Protein AF-A0A947BZ86-F1 (afdb_monomer_lite)

Sequence (762 aa):
VEDVGNDPTVPFGAEMYVRGTITVGEEFLPLAGVNNLVATSATTLEARFEIPAGDYEYKVADAGWGNERAFIDGDTTLDVPVTMTDPGPGGPNGTITIPADGCYSWVIDATDTDAPVLTVTAFDDSGGGGDGGGDGGGTPGVCGVEDVGNDPTVPFGAEMYVRGTITVGEEFLPLAGVNNLVNVGGSTLEAQLEIPAGDYEYKVADAGWGNERAFIDGDTTLDVPVTMTDPGPGGPNGTITLAEDGCYSWVIDATDTDAPVLTVSEVDLSGGGNGGNGEPPAPAGSTVRILDSDGAELLASEDTGEIGVSRRGAESRITRVEVANLGGVGDVAIENLEWTTNSDFAPDPVTVTLAYTRPGGDYSDTVITVNGESQTCAPGTSDEFGCTVQVEVAPFSQLDFTASNGGVPDDDGGGSFAAGDGTDTFYLFEGSSQVAMNLPAVPGADEVVLYYNRPDGNYAGFGLHLFPIDPAGPSWTNFDTPGEYLPEGIDDTYGAYFRIGLPQNVSPPYSANPGPVDAFPTVLGFIIHSGATKDPGPDQFIRIAEDGNVLFVQSGINDVGTAPPIEGLVSIVGAAAHHVLADTLIWDHDGEVASVEVLVSPDATVTVGTEGFEGNFVTVELTPATNPNLPNFLHLATYPAYSLPQLAIEDVREALRGRLIAVGRDADGLIVEATSVQTSGALDDVYAAAATQASLGVNYEGGVPVLRVWAPTAQLMTGVSVNLYDAAGTLTDTVPMTLDEASGVWSATGDGSWDRMYYRYA

Radius of gyration: 32.77 Å; chains: 1; bounding box: 92×70×75 Å

Secondary structure (DSSP, 8-state):
----S--TTTTTSS--EEEETTSSSS-----TTTTB-EEEETTEEEEEEEE-SEEEEEEEE-TTSSSEEEESSSB--TT--EEEE---TTPPPEEEEE-SSEEEEEEEE-SSTTS-EEEEEEE--SSS--------SPPTT-SS----SB-TTTTTSS-EEEEETTSSSS-----TTTTB-EEEETTEEEEEEEE-SEEEEEEEEETTSSSEEB-SSS-B-TT--EE-B---TTPPPEEEEESSSEEEEEEEE-SSTTS-EEEEEEE--S-------PPPPPPTTEEEEEEETTS-EEEEE--SS-------SSSPPEEEEEEEE-SSSS----S-------GGGPPPPEEEEEEEE-TT---TTEEEEETTEEEE-EEPSSSSSSEEEEEEE-TT-EEEEEEEETTEEEEEEEEEEE-TTS--EEEEETT---EEES-S----TTEEEEEEE-TT---TTEEEEEEEEES--SSS---SSTT-B--SEEETTTEEEEEEEPPSSSSSPP-SS---TTT---EEEEEEEETTEEEEEEEEEEEHHHH-SEEEEETT----BSSPPPTT---B-S--EEEEETTEEEE---S---EEEEEEETTS--EEETTEEESS-EEEEEEEE-----TT-GGGTTS-EEEPP---TTHHHHHTTSEEEEEEE-TTS-EEEEEEEE-HHHHIIIIIHHHTTS--EEEEETTEEEEEEE-TTS-TTT--EEEEE-TT--EEEEEEPEEETTTTEEEEE--GGGTT-EEEE-

pLDDT: mean 80.56, std 15.93, range [26.75, 98.5]

Structure (mmCIF, N/CA/C/O backbone):
data_AF-A0A947BZ86-F1
#
_entry.id   AF-A0A947BZ86-F1
#
loop_
_atom_site.group_PDB
_atom_site.id
_atom_site.type_symbol
_atom_site.label_atom_id
_atom_site.label_alt_id
_atom_site.label_comp_id
_atom_site.label_asym_id
_atom_site.label_entity_id
_atom_site.label_seq_id
_atom_site.pdbx_PDB_ins_code
_atom_site.Cartn_x
_atom_site.Cartn_y
_atom_site.Cartn_z
_atom_site.occupancy
_atom_site.B_iso_or_equiv
_atom_site.auth_seq_id
_atom_site.auth_comp_id
_atom_site.auth_asym_id
_atom_site.auth_atom_id
_atom_site.pdbx_PDB_model_num
ATOM 1 N N . VAL A 1 1 ? 17.612 7.135 16.285 1.00 56.69 1 VAL A N 1
ATOM 2 C CA . VAL A 1 1 ? 18.503 7.627 17.372 1.00 56.69 1 VAL A CA 1
ATOM 3 C C . VAL A 1 1 ? 19.041 6.398 18.089 1.00 56.69 1 VAL A C 1
ATOM 5 O O . VAL A 1 1 ? 18.222 5.561 18.436 1.00 56.69 1 VAL A O 1
ATOM 8 N N . GLU A 1 2 ? 20.359 6.235 18.250 1.00 47.88 2 GLU A N 1
ATOM 9 C CA . GLU A 1 2 ? 20.918 5.074 18.972 1.00 47.88 2 GLU A CA 1
ATOM 10 C C . GLU A 1 2 ? 20.497 5.094 20.451 1.00 47.88 2 GLU A C 1
ATOM 12 O O . GLU A 1 2 ? 20.643 6.112 21.133 1.00 47.88 2 GLU A O 1
ATOM 17 N N . ASP A 1 3 ? 19.970 3.972 20.947 1.00 51.75 3 ASP A N 1
ATOM 18 C CA . ASP A 1 3 ? 19.645 3.796 22.362 1.00 51.75 3 ASP A CA 1
ATOM 19 C C . ASP A 1 3 ? 20.938 3.589 23.164 1.00 51.75 3 ASP A C 1
ATOM 21 O O . ASP A 1 3 ? 21.569 2.534 23.127 1.00 51.75 3 ASP A O 1
ATOM 25 N N . VAL A 1 4 ? 21.340 4.617 23.911 1.00 57.97 4 VAL A N 1
ATOM 26 C CA . VAL A 1 4 ? 22.530 4.590 24.776 1.00 57.97 4 VAL A CA 1
ATOM 27 C C . VAL A 1 4 ? 22.266 3.924 26.140 1.00 57.97 4 VAL A C 1
ATOM 29 O O . VAL A 1 4 ? 23.051 4.092 27.076 1.00 57.97 4 VAL A O 1
ATOM 32 N N . GLY A 1 5 ? 21.153 3.194 26.288 1.00 54.34 5 GLY A N 1
ATOM 33 C CA . GLY A 1 5 ? 20.794 2.424 27.481 1.00 54.34 5 GLY A CA 1
ATOM 34 C C . GLY A 1 5 ? 20.268 3.267 28.647 1.00 54.34 5 GLY A C 1
ATOM 35 O O . GLY A 1 5 ? 20.255 2.804 29.792 1.00 54.34 5 GLY A O 1
ATOM 36 N N . ASN A 1 6 ? 19.858 4.512 28.386 1.00 70.25 6 ASN A N 1
ATOM 37 C CA . ASN A 1 6 ? 19.219 5.374 29.379 1.00 70.25 6 ASN A CA 1
ATOM 38 C C . ASN A 1 6 ? 17.698 5.187 29.329 1.00 70.25 6 ASN A C 1
ATOM 40 O O . ASN A 1 6 ? 17.106 5.185 28.259 1.00 70.25 6 ASN A O 1
ATOM 44 N N . ASP A 1 7 ? 17.051 5.085 30.491 1.00 75.94 7 ASP A N 1
ATOM 45 C CA . ASP A 1 7 ? 15.592 4.951 30.573 1.00 75.94 7 ASP A CA 1
ATOM 46 C C . ASP A 1 7 ? 14.901 6.280 30.173 1.00 75.94 7 ASP A C 1
ATOM 48 O O . ASP A 1 7 ? 15.022 7.274 30.906 1.00 75.94 7 ASP A O 1
ATOM 52 N N . PRO A 1 8 ? 14.162 6.325 29.042 1.00 79.50 8 PRO A N 1
ATOM 53 C CA . PRO A 1 8 ? 13.537 7.544 28.525 1.00 79.50 8 PRO A CA 1
ATOM 54 C C . PRO A 1 8 ? 12.389 8.054 29.397 1.00 79.50 8 PRO A C 1
ATOM 56 O O . PRO A 1 8 ? 11.970 9.204 29.261 1.00 79.50 8 PRO A O 1
ATOM 59 N N . THR A 1 9 ? 11.911 7.247 30.347 1.00 82.94 9 THR A N 1
ATOM 60 C CA . THR A 1 9 ? 10.865 7.655 31.285 1.00 82.94 9 THR A CA 1
ATOM 61 C C . THR A 1 9 ? 11.405 8.491 32.445 1.00 82.94 9 THR A C 1
ATOM 63 O O . THR A 1 9 ? 10.632 9.174 33.115 1.00 82.94 9 THR A O 1
ATOM 66 N N . VAL A 1 10 ? 12.721 8.494 32.691 1.00 83.62 10 VAL A N 1
ATOM 67 C CA . VAL A 1 10 ? 13.335 9.140 33.865 1.00 83.62 10 VAL A CA 1
ATOM 68 C C . VAL A 1 10 ? 13.004 10.634 33.989 1.00 83.62 10 VAL A C 1
ATOM 70 O O . VAL A 1 10 ? 12.659 11.051 35.100 1.00 83.62 10 VAL A O 1
ATOM 73 N N . PRO A 1 11 ? 13.058 11.459 32.923 1.00 84.81 11 PRO A N 1
ATOM 74 C CA . PRO A 1 11 ? 12.819 12.892 33.071 1.00 84.81 11 PRO A CA 1
ATOM 75 C C . PRO A 1 11 ? 11.361 13.249 33.383 1.00 84.81 11 PRO A C 1
ATOM 77 O O . PRO A 1 11 ? 11.101 14.226 34.080 1.00 84.81 11 PRO A O 1
ATOM 80 N N . PHE A 1 12 ? 10.395 12.474 32.885 1.00 84.19 12 PHE A N 1
ATOM 81 C CA . PHE A 1 12 ? 8.982 12.871 32.909 1.00 84.19 12 PHE A CA 1
ATOM 82 C C . PHE A 1 12 ? 8.039 11.846 33.546 1.00 84.19 12 PHE A C 1
ATOM 84 O O . PHE A 1 12 ? 6.843 12.111 33.658 1.00 84.19 12 PHE A O 1
ATOM 91 N N . GLY A 1 13 ? 8.556 10.706 34.002 1.00 82.69 13 GLY A N 1
ATOM 92 C CA . GLY A 1 13 ? 7.789 9.602 34.583 1.00 82.69 13 GLY A CA 1
ATOM 93 C C . GLY A 1 13 ? 6.970 8.794 33.572 1.00 82.69 13 GLY A C 1
ATOM 94 O O . GLY A 1 13 ? 6.175 7.953 33.988 1.00 82.69 13 GLY A O 1
ATOM 95 N N . ALA A 1 14 ? 7.136 9.065 32.278 1.00 83.69 14 ALA A N 1
ATOM 96 C CA . ALA A 1 14 ? 6.494 8.391 31.158 1.00 83.69 14 ALA A CA 1
ATOM 97 C C . ALA A 1 14 ? 7.369 8.554 29.911 1.00 83.69 14 ALA A C 1
ATOM 99 O O . ALA A 1 14 ? 8.161 9.497 29.832 1.00 83.69 14 ALA A O 1
ATOM 100 N N . GLU A 1 15 ? 7.214 7.649 28.952 1.00 85.56 15 GLU A N 1
ATOM 101 C CA . GLU A 1 15 ? 7.779 7.832 27.620 1.00 85.56 15 GLU A CA 1
ATOM 102 C C . GLU A 1 15 ? 7.051 8.981 26.916 1.00 85.56 15 GLU A C 1
ATOM 104 O O . GLU A 1 15 ? 5.836 9.136 27.054 1.00 85.56 15 GLU A O 1
ATOM 109 N N . MET A 1 16 ? 7.805 9.806 26.197 1.00 87.62 16 MET A N 1
ATOM 110 C CA . MET A 1 16 ? 7.299 11.006 25.539 1.00 87.62 16 MET A CA 1
ATOM 111 C C . MET A 1 16 ? 7.462 10.881 24.029 1.00 87.62 16 MET A C 1
ATOM 113 O O . MET A 1 16 ? 8.383 10.226 23.554 1.00 87.62 16 MET A O 1
ATOM 117 N N . TYR A 1 17 ? 6.601 11.559 23.282 1.00 87.50 17 TYR A N 1
ATOM 118 C CA . TYR A 1 17 ? 6.518 11.457 21.830 1.00 87.50 17 TYR A CA 1
ATOM 119 C C . TYR A 1 17 ? 6.362 12.844 21.210 1.00 87.50 17 TYR A C 1
ATOM 121 O O . TYR A 1 17 ? 5.659 13.683 21.778 1.00 87.50 17 TYR A O 1
ATOM 129 N N . VAL A 1 18 ? 6.969 13.083 20.045 1.00 87.00 18 VAL A N 1
ATOM 130 C CA . VAL A 1 18 ? 6.708 14.268 19.208 1.00 87.00 18 VAL A CA 1
ATOM 131 C C . VAL A 1 18 ? 5.597 13.909 18.218 1.00 87.00 18 VAL A C 1
ATOM 133 O O . VAL A 1 18 ? 5.793 13.102 17.323 1.00 87.00 18 VAL A O 1
ATOM 136 N N . ARG A 1 19 ? 4.400 14.469 18.393 1.00 79.94 19 ARG A N 1
ATOM 137 C CA . ARG A 1 19 ? 3.168 14.029 17.713 1.00 79.94 19 ARG A CA 1
ATOM 138 C C . ARG A 1 19 ? 2.528 15.179 16.949 1.00 79.94 19 ARG A C 1
ATOM 140 O O . ARG A 1 19 ? 2.437 16.271 17.501 1.00 79.94 19 ARG A O 1
ATOM 147 N N . GLY A 1 20 ? 2.010 14.946 15.749 1.00 74.88 20 GLY A N 1
ATOM 148 C CA . GLY A 1 20 ? 1.257 15.935 14.970 1.00 74.88 20 GLY A CA 1
ATOM 149 C C . GLY A 1 20 ? 1.517 15.786 13.479 1.00 74.88 20 GLY A C 1
ATOM 150 O O . GLY A 1 20 ? 2.002 14.755 13.045 1.00 74.88 20 GLY A O 1
ATOM 151 N N . THR A 1 21 ? 1.269 16.839 12.706 1.00 74.38 21 THR A N 1
ATOM 152 C CA . THR A 1 21 ? 1.426 16.832 11.234 1.00 74.38 21 THR A CA 1
ATOM 153 C C . THR A 1 21 ? 2.867 16.612 10.740 1.00 74.38 21 THR A C 1
ATOM 155 O O . THR A 1 21 ? 3.086 16.508 9.542 1.00 74.38 21 THR A O 1
ATOM 158 N N . ILE A 1 22 ? 3.844 16.577 11.656 1.00 67.81 22 ILE A N 1
ATOM 159 C CA . ILE A 1 22 ? 5.274 16.349 11.387 1.00 67.81 22 ILE A CA 1
ATOM 160 C C . ILE A 1 22 ? 5.575 14.881 11.060 1.00 67.81 22 ILE A C 1
ATOM 162 O O . ILE A 1 22 ? 6.523 14.592 10.338 1.00 67.81 22 ILE A O 1
ATOM 166 N N . THR A 1 23 ? 4.782 13.953 11.591 1.00 58.91 23 THR A N 1
ATOM 167 C CA . THR A 1 23 ? 4.828 12.541 11.202 1.00 58.91 23 THR A CA 1
ATOM 168 C C . THR A 1 23 ? 3.944 12.350 9.978 1.00 58.91 23 THR A C 1
ATOM 170 O O . THR A 1 23 ? 2.889 12.971 9.916 1.00 58.91 23 THR A O 1
ATOM 173 N N . VAL A 1 24 ? 4.355 11.531 9.009 1.00 48.03 24 VAL A N 1
ATOM 174 C CA . VAL A 1 24 ? 3.617 11.282 7.756 1.00 48.03 24 VAL A CA 1
ATOM 175 C C . VAL A 1 24 ? 2.145 10.923 8.065 1.00 48.03 24 VAL A C 1
ATOM 177 O O . VAL A 1 24 ? 1.858 9.818 8.512 1.00 48.03 24 VAL A O 1
ATOM 180 N N . GLY A 1 25 ? 1.218 11.879 7.903 1.00 49.41 25 GLY A N 1
ATOM 181 C CA . GLY A 1 25 ? -0.220 11.723 8.197 1.00 49.41 25 GLY A CA 1
ATOM 182 C C . GLY A 1 25 ? -0.798 12.722 9.220 1.00 49.41 25 GLY A C 1
ATOM 183 O O . GLY A 1 25 ? -0.112 13.229 10.101 1.00 49.41 25 GLY A O 1
ATOM 184 N N . GLU A 1 26 ? -2.101 13.023 9.122 1.00 41.50 26 GLU A N 1
ATOM 185 C CA . GLU A 1 26 ? -2.802 14.014 9.971 1.00 41.50 26 GLU A CA 1
ATOM 186 C C . GLU A 1 26 ? -3.021 13.573 11.440 1.00 41.50 26 GLU A C 1
ATOM 188 O O . GLU A 1 26 ? -3.717 14.262 12.192 1.00 41.50 26 GLU A O 1
ATOM 193 N N . GLU A 1 27 ? -2.441 12.457 11.896 1.00 51.38 27 GLU A N 1
ATOM 194 C CA . GLU A 1 27 ? -2.800 11.851 13.180 1.00 51.38 27 GLU A CA 1
ATOM 195 C C . GLU A 1 27 ? -1.700 11.959 14.244 1.00 51.38 27 GLU A C 1
ATOM 197 O O . GLU A 1 27 ? -0.565 11.514 14.094 1.00 51.38 27 GLU A O 1
ATOM 202 N N . PHE A 1 28 ? -2.067 12.532 15.391 1.00 59.53 28 PHE A N 1
ATOM 203 C CA . PHE A 1 28 ? -1.209 12.663 16.564 1.00 59.53 28 PHE A CA 1
ATOM 204 C C . PHE A 1 28 ? -1.054 11.309 17.290 1.00 59.53 28 PHE A C 1
ATOM 206 O O . PHE A 1 28 ? -1.474 11.199 18.439 1.00 59.53 28 PHE A O 1
ATOM 213 N N . LEU A 1 29 ? -0.488 10.265 16.684 1.00 56.72 29 LEU A N 1
ATOM 214 C CA . LEU A 1 29 ? -0.319 8.946 17.326 1.00 56.72 29 LEU A CA 1
ATOM 215 C C . LEU A 1 29 ? 1.037 8.804 18.041 1.00 56.72 29 LEU A C 1
ATOM 217 O O . LEU A 1 29 ? 2.007 9.409 17.596 1.00 56.72 29 LEU A O 1
ATOM 221 N N . PRO A 1 30 ? 1.135 8.058 19.157 1.00 57.94 30 PRO A N 1
ATOM 222 C CA . PRO A 1 30 ? 2.411 7.669 19.751 1.00 57.94 30 PRO A CA 1
ATOM 223 C C . PRO A 1 30 ? 2.901 6.361 19.107 1.00 57.94 30 PRO A C 1
ATOM 225 O O . PRO A 1 30 ? 2.250 5.331 19.233 1.00 57.94 30 PRO A O 1
ATOM 228 N N . LEU A 1 31 ? 4.029 6.401 18.404 1.00 57.69 31 LEU A N 1
ATOM 229 C CA . LEU A 1 31 ? 4.607 5.277 17.669 1.00 57.69 31 LEU A CA 1
ATOM 230 C C . LEU A 1 31 ? 6.045 5.040 18.147 1.00 57.69 31 LEU A C 1
ATOM 232 O O . LEU A 1 31 ? 6.948 5.848 17.900 1.00 57.69 31 LEU A O 1
ATOM 236 N N . ALA A 1 32 ? 6.261 3.932 18.855 1.00 61.28 32 ALA A N 1
ATOM 237 C CA . ALA A 1 32 ? 7.590 3.535 19.309 1.00 61.28 32 ALA A CA 1
ATOM 238 C C . ALA A 1 32 ? 8.513 3.257 18.109 1.00 61.28 32 ALA A C 1
ATOM 240 O O . ALA A 1 32 ? 8.115 2.602 17.150 1.00 61.28 32 ALA A O 1
ATOM 241 N N . GLY A 1 33 ? 9.737 3.782 18.149 1.00 57.72 33 GLY A N 1
ATOM 242 C CA . GLY A 1 33 ? 10.708 3.704 17.054 1.00 57.72 33 GLY A CA 1
ATOM 243 C C . GLY A 1 33 ? 10.500 4.730 15.937 1.00 57.72 33 GLY A C 1
ATOM 244 O O . GLY A 1 33 ? 11.407 4.919 15.134 1.00 57.72 33 GLY A O 1
ATOM 245 N N . VAL A 1 34 ? 9.355 5.421 15.903 1.00 65.62 34 VAL A N 1
ATOM 246 C CA . VAL A 1 34 ? 9.020 6.393 14.848 1.00 65.62 34 VAL A CA 1
ATOM 247 C C . VAL A 1 34 ? 9.036 7.817 15.391 1.00 65.62 34 VAL A C 1
ATOM 249 O O . VAL A 1 34 ? 9.723 8.679 14.857 1.00 65.62 34 VAL A O 1
ATOM 252 N N . ASN A 1 35 ? 8.287 8.089 16.463 1.00 72.50 35 ASN A N 1
ATOM 253 C CA . ASN A 1 35 ? 8.169 9.441 17.011 1.00 72.50 35 ASN A CA 1
ATOM 254 C C . ASN A 1 35 ? 8.314 9.515 18.535 1.00 72.50 35 ASN A C 1
ATOM 256 O O . ASN A 1 35 ? 8.040 10.561 19.136 1.00 72.50 35 ASN A O 1
ATOM 260 N N . ASN A 1 36 ? 8.770 8.427 19.161 1.00 82.75 36 ASN A N 1
ATOM 261 C CA . ASN A 1 36 ? 9.168 8.425 20.560 1.00 82.75 36 ASN A CA 1
ATOM 262 C C . ASN A 1 36 ? 10.507 9.149 20.764 1.00 82.75 36 ASN A C 1
ATOM 264 O O . ASN A 1 36 ? 11.404 9.148 19.924 1.00 82.75 36 ASN A O 1
ATOM 268 N N . LEU A 1 37 ? 10.629 9.795 21.917 1.00 86.19 37 LEU A N 1
ATOM 269 C CA . LEU A 1 37 ? 11.820 10.513 22.339 1.00 86.19 37 LEU A CA 1
ATOM 270 C C . LEU A 1 37 ? 12.773 9.551 23.058 1.00 86.19 37 LEU A C 1
ATOM 272 O O . LEU A 1 37 ? 12.487 9.086 24.162 1.00 86.19 37 LEU A O 1
ATOM 276 N N . VAL A 1 38 ? 13.929 9.293 22.450 1.00 86.25 38 VAL A N 1
ATOM 277 C CA . VAL A 1 38 ? 14.971 8.397 22.973 1.00 86.25 38 VAL A CA 1
ATOM 278 C C . VAL A 1 38 ? 15.899 9.166 23.910 1.00 86.25 38 VAL A C 1
ATOM 280 O O . VAL A 1 38 ? 16.291 10.294 23.615 1.00 86.25 38 VAL A O 1
ATOM 283 N N . ALA A 1 39 ? 16.283 8.579 25.045 1.00 82.44 39 ALA A N 1
ATOM 284 C CA . ALA A 1 39 ? 17.201 9.231 25.976 1.00 82.44 39 ALA A CA 1
ATOM 285 C C . ALA A 1 39 ? 18.657 9.141 25.510 1.00 82.44 39 ALA A C 1
ATOM 287 O O . ALA A 1 39 ? 19.285 8.092 25.605 1.00 82.44 39 ALA A O 1
ATOM 288 N N . THR A 1 40 ? 19.234 10.271 25.105 1.00 80.81 40 THR A N 1
ATOM 289 C CA . THR A 1 40 ? 20.663 10.391 24.759 1.00 80.81 40 THR A CA 1
ATOM 290 C C . THR A 1 40 ? 21.540 10.692 25.976 1.00 80.81 40 THR A C 1
ATOM 292 O O . THR A 1 40 ? 22.759 10.526 25.951 1.00 80.81 40 THR A O 1
ATOM 295 N N . SER A 1 41 ? 20.926 11.110 27.084 1.00 83.00 41 SER A N 1
ATOM 296 C CA . SER A 1 41 ? 21.544 11.200 28.406 1.00 83.00 41 SER A CA 1
ATOM 297 C C . SER A 1 41 ? 20.477 11.032 29.494 1.00 83.00 41 SER A C 1
ATOM 299 O O . SER A 1 41 ? 19.285 10.993 29.200 1.00 83.00 41 SER A O 1
ATOM 301 N N . ALA A 1 42 ? 20.872 11.013 30.770 1.00 80.19 42 ALA A N 1
ATOM 302 C CA . ALA A 1 42 ? 19.923 10.960 31.889 1.00 80.19 42 ALA A CA 1
ATOM 303 C C . ALA A 1 42 ? 18.910 12.128 31.925 1.00 80.19 42 ALA A C 1
ATOM 305 O O . ALA A 1 42 ? 17.901 12.039 32.622 1.00 80.19 42 ALA A O 1
ATOM 306 N N . THR A 1 43 ? 19.188 13.236 31.230 1.00 85.56 43 THR A N 1
ATOM 307 C CA . THR A 1 43 ? 18.339 14.438 31.210 1.00 85.56 43 THR A CA 1
ATOM 308 C C . THR A 1 43 ? 18.084 14.968 29.803 1.00 85.56 43 THR A C 1
ATOM 310 O O . THR A 1 43 ? 17.542 16.060 29.670 1.00 85.56 43 THR A O 1
ATOM 313 N N . THR A 1 44 ? 18.473 14.247 28.751 1.00 89.00 44 THR A N 1
ATOM 314 C CA . THR A 1 44 ? 18.308 14.699 27.362 1.00 89.00 44 THR A CA 1
ATOM 315 C C . THR A 1 44 ? 17.576 13.644 26.563 1.00 89.00 44 THR A C 1
ATOM 317 O O . THR A 1 44 ? 17.978 12.482 26.585 1.00 89.00 44 THR A O 1
ATOM 320 N N . LEU A 1 45 ? 16.527 14.063 25.860 1.00 91.38 45 LEU A N 1
ATOM 321 C CA . LEU A 1 45 ? 15.771 13.212 24.953 1.00 91.38 45 LEU A CA 1
ATOM 322 C C . LEU A 1 45 ? 15.874 13.726 23.514 1.00 91.38 45 LEU A C 1
ATOM 324 O O . LEU A 1 45 ? 15.978 14.934 23.306 1.00 91.38 45 LEU A O 1
ATOM 328 N N . GLU A 1 46 ? 15.819 12.830 22.534 1.00 92.31 46 GLU A N 1
ATOM 329 C CA . GLU A 1 46 ? 15.927 13.162 21.115 1.00 92.31 46 GLU A CA 1
ATOM 330 C C . GLU A 1 46 ? 14.968 12.329 20.252 1.00 92.31 46 GLU A C 1
ATOM 332 O O . GLU A 1 46 ? 14.825 11.126 20.459 1.00 92.31 46 GLU A O 1
ATOM 337 N N . ALA A 1 47 ? 14.341 12.971 19.266 1.00 87.19 47 ALA A N 1
ATOM 338 C CA . ALA A 1 47 ? 13.610 12.326 18.174 1.00 87.19 47 ALA A CA 1
ATOM 339 C C . ALA A 1 47 ? 14.055 12.943 16.840 1.00 87.19 47 ALA A C 1
ATOM 341 O O . ALA A 1 47 ? 14.329 14.143 16.784 1.00 87.19 47 ALA A O 1
ATOM 342 N N . ARG A 1 48 ? 14.148 12.141 15.777 1.00 85.94 48 ARG A N 1
ATOM 343 C CA . ARG A 1 48 ? 14.609 12.576 14.448 1.00 85.94 48 ARG A CA 1
ATOM 344 C C . ARG A 1 48 ? 13.574 12.219 13.396 1.00 85.94 48 ARG A C 1
ATOM 346 O O . ARG A 1 48 ? 12.980 11.153 13.487 1.00 85.94 48 ARG A O 1
ATOM 353 N N . PHE A 1 49 ? 13.401 13.099 12.419 1.00 80.19 49 PHE A N 1
ATOM 354 C CA . PHE A 1 49 ? 12.421 12.950 11.350 1.00 80.19 49 PHE A CA 1
ATOM 355 C C . PHE A 1 49 ? 13.012 13.424 10.027 1.00 80.19 49 PHE A C 1
ATOM 357 O O . PHE A 1 49 ? 13.693 14.453 9.995 1.00 80.19 49 PHE A O 1
ATOM 364 N N . GLU A 1 50 ? 12.693 12.719 8.951 1.00 80.62 50 GLU A N 1
ATOM 365 C CA . GLU A 1 50 ? 12.791 13.237 7.590 1.00 80.62 50 GLU A CA 1
ATOM 366 C C . GLU A 1 50 ? 11.461 13.911 7.237 1.00 80.62 50 GLU A C 1
ATOM 368 O O . GLU A 1 50 ? 10.395 13.317 7.401 1.00 80.62 50 GLU A O 1
ATOM 373 N N . ILE A 1 51 ? 11.505 15.194 6.867 1.00 79.19 51 ILE A N 1
ATOM 374 C CA . ILE A 1 51 ? 10.303 16.025 6.739 1.00 79.19 51 ILE A CA 1
ATOM 375 C C . ILE A 1 51 ? 10.394 16.894 5.476 1.00 79.19 51 ILE A C 1
ATOM 377 O O . ILE A 1 51 ? 11.394 17.600 5.309 1.00 79.19 51 ILE A O 1
ATOM 381 N N . PRO A 1 52 ? 9.344 16.931 4.630 1.00 78.62 52 PRO A N 1
ATOM 382 C CA . PRO A 1 52 ? 9.247 17.878 3.522 1.00 78.62 52 PRO A CA 1
ATOM 383 C C . PRO A 1 52 ? 9.170 19.348 3.971 1.00 78.62 52 PRO A C 1
ATOM 385 O O . PRO A 1 52 ? 8.738 19.674 5.079 1.00 78.62 52 PRO A O 1
ATOM 388 N N . ALA A 1 53 ? 9.497 20.279 3.083 1.00 84.62 53 ALA A N 1
ATOM 389 C CA . ALA A 1 53 ? 9.325 21.707 3.290 1.00 84.62 53 ALA A CA 1
ATOM 390 C C . ALA A 1 53 ? 7.843 22.046 3.505 1.00 84.62 53 ALA A C 1
ATOM 392 O O . ALA A 1 53 ? 6.985 21.739 2.677 1.00 84.62 53 ALA A O 1
ATOM 393 N N . GLY A 1 54 ? 7.526 22.727 4.603 1.00 83.69 54 GLY A N 1
ATOM 394 C CA . GLY A 1 54 ? 6.136 22.983 4.967 1.00 83.69 54 GLY A CA 1
ATOM 395 C C . GLY A 1 54 ? 5.960 23.652 6.322 1.00 83.69 54 GLY A C 1
ATOM 396 O O . GLY A 1 54 ? 6.920 23.866 7.064 1.00 83.69 54 GLY A O 1
ATOM 397 N N . ASP A 1 55 ? 4.710 23.989 6.628 1.00 86.94 55 ASP A N 1
ATOM 398 C CA . ASP A 1 55 ? 4.288 24.473 7.940 1.00 86.94 55 ASP A CA 1
ATOM 399 C C . ASP A 1 55 ? 3.596 23.334 8.686 1.00 86.94 55 ASP A C 1
ATOM 401 O O . ASP A 1 55 ? 2.654 22.732 8.170 1.00 86.94 55 ASP A O 1
ATOM 405 N N . TYR A 1 56 ? 4.041 23.074 9.910 1.00 84.38 56 TYR A N 1
ATOM 406 C CA . TYR A 1 56 ? 3.595 21.934 10.694 1.00 84.38 56 TYR A CA 1
ATOM 407 C C . TYR A 1 56 ? 3.121 22.342 12.084 1.00 84.38 56 TYR A C 1
ATOM 409 O O . TYR A 1 56 ? 3.713 23.205 12.735 1.00 84.38 56 TYR A O 1
ATOM 417 N N . GLU A 1 57 ? 2.089 21.658 12.568 1.00 85.31 57 GLU A N 1
ATOM 418 C CA . GLU A 1 57 ? 1.678 21.639 13.969 1.00 85.31 57 GLU A CA 1
ATOM 419 C C . GLU A 1 57 ? 2.111 20.343 14.661 1.00 85.31 57 GLU A C 1
ATOM 421 O O . GLU A 1 57 ? 2.000 19.252 14.092 1.00 85.31 57 GLU A O 1
ATOM 426 N N . TYR A 1 58 ? 2.553 20.453 15.914 1.00 85.44 58 TYR A N 1
ATOM 427 C CA . TYR A 1 58 ? 2.958 19.311 16.729 1.00 85.44 58 TYR A CA 1
ATOM 428 C C . TYR A 1 58 ? 2.780 19.539 18.234 1.00 85.44 58 TYR A C 1
ATOM 430 O O . TYR A 1 58 ? 2.534 20.644 18.715 1.00 85.44 58 TYR A O 1
ATOM 438 N N . LYS A 1 59 ? 2.924 18.467 19.005 1.00 83.94 59 LYS A N 1
ATOM 439 C CA . LYS A 1 59 ? 2.931 18.427 20.465 1.00 83.94 59 LYS A CA 1
ATOM 440 C C . LYS A 1 59 ? 4.021 17.488 20.952 1.00 83.94 59 LYS A C 1
ATOM 442 O O . LYS A 1 59 ? 4.416 16.572 20.241 1.00 83.94 59 LYS A O 1
ATOM 447 N N . VAL A 1 60 ? 4.453 17.682 22.195 1.00 88.44 60 VAL A N 1
ATOM 448 C CA . VAL A 1 60 ? 5.232 16.674 22.918 1.00 88.44 60 VAL A CA 1
ATOM 449 C C . VAL A 1 60 ? 4.387 16.154 24.068 1.00 88.44 60 VAL A C 1
ATOM 451 O O . VAL A 1 60 ? 4.011 16.929 24.948 1.00 88.44 60 VAL A O 1
ATOM 454 N N . ALA A 1 61 ? 4.051 14.870 24.058 1.00 84.00 61 ALA A N 1
ATOM 455 C CA . ALA A 1 61 ? 3.186 14.275 25.073 1.00 84.00 61 ALA A CA 1
ATOM 456 C C . ALA A 1 61 ? 3.502 12.795 25.294 1.00 84.00 61 ALA A C 1
ATOM 458 O O . ALA A 1 61 ? 4.080 12.153 24.419 1.00 84.00 61 ALA A O 1
ATOM 459 N N . ASP A 1 62 ? 3.097 12.250 26.438 1.00 83.50 62 ASP A N 1
ATOM 460 C CA . ASP A 1 62 ? 2.993 10.800 26.607 1.00 83.50 62 ASP A CA 1
ATOM 461 C C . ASP A 1 62 ? 1.883 10.214 25.723 1.00 83.50 62 ASP A C 1
ATOM 463 O O . ASP A 1 62 ? 1.037 10.936 25.183 1.00 83.50 62 ASP A O 1
ATOM 467 N N . ALA A 1 63 ? 1.869 8.888 25.578 1.00 74.62 63 ALA A N 1
ATOM 468 C CA . ALA A 1 63 ? 0.910 8.192 24.722 1.00 74.62 63 ALA A CA 1
ATOM 469 C C . ALA A 1 63 ? -0.554 8.527 25.075 1.00 74.62 63 ALA A C 1
ATOM 471 O O . ALA A 1 63 ? -1.356 8.860 24.195 1.00 74.62 63 ALA A O 1
ATOM 472 N N . GLY A 1 64 ? -0.870 8.561 26.374 1.00 70.44 64 GLY A N 1
ATOM 473 C CA . GLY A 1 64 ? -2.213 8.807 26.903 1.00 70.44 64 GLY A CA 1
ATOM 474 C C . GLY A 1 64 ? -2.642 10.274 27.027 1.00 70.44 64 GLY A C 1
ATOM 475 O O . GLY A 1 64 ? -3.714 10.518 27.584 1.00 70.44 64 GLY A O 1
ATOM 476 N N . TRP A 1 65 ? -1.840 11.244 26.567 1.00 74.50 65 TRP A N 1
ATOM 477 C CA . TRP A 1 65 ? -2.085 12.691 26.742 1.00 74.50 65 TRP A CA 1
ATOM 478 C C . TRP A 1 65 ? -2.208 13.152 28.207 1.00 74.50 65 TRP A C 1
ATOM 480 O O . TRP A 1 65 ? -2.693 14.249 28.495 1.00 74.50 65 TRP A O 1
ATOM 490 N N . GLY A 1 66 ? -1.805 12.314 29.163 1.00 70.56 66 GLY A N 1
ATOM 491 C CA . GLY A 1 66 ? -1.836 12.634 30.587 1.00 70.56 66 GLY A CA 1
ATOM 492 C C . GLY A 1 66 ? -0.692 13.558 31.005 1.00 70.56 66 GLY A C 1
ATOM 493 O O . GLY A 1 66 ? -0.787 14.220 32.039 1.00 70.56 66 GLY A O 1
ATOM 494 N N . ASN A 1 67 ? 0.366 13.604 30.198 1.00 75.88 67 ASN A N 1
ATOM 495 C CA . ASN A 1 67 ? 1.621 14.293 30.427 1.00 75.88 67 ASN A CA 1
ATOM 496 C C . ASN A 1 67 ? 1.983 15.094 29.165 1.00 75.88 67 ASN A C 1
ATOM 498 O O . ASN A 1 67 ? 2.669 14.599 28.277 1.00 75.88 67 ASN A O 1
ATOM 502 N N . GLU A 1 68 ? 1.500 16.333 29.064 1.00 82.56 68 GLU A N 1
ATOM 503 C CA . GLU A 1 68 ? 1.734 17.201 27.901 1.00 82.56 68 GLU A CA 1
ATOM 504 C C . GLU A 1 68 ? 2.852 18.216 28.176 1.00 82.56 68 GLU A C 1
ATOM 506 O O . GLU A 1 68 ? 3.038 18.695 29.296 1.00 82.56 68 GLU A O 1
ATOM 511 N N . ARG A 1 69 ? 3.601 18.596 27.141 1.00 83.88 69 ARG A N 1
ATOM 512 C CA . ARG A 1 69 ? 4.506 19.748 27.162 1.00 83.88 69 ARG A CA 1
ATOM 513 C C . ARG A 1 69 ? 4.053 20.727 26.089 1.00 83.88 69 ARG A C 1
ATOM 515 O O . ARG A 1 69 ? 4.030 20.393 24.907 1.00 83.88 69 ARG A O 1
ATOM 522 N N . ALA A 1 70 ? 3.702 21.939 26.504 1.00 69.19 70 ALA A N 1
ATOM 523 C CA . ALA A 1 70 ? 3.260 23.001 25.610 1.00 69.19 70 ALA A CA 1
ATOM 524 C C . ALA A 1 70 ? 4.140 24.244 25.687 1.00 69.19 70 ALA A C 1
ATOM 526 O O . ALA A 1 70 ? 4.859 24.495 26.660 1.00 69.19 70 ALA A O 1
ATOM 527 N N . PHE A 1 71 ? 4.037 25.038 24.631 1.00 70.94 71 PHE A N 1
ATOM 528 C CA . PHE A 1 71 ? 4.822 26.237 24.395 1.00 70.94 71 PHE A CA 1
ATOM 529 C C . PHE A 1 71 ? 4.128 27.461 24.991 1.00 70.94 71 PHE A C 1
ATOM 531 O O . PHE A 1 71 ? 2.906 27.590 24.928 1.00 70.94 71 PHE A O 1
ATOM 538 N N . ILE A 1 72 ? 4.908 28.391 25.546 1.00 60.78 72 ILE A N 1
ATOM 539 C CA . ILE A 1 72 ? 4.365 29.642 26.098 1.00 60.78 72 ILE A CA 1
ATOM 540 C C . ILE A 1 72 ? 3.863 30.576 24.976 1.00 60.78 72 ILE A C 1
ATOM 542 O O . ILE A 1 72 ? 2.866 31.264 25.183 1.00 60.78 72 ILE A O 1
ATOM 546 N N . ASP A 1 73 ? 4.507 30.555 23.800 1.00 60.84 73 ASP A N 1
ATOM 547 C CA . ASP A 1 73 ? 4.213 31.443 22.656 1.00 60.84 73 ASP A CA 1
ATOM 548 C C . ASP A 1 73 ? 3.821 30.701 21.354 1.00 60.84 73 ASP A C 1
ATOM 550 O O . ASP A 1 73 ? 3.644 31.343 20.324 1.00 60.84 73 ASP A O 1
ATOM 554 N N . GLY A 1 74 ? 3.628 29.375 21.388 1.00 62.31 74 GLY A N 1
ATOM 555 C CA . GLY A 1 74 ? 3.079 28.579 20.271 1.00 62.31 74 GLY A CA 1
ATOM 556 C C . GLY A 1 74 ? 3.999 28.353 19.062 1.00 62.31 74 GLY A C 1
ATOM 557 O O . GLY A 1 74 ? 3.878 27.314 18.430 1.00 62.31 74 GLY A O 1
ATOM 558 N N . ASP A 1 75 ? 4.950 29.243 18.780 1.00 71.88 75 ASP A N 1
ATOM 559 C CA . ASP A 1 75 ? 5.839 29.122 17.616 1.00 71.88 75 ASP A CA 1
ATOM 560 C C . ASP A 1 75 ? 7.243 28.637 18.012 1.00 71.88 75 ASP A C 1
ATOM 562 O O . ASP A 1 75 ? 7.856 29.147 18.957 1.00 71.88 75 ASP A O 1
ATOM 566 N N . THR A 1 76 ? 7.786 27.684 17.253 1.00 81.31 76 THR A N 1
ATOM 567 C CA . THR A 1 76 ? 9.194 27.271 17.330 1.00 81.31 76 THR A CA 1
ATOM 568 C C . THR A 1 76 ? 9.959 27.688 16.080 1.00 81.31 76 THR A C 1
ATOM 570 O O . THR A 1 76 ? 9.404 27.865 14.999 1.00 81.31 76 THR A O 1
ATOM 573 N N . THR A 1 77 ? 11.258 27.935 16.233 1.00 86.56 77 THR A N 1
ATOM 574 C CA . THR A 1 77 ? 12.142 28.341 15.136 1.00 86.56 77 THR A CA 1
ATOM 575 C C . THR A 1 77 ? 13.372 27.453 15.164 1.00 86.56 77 THR A C 1
ATOM 577 O O . THR A 1 77 ? 13.914 27.203 16.242 1.00 86.56 77 THR A O 1
ATOM 580 N N . LEU A 1 78 ? 13.815 27.001 13.989 1.00 89.00 78 LEU A N 1
ATOM 581 C CA . LEU A 1 78 ? 15.032 26.202 13.858 1.00 89.00 78 LEU A CA 1
ATOM 582 C C . LEU A 1 78 ? 16.217 26.879 14.558 1.00 89.00 78 LEU A C 1
ATOM 584 O O . LEU A 1 78 ? 16.384 28.099 14.486 1.00 89.00 78 LEU A O 1
ATOM 588 N N . ASP A 1 79 ? 17.010 26.069 15.253 1.00 86.44 79 ASP A N 1
ATOM 589 C CA . ASP A 1 79 ? 18.202 26.444 16.018 1.00 86.44 79 ASP A CA 1
ATOM 590 C C . ASP A 1 79 ? 17.957 27.435 17.175 1.00 86.44 79 ASP A C 1
ATOM 592 O O . ASP A 1 79 ? 18.906 27.959 17.770 1.00 86.44 79 ASP A O 1
ATOM 596 N N . VAL A 1 80 ? 16.694 27.709 17.526 1.00 89.00 80 VAL A N 1
ATOM 597 C CA . VAL A 1 80 ? 16.321 28.591 18.638 1.00 89.00 80 VAL A CA 1
ATOM 598 C C . VAL A 1 80 ? 15.743 27.754 19.783 1.00 89.00 80 VAL A C 1
ATOM 600 O O . VAL A 1 80 ? 14.654 27.203 19.642 1.00 89.00 80 VAL A O 1
ATOM 603 N N . PRO A 1 81 ? 16.417 27.689 20.947 1.00 89.62 81 PRO A N 1
ATOM 604 C CA . PRO A 1 81 ? 15.889 26.981 22.106 1.00 89.62 81 PRO A CA 1
ATOM 605 C C . PRO A 1 81 ? 14.610 27.635 22.646 1.00 89.62 81 PRO A C 1
ATOM 607 O O . PRO A 1 81 ? 14.571 28.851 22.866 1.00 89.62 81 PRO A O 1
ATOM 610 N N . VAL A 1 82 ? 13.589 26.825 22.928 1.00 88.62 82 VAL A N 1
ATOM 611 C CA . VAL A 1 82 ? 12.295 27.254 23.474 1.00 88.62 82 VAL A CA 1
ATOM 612 C C . VAL A 1 82 ? 12.007 26.517 24.778 1.00 88.62 82 VAL A C 1
ATOM 614 O O . VAL A 1 82 ? 12.056 25.293 24.843 1.00 88.62 82 VAL A O 1
ATOM 617 N N . THR A 1 83 ? 11.674 27.264 25.831 1.00 88.88 83 THR A N 1
ATOM 618 C CA . THR A 1 83 ? 11.231 26.684 27.105 1.00 88.88 83 THR A CA 1
ATOM 619 C C . THR A 1 83 ? 9.773 26.244 27.013 1.00 88.88 83 THR A C 1
ATOM 621 O O . THR A 1 83 ? 8.892 27.037 26.669 1.00 88.88 83 THR A O 1
ATOM 624 N N . MET A 1 84 ? 9.522 24.989 27.363 1.00 88.25 84 MET A N 1
ATOM 625 C CA . MET A 1 84 ? 8.201 24.380 27.435 1.00 88.25 84 MET A CA 1
ATOM 626 C C . MET A 1 84 ? 7.685 24.384 28.878 1.00 88.25 84 MET A C 1
ATOM 628 O O . MET A 1 84 ? 8.436 24.570 29.832 1.00 88.25 84 MET A O 1
ATOM 632 N N . THR A 1 85 ? 6.385 24.166 29.039 1.00 83.62 85 THR A N 1
ATOM 633 C CA . THR A 1 85 ? 5.708 24.036 30.338 1.00 83.62 85 THR A CA 1
ATOM 634 C C . THR A 1 85 ? 4.745 22.856 30.302 1.00 83.62 85 THR A C 1
ATOM 636 O O . THR A 1 85 ? 4.360 22.433 29.216 1.00 83.62 85 THR A O 1
ATOM 639 N N . ASP A 1 86 ? 4.338 22.333 31.459 1.00 80.44 86 ASP A N 1
ATOM 640 C CA . ASP A 1 86 ? 3.228 21.375 31.565 1.00 80.44 86 ASP A CA 1
ATOM 641 C C . ASP A 1 86 ? 1.895 22.134 31.759 1.00 80.44 86 ASP A C 1
ATOM 643 O O . ASP A 1 86 ? 1.649 22.684 32.840 1.00 80.44 86 ASP A O 1
ATOM 647 N N . PRO A 1 87 ? 1.034 22.233 30.727 1.00 72.19 87 PRO A N 1
ATOM 648 C CA . PRO A 1 87 ? -0.265 22.896 30.835 1.00 72.19 87 PRO A CA 1
ATOM 649 C C . PRO A 1 87 ? -1.362 22.000 31.440 1.00 72.19 87 PRO A C 1
ATOM 651 O O . PRO A 1 87 ? -2.459 22.500 31.711 1.00 72.19 87 PRO A O 1
ATOM 654 N N . GLY A 1 88 ? -1.104 20.702 31.637 1.00 65.44 88 GLY A N 1
ATOM 655 C CA . GLY A 1 88 ? -2.131 19.669 31.777 1.00 65.44 88 GLY A CA 1
ATOM 656 C C . GLY A 1 88 ? -2.814 19.303 30.444 1.00 65.44 88 GLY A C 1
ATOM 657 O O . GLY A 1 88 ? -2.454 19.833 29.395 1.00 65.44 88 GLY A O 1
ATOM 658 N N . PRO A 1 89 ? -3.823 18.412 30.458 1.00 62.53 89 PRO A N 1
ATOM 659 C CA . PRO A 1 89 ? -4.473 17.935 29.236 1.00 62.53 89 PRO A CA 1
ATOM 660 C C . PRO A 1 89 ? -5.103 19.068 28.413 1.00 62.53 89 PRO A C 1
ATOM 662 O O . PRO A 1 89 ? -5.867 19.879 28.949 1.00 62.53 89 PRO A O 1
ATOM 665 N N . GLY A 1 90 ? -4.835 19.096 27.106 1.00 64.50 90 GLY A N 1
ATOM 666 C CA . GLY A 1 90 ? -5.392 20.077 26.170 1.00 64.50 90 GLY A CA 1
ATOM 667 C C . GLY A 1 90 ? -4.591 21.378 26.033 1.00 64.50 90 GLY A C 1
ATOM 668 O O . GLY A 1 90 ? -5.181 22.426 25.757 1.00 64.50 90 GLY A O 1
ATOM 669 N N . GLY A 1 91 ? -3.268 21.338 26.212 1.00 70.56 91 GLY A N 1
ATOM 670 C CA . GLY A 1 91 ? -2.380 22.473 25.936 1.00 70.56 91 GLY A CA 1
ATOM 671 C C . GLY A 1 91 ? -2.370 22.906 24.459 1.00 70.56 91 GLY A C 1
ATOM 672 O O . GLY A 1 91 ? -2.795 22.129 23.600 1.00 70.56 91 GLY A O 1
ATOM 673 N N . PRO A 1 92 ? -1.896 24.127 24.132 1.00 74.56 92 PRO A N 1
ATOM 674 C CA . PRO A 1 92 ? -1.748 24.567 22.743 1.00 74.56 92 PRO A CA 1
ATOM 675 C C . PRO A 1 92 ? -0.677 23.756 21.994 1.00 74.56 92 PRO A C 1
ATOM 677 O O . PRO A 1 92 ? 0.328 23.359 22.589 1.00 74.56 92 PRO A O 1
ATOM 680 N N . ASN A 1 93 ? -0.889 23.550 20.691 1.00 79.75 93 ASN A N 1
ATOM 681 C CA . ASN A 1 93 ? 0.101 22.960 19.784 1.00 79.75 93 ASN A CA 1
ATOM 682 C C . ASN A 1 93 ? 1.293 23.913 19.598 1.00 79.75 93 ASN A C 1
ATOM 684 O O . ASN A 1 93 ? 1.145 25.134 19.693 1.00 79.75 93 ASN A O 1
ATOM 688 N N . GLY A 1 94 ? 2.462 23.344 19.328 1.00 81.94 94 GLY A N 1
ATOM 689 C CA . GLY A 1 94 ? 3.584 24.055 18.730 1.00 81.94 94 GLY A CA 1
ATOM 690 C C . GLY A 1 94 ? 3.432 24.124 17.220 1.00 81.94 94 GLY A C 1
ATOM 691 O O . GLY A 1 94 ? 2.875 23.208 16.619 1.00 81.94 94 GLY A O 1
ATOM 692 N N . THR A 1 95 ? 3.953 25.181 16.614 1.00 86.88 95 THR A N 1
ATOM 693 C CA . THR A 1 95 ? 4.091 25.321 15.164 1.00 86.88 95 THR A CA 1
ATOM 694 C C . THR A 1 95 ? 5.571 25.375 14.785 1.00 86.88 95 THR A C 1
ATOM 696 O O . THR A 1 95 ? 6.411 25.835 15.571 1.00 86.88 95 THR A O 1
ATOM 699 N N . ILE A 1 96 ? 5.915 24.895 13.592 1.00 88.94 96 ILE A N 1
ATOM 700 C CA . ILE A 1 96 ? 7.252 25.042 13.008 1.00 88.94 96 ILE A CA 1
ATOM 701 C C . ILE A 1 96 ? 7.164 25.144 11.485 1.00 88.94 96 ILE A C 1
ATOM 703 O O . ILE A 1 96 ? 6.351 24.467 10.863 1.00 88.94 96 ILE A O 1
ATOM 707 N N . THR A 1 97 ? 8.025 25.967 10.886 1.00 90.62 97 THR A N 1
ATOM 708 C CA . THR A 1 97 ? 8.220 26.017 9.431 1.00 90.62 97 THR A CA 1
ATOM 709 C C . THR A 1 97 ? 9.524 25.315 9.069 1.00 90.62 97 THR A C 1
ATOM 711 O O . THR A 1 97 ? 10.601 25.726 9.515 1.00 90.62 97 THR A O 1
ATOM 714 N N . ILE A 1 98 ? 9.429 24.292 8.227 1.00 91.56 98 ILE A N 1
ATOM 715 C CA . ILE A 1 98 ? 10.550 23.553 7.652 1.00 91.56 98 ILE A CA 1
ATOM 716 C C . ILE A 1 98 ? 10.892 24.165 6.281 1.00 91.56 98 ILE A C 1
ATOM 718 O O . ILE A 1 98 ? 10.031 24.221 5.403 1.00 91.56 98 ILE A O 1
ATOM 722 N N . PRO A 1 99 ? 12.113 24.700 6.085 1.00 83.56 99 PRO A N 1
ATOM 723 C CA . PRO A 1 99 ? 12.445 25.509 4.910 1.00 83.56 99 PRO A CA 1
ATOM 724 C C . PRO A 1 99 ? 12.807 24.706 3.651 1.00 83.56 99 PRO A C 1
ATOM 726 O O . PRO A 1 99 ? 12.827 25.292 2.568 1.00 83.56 99 PRO A O 1
ATOM 729 N N . ALA A 1 100 ? 13.158 23.430 3.793 1.00 82.25 100 ALA A N 1
ATOM 730 C CA . ALA A 1 100 ? 13.550 22.525 2.717 1.00 82.25 100 ALA A CA 1
ATOM 731 C C . ALA A 1 100 ? 13.294 21.082 3.165 1.00 82.25 100 ALA A C 1
ATOM 733 O O . ALA A 1 100 ? 13.298 20.823 4.365 1.00 82.25 100 ALA A O 1
ATOM 734 N N . ASP A 1 101 ? 13.108 20.171 2.218 1.00 81.06 101 ASP A N 1
ATOM 735 C CA . ASP A 1 101 ? 13.039 18.740 2.511 1.00 81.06 101 ASP A CA 1
ATOM 736 C C . ASP A 1 101 ? 14.366 18.290 3.150 1.00 81.06 101 ASP A C 1
ATOM 738 O O . ASP A 1 101 ? 15.444 18.726 2.722 1.00 81.06 101 ASP A O 1
ATOM 742 N N . GLY A 1 102 ? 14.307 17.463 4.195 1.00 81.19 102 GLY A N 1
ATOM 743 C CA . GLY A 1 102 ? 15.502 16.887 4.813 1.00 81.19 102 GLY A CA 1
ATOM 744 C C . GLY A 1 102 ? 15.307 16.416 6.252 1.00 81.19 102 GLY A C 1
ATOM 745 O O . GLY A 1 102 ? 14.185 16.330 6.752 1.00 81.19 102 GLY A O 1
ATOM 746 N N . CYS A 1 103 ? 16.421 16.126 6.931 1.00 83.12 103 CYS A N 1
ATOM 747 C CA . CYS A 1 103 ? 16.421 15.541 8.269 1.00 83.12 103 CYS A CA 1
ATOM 748 C C . CYS A 1 103 ? 16.517 16.594 9.386 1.00 83.12 103 CYS A C 1
ATOM 750 O O . CYS A 1 103 ? 17.369 17.493 9.382 1.00 83.12 103 CYS A O 1
ATOM 752 N N . TYR A 1 104 ? 15.658 16.454 10.395 1.00 88.69 104 TYR A N 1
ATOM 753 C CA . TYR A 1 104 ? 15.527 17.380 11.518 1.00 88.69 104 TYR A CA 1
ATOM 754 C C . TYR A 1 104 ? 15.454 16.635 12.856 1.00 88.69 104 TYR A C 1
ATOM 756 O O . TYR A 1 104 ? 14.834 15.580 12.969 1.00 88.69 104 TYR A O 1
ATOM 764 N N . SER A 1 105 ? 16.087 17.190 13.891 1.00 91.06 105 SER A N 1
ATOM 765 C CA . SER A 1 105 ? 16.175 16.604 15.234 1.00 91.06 105 SER A CA 1
ATOM 766 C C . SER A 1 105 ? 15.505 17.491 16.284 1.00 91.06 105 SER A C 1
ATOM 768 O O . SER A 1 105 ? 15.832 18.674 16.394 1.00 91.06 105 SER A O 1
ATOM 770 N N . TRP A 1 106 ? 14.601 16.904 17.073 1.00 92.06 106 TRP A N 1
ATOM 771 C CA . TRP A 1 106 ? 13.963 17.475 18.259 1.00 92.06 106 TRP A CA 1
ATOM 772 C C . TRP A 1 106 ? 14.736 17.045 19.497 1.00 92.06 106 TRP A C 1
ATOM 774 O O . TRP A 1 106 ? 14.571 15.924 19.971 1.00 92.06 106 TRP A O 1
ATOM 784 N N . VAL A 1 107 ? 15.533 17.952 20.059 1.00 93.88 107 VAL A N 1
ATOM 785 C CA . VAL A 1 107 ? 16.319 17.701 21.272 1.00 93.88 107 VAL A CA 1
ATOM 786 C C . VAL A 1 107 ? 15.680 18.408 22.460 1.00 93.88 107 VAL A C 1
ATOM 788 O O . VAL A 1 107 ? 15.540 19.632 22.463 1.00 93.88 107 VAL A O 1
ATOM 791 N N . ILE A 1 108 ? 15.328 17.646 23.493 1.00 93.75 108 ILE A N 1
ATOM 792 C CA . ILE A 1 108 ? 14.764 18.152 24.744 1.00 93.75 108 ILE A CA 1
ATOM 793 C C . ILE A 1 108 ? 15.798 18.029 25.858 1.00 93.75 108 ILE A C 1
ATOM 795 O O . ILE A 1 108 ? 16.143 16.927 26.277 1.00 93.75 108 ILE A O 1
ATOM 799 N N . ASP A 1 109 ? 16.239 19.166 26.392 1.00 93.88 109 ASP A N 1
ATOM 800 C CA . ASP A 1 109 ? 16.963 19.242 27.659 1.00 93.88 109 ASP A CA 1
ATOM 801 C C . ASP A 1 109 ? 15.956 19.331 28.814 1.00 93.88 109 ASP A C 1
ATOM 803 O O . ASP A 1 109 ? 15.312 20.358 29.045 1.00 93.88 109 ASP A O 1
ATOM 807 N N . ALA A 1 110 ? 15.821 18.226 29.538 1.00 92.88 110 ALA A N 1
ATOM 808 C CA . ALA A 1 110 ? 14.950 18.054 30.689 1.00 92.88 110 ALA A CA 1
ATOM 809 C C . ALA A 1 110 ? 15.714 18.134 32.025 1.00 92.88 110 ALA A C 1
ATOM 811 O O . ALA A 1 110 ? 15.283 17.561 33.025 1.00 92.88 110 ALA A O 1
ATOM 812 N N . THR A 1 111 ? 16.842 18.858 32.075 1.00 91.75 111 THR A N 1
ATOM 813 C CA . THR A 1 111 ? 17.555 19.143 33.337 1.00 91.75 111 THR A CA 1
ATOM 814 C C . THR A 1 111 ? 16.649 19.845 34.361 1.00 91.75 111 THR A C 1
ATOM 816 O O . THR A 1 111 ? 16.788 19.625 35.567 1.00 91.75 111 THR A O 1
ATOM 819 N N . ASP A 1 112 ? 15.710 20.671 33.886 1.00 90.44 112 ASP A N 1
ATOM 820 C CA . ASP A 1 112 ? 14.583 21.204 34.656 1.00 90.44 112 ASP A CA 1
ATOM 821 C C . ASP A 1 112 ? 13.278 20.638 34.080 1.00 90.44 112 ASP A C 1
ATOM 823 O O . ASP A 1 112 ? 12.824 21.043 33.013 1.00 90.44 112 ASP A O 1
ATOM 827 N N . THR A 1 113 ? 12.681 19.671 34.771 1.00 87.12 113 THR A N 1
ATOM 828 C CA . THR A 1 113 ? 11.498 18.940 34.296 1.00 87.12 113 THR A CA 1
ATOM 829 C C . THR A 1 113 ? 10.222 19.782 34.314 1.00 87.12 113 THR A C 1
ATOM 831 O O . THR A 1 113 ? 9.279 19.461 33.594 1.00 87.12 113 THR A O 1
ATOM 834 N N . ASP A 1 114 ? 10.193 20.855 35.113 1.00 84.88 114 ASP A N 1
ATOM 835 C CA . ASP A 1 114 ? 9.071 21.801 35.172 1.00 84.88 114 ASP A CA 1
ATOM 836 C C . ASP A 1 114 ? 9.168 22.860 34.052 1.00 84.88 114 ASP A C 1
ATOM 838 O O . ASP A 1 114 ? 8.179 23.528 33.733 1.00 84.88 114 ASP A O 1
ATOM 842 N N . ALA A 1 115 ? 10.358 23.020 33.461 1.00 87.88 115 ALA A N 1
ATOM 843 C CA . ALA A 1 115 ? 10.651 23.975 32.396 1.00 87.88 115 ALA A CA 1
ATOM 844 C C . ALA A 1 115 ? 11.655 23.415 31.360 1.00 87.88 115 ALA A C 1
ATOM 846 O O . ALA A 1 115 ? 12.720 24.015 31.159 1.00 87.88 115 ALA A O 1
ATOM 847 N N . PRO A 1 116 ? 11.354 22.278 30.698 1.00 92.50 116 PRO A N 1
ATOM 848 C CA . PRO A 1 116 ? 12.289 21.656 29.770 1.00 92.50 116 PRO A CA 1
ATOM 849 C C . PRO A 1 116 ? 12.489 22.530 28.530 1.00 92.50 116 PRO A C 1
ATOM 851 O O . PRO A 1 116 ? 11.609 23.303 28.142 1.00 92.50 116 PRO A O 1
ATOM 854 N N . VAL A 1 117 ? 13.655 22.423 27.900 1.00 92.19 117 VAL A N 1
ATOM 855 C CA . VAL A 1 117 ? 14.035 23.254 26.752 1.00 92.19 117 VAL A CA 1
ATOM 856 C C . VAL A 1 117 ? 14.096 22.400 25.493 1.00 92.19 117 VAL A C 1
ATOM 858 O O . VAL A 1 117 ? 14.909 21.485 25.416 1.00 92.19 117 VAL A O 1
ATOM 861 N N . LEU A 1 118 ? 13.270 22.724 24.499 1.00 93.12 118 LEU A N 1
ATOM 862 C CA . LEU A 1 118 ? 13.301 22.111 23.172 1.00 93.12 118 LEU A CA 1
ATOM 863 C C . LEU A 1 118 ? 14.195 22.922 22.229 1.00 93.12 118 LEU A C 1
ATOM 865 O O . LEU A 1 118 ? 14.075 24.144 22.165 1.00 93.12 118 LEU A O 1
ATOM 869 N N . THR A 1 119 ? 15.035 22.243 21.452 1.00 92.94 119 THR A N 1
ATOM 870 C CA . THR A 1 119 ? 15.727 22.802 20.281 1.00 92.94 119 THR A CA 1
ATOM 871 C C . THR A 1 119 ? 15.465 21.907 19.075 1.00 92.94 119 THR A C 1
ATOM 873 O O . THR A 1 119 ? 15.606 20.691 19.187 1.00 92.94 119 THR A O 1
ATOM 876 N N . VAL A 1 120 ? 15.089 22.503 17.940 1.00 93.25 120 VAL A N 1
ATOM 877 C CA . VAL A 1 120 ? 14.922 21.784 16.668 1.00 93.25 120 VAL A CA 1
ATOM 878 C C . VAL A 1 120 ? 16.050 22.172 15.721 1.00 93.25 120 VAL A C 1
ATOM 880 O O . VAL A 1 120 ? 16.255 23.362 15.486 1.00 93.25 120 VAL A O 1
ATOM 883 N N . THR A 1 121 ? 16.780 21.190 15.198 1.00 91.12 121 THR A N 1
ATOM 884 C CA . THR A 1 121 ? 18.029 21.405 14.443 1.00 91.12 121 THR A CA 1
ATOM 885 C C . THR A 1 121 ? 17.996 20.607 13.145 1.00 91.12 121 THR A C 1
ATOM 887 O O . THR A 1 121 ? 17.657 19.427 13.178 1.00 91.12 121 THR A O 1
ATOM 890 N N . ALA A 1 122 ? 18.367 21.216 12.019 1.00 86.44 122 ALA A N 1
ATOM 891 C CA . ALA A 1 122 ? 18.622 20.467 10.786 1.00 86.44 122 ALA A CA 1
ATOM 892 C C . ALA A 1 122 ? 19.931 19.674 10.922 1.00 86.44 122 ALA A C 1
ATOM 894 O O . ALA A 1 122 ? 20.902 20.188 11.488 1.00 86.44 122 ALA A O 1
ATOM 895 N N . PHE A 1 123 ? 19.980 18.456 10.388 1.00 77.06 123 PHE A N 1
ATOM 896 C CA . PHE A 1 123 ? 21.205 17.661 10.327 1.00 77.06 123 PHE A CA 1
ATOM 897 C C . PHE A 1 123 ? 21.348 16.969 8.969 1.00 77.06 123 PHE A C 1
ATOM 899 O O . PHE A 1 123 ? 20.380 16.797 8.238 1.00 77.06 123 PHE A O 1
ATOM 906 N N . ASP A 1 124 ? 22.587 16.642 8.614 1.00 63.34 124 ASP A N 1
ATOM 907 C CA . ASP A 1 124 ? 22.930 15.928 7.385 1.00 63.34 124 ASP A CA 1
ATOM 908 C C . ASP A 1 124 ? 23.056 14.443 7.740 1.00 63.34 124 ASP A C 1
ATOM 910 O O . ASP A 1 124 ? 23.904 14.092 8.565 1.00 63.34 124 ASP A O 1
ATOM 914 N N . ASP A 1 125 ? 22.178 13.606 7.182 1.00 50.94 125 ASP A N 1
ATOM 915 C CA . ASP A 1 125 ? 22.133 12.162 7.444 1.00 50.94 125 ASP A CA 1
ATOM 916 C C . ASP A 1 125 ? 22.924 11.342 6.416 1.00 50.94 125 ASP A C 1
ATOM 918 O O . ASP A 1 125 ? 22.730 10.143 6.254 1.00 50.94 125 ASP A O 1
ATOM 922 N N . SER A 1 126 ? 23.888 11.960 5.726 1.00 37.59 126 SER A N 1
ATOM 923 C CA . SER A 1 126 ? 24.812 11.259 4.817 1.00 37.59 126 SER A CA 1
ATOM 924 C C . SER A 1 126 ? 25.747 10.240 5.507 1.00 37.59 126 SER A C 1
ATOM 926 O O . SER A 1 126 ? 26.753 9.816 4.934 1.00 37.59 126 SER A O 1
ATOM 928 N N . GLY A 1 127 ? 25.415 9.805 6.725 1.00 39.16 127 GLY A N 1
ATOM 929 C CA . GLY A 1 127 ? 26.067 8.727 7.448 1.00 39.16 127 GLY A CA 1
ATOM 930 C C . GLY A 1 127 ? 25.167 8.130 8.529 1.00 39.16 127 GLY A C 1
ATOM 931 O O . GLY A 1 127 ? 25.415 8.370 9.709 1.00 39.16 127 GLY A O 1
ATOM 932 N N . GLY A 1 128 ? 24.180 7.317 8.142 1.00 31.66 128 GLY A N 1
ATOM 933 C CA . GLY A 1 128 ? 23.494 6.424 9.078 1.00 31.66 128 GLY A CA 1
ATOM 934 C C . GLY A 1 128 ? 22.127 5.921 8.622 1.00 31.66 128 GLY A C 1
ATOM 935 O O . GLY A 1 128 ? 21.139 6.609 8.804 1.00 31.66 128 GLY A O 1
ATOM 936 N N . GLY A 1 129 ? 22.067 4.666 8.163 1.00 31.55 129 GLY A N 1
ATOM 937 C CA . GLY A 1 129 ? 20.821 3.889 8.107 1.00 31.55 129 GLY A CA 1
ATOM 938 C C . GLY A 1 129 ? 20.086 3.940 6.772 1.00 31.55 129 GLY A C 1
ATOM 939 O O . GLY A 1 129 ? 19.022 4.533 6.680 1.00 31.55 129 GLY A O 1
ATOM 940 N N . GLY A 1 130 ? 20.649 3.278 5.759 1.00 27.91 130 GLY A N 1
ATOM 941 C CA . GLY A 1 130 ? 19.867 2.811 4.618 1.00 27.91 130 GLY A CA 1
ATOM 942 C C . GLY A 1 130 ? 19.097 1.550 5.006 1.00 27.91 130 GLY A C 1
ATOM 943 O O . GLY A 1 130 ? 19.633 0.680 5.697 1.00 27.91 130 GLY A O 1
ATOM 944 N N . ASP A 1 131 ? 17.844 1.515 4.580 1.00 30.69 131 ASP A N 1
ATOM 945 C CA . ASP A 1 131 ? 16.852 0.484 4.833 1.00 30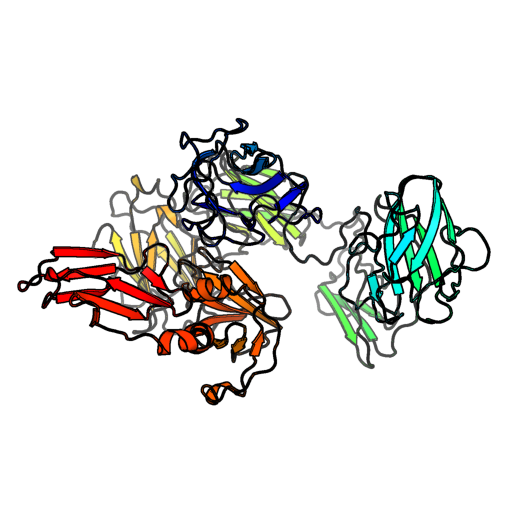.69 131 ASP A CA 1
ATOM 946 C C . ASP A 1 131 ? 17.300 -0.933 4.459 1.00 30.69 131 ASP A C 1
ATOM 948 O O . ASP A 1 131 ? 18.121 -1.159 3.567 1.00 30.69 131 ASP A O 1
ATOM 952 N N . GLY A 1 132 ? 16.709 -1.904 5.158 1.00 33.25 132 GLY A N 1
ATOM 953 C CA . GLY A 1 132 ? 16.836 -3.325 4.872 1.00 33.25 132 GLY A CA 1
ATOM 954 C C . GLY A 1 132 ? 16.279 -3.670 3.494 1.00 33.25 132 GLY A C 1
ATOM 955 O O . GLY A 1 132 ? 15.090 -3.929 3.341 1.00 33.25 132 GLY A O 1
ATOM 956 N N . GLY A 1 133 ? 17.168 -3.718 2.509 1.00 26.88 133 GLY A N 1
ATOM 957 C CA . GLY A 1 133 ? 17.001 -4.449 1.261 1.00 26.88 133 GLY A CA 1
ATOM 958 C C . GLY A 1 133 ? 17.977 -5.617 1.270 1.00 26.88 133 GLY A C 1
ATOM 959 O O . GLY A 1 133 ? 19.184 -5.419 1.392 1.00 26.88 133 GLY A O 1
ATOM 960 N N . GLY A 1 134 ? 17.454 -6.839 1.206 1.00 32.03 134 GLY A N 1
ATOM 961 C CA . GLY A 1 134 ? 18.269 -8.038 1.099 1.00 32.03 134 GLY A CA 1
ATOM 962 C C . GLY A 1 134 ? 18.982 -8.083 -0.245 1.00 32.03 134 GLY A C 1
ATOM 963 O O . GLY A 1 134 ? 18.395 -8.513 -1.229 1.00 32.03 134 GLY A O 1
ATOM 964 N N . ASP A 1 135 ? 20.256 -7.709 -0.250 1.00 26.75 135 ASP A N 1
ATOM 965 C CA . ASP A 1 135 ? 21.209 -8.118 -1.272 1.00 26.75 135 ASP A CA 1
ATOM 966 C C . ASP A 1 135 ? 22.202 -9.086 -0.630 1.00 26.75 135 ASP A C 1
ATOM 968 O O . ASP A 1 135 ? 22.969 -8.735 0.266 1.00 26.75 135 ASP A O 1
ATOM 972 N N . GLY A 1 136 ? 22.191 -10.334 -1.102 1.00 30.47 136 GLY A N 1
ATOM 973 C CA . GLY A 1 136 ? 23.199 -11.344 -0.790 1.00 30.47 136 GLY A CA 1
ATOM 974 C C . GLY A 1 136 ? 24.548 -10.994 -1.418 1.00 30.47 136 GLY A C 1
ATOM 975 O O . GLY A 1 136 ? 24.991 -11.642 -2.365 1.00 30.47 136 GLY A O 1
ATOM 976 N N . GLY A 1 137 ? 25.203 -9.968 -0.885 1.00 28.05 137 GLY A N 1
ATOM 977 C CA . GLY A 1 137 ? 26.542 -9.542 -1.252 1.00 28.05 137 GLY A CA 1
ATOM 978 C C . GLY A 1 137 ? 27.197 -8.871 -0.056 1.00 28.05 137 GLY A C 1
ATOM 979 O O . GLY A 1 137 ? 26.841 -7.749 0.285 1.00 28.05 137 GLY A O 1
ATOM 980 N N . GLY A 1 138 ? 28.154 -9.554 0.579 1.00 29.30 138 GLY A N 1
ATOM 981 C CA . GLY A 1 138 ? 28.881 -9.015 1.727 1.00 29.30 138 GLY A CA 1
ATOM 982 C C . GLY A 1 138 ? 29.388 -7.602 1.438 1.00 29.30 138 GLY A C 1
ATOM 983 O O . GLY A 1 138 ? 30.169 -7.394 0.507 1.00 29.30 138 GLY A O 1
ATOM 984 N N . THR A 1 139 ? 28.926 -6.626 2.220 1.00 28.94 139 THR A N 1
ATOM 985 C CA . THR A 1 139 ? 29.360 -5.232 2.116 1.00 28.94 139 THR A CA 1
ATOM 986 C C . THR A 1 139 ? 30.868 -5.150 2.364 1.00 28.94 139 THR A C 1
ATOM 988 O O . THR A 1 139 ? 31.322 -5.479 3.464 1.00 28.94 139 THR A O 1
ATOM 991 N N . PRO A 1 140 ? 31.685 -4.704 1.395 1.00 38.25 140 PRO A N 1
ATOM 992 C CA . PRO A 1 140 ? 33.111 -4.533 1.622 1.00 38.25 140 PRO A CA 1
ATOM 993 C C . PRO A 1 140 ? 33.360 -3.333 2.545 1.00 38.25 140 PRO A C 1
ATOM 995 O O . PRO A 1 140 ? 33.005 -2.206 2.203 1.00 38.25 140 PRO A O 1
ATOM 998 N N . GLY A 1 141 ? 34.048 -3.558 3.668 1.00 53.72 141 GLY A N 1
ATOM 999 C CA . GLY A 1 141 ? 34.824 -2.506 4.339 1.00 53.72 141 GLY A CA 1
ATOM 1000 C C . GLY A 1 141 ? 34.380 -2.052 5.732 1.00 53.72 141 GLY A C 1
ATOM 1001 O O . GLY A 1 141 ? 34.936 -1.068 6.216 1.00 53.72 141 GLY A O 1
ATOM 1002 N N . VAL A 1 142 ? 33.451 -2.739 6.405 1.00 55.25 142 VAL A N 1
ATOM 1003 C CA . VAL A 1 142 ? 33.119 -2.458 7.817 1.00 55.25 142 VAL A CA 1
ATOM 1004 C C . VAL A 1 142 ? 33.642 -3.591 8.700 1.00 55.25 142 VAL A C 1
ATOM 1006 O O . VAL A 1 142 ? 33.482 -4.758 8.361 1.00 55.25 142 VAL A O 1
ATOM 1009 N N . CYS A 1 143 ? 34.298 -3.253 9.815 1.00 66.88 143 CYS A N 1
ATOM 1010 C CA . CYS A 1 143 ? 34.744 -4.250 10.787 1.00 66.88 143 CYS A CA 1
ATOM 1011 C C . CYS A 1 143 ? 33.534 -4.828 11.527 1.00 66.88 143 CYS A C 1
ATOM 1013 O O . CYS A 1 143 ? 32.862 -4.102 12.257 1.00 66.88 143 CYS A O 1
ATOM 1015 N N . GLY A 1 144 ? 33.253 -6.113 11.335 1.00 74.38 144 GLY A N 1
ATOM 1016 C CA . GLY A 1 144 ? 32.092 -6.772 11.921 1.00 74.38 144 GLY A CA 1
ATOM 1017 C C . GLY A 1 144 ? 31.832 -8.121 11.261 1.00 74.38 144 GLY A C 1
ATOM 1018 O O . GLY A 1 144 ? 32.319 -8.393 10.168 1.00 74.38 144 GLY A O 1
ATOM 1019 N N . VAL A 1 145 ? 31.078 -8.981 11.942 1.00 72.50 145 VAL A N 1
ATOM 1020 C CA . VAL A 1 145 ? 30.628 -10.262 11.384 1.00 72.50 145 VAL A CA 1
ATOM 1021 C C . VAL A 1 145 ? 29.123 -10.177 11.199 1.00 72.50 145 VAL A C 1
ATOM 1023 O O . VAL A 1 145 ? 28.415 -9.789 12.127 1.00 72.50 145 VAL A O 1
ATOM 1026 N N . GLU A 1 146 ? 28.643 -10.530 10.012 1.00 73.19 146 GLU A N 1
ATOM 1027 C CA . GLU A 1 146 ? 27.213 -10.636 9.742 1.00 73.19 146 GLU A CA 1
ATOM 1028 C C . GLU A 1 146 ? 26.622 -11.822 10.515 1.00 73.19 146 GLU A C 1
ATOM 1030 O O . GLU A 1 146 ? 27.161 -12.934 10.493 1.00 73.19 146 GLU A O 1
ATOM 1035 N N . ASP A 1 147 ? 25.517 -11.589 11.224 1.00 69.00 147 ASP A N 1
ATOM 1036 C CA . ASP A 1 147 ? 24.782 -12.668 11.874 1.00 69.00 147 ASP A CA 1
ATOM 1037 C C . ASP A 1 147 ? 23.987 -13.442 10.819 1.00 69.00 147 ASP A C 1
ATOM 1039 O O . ASP A 1 147 ? 22.923 -13.025 10.370 1.00 69.00 147 ASP A O 1
ATOM 1043 N N . VAL A 1 148 ? 24.510 -14.604 10.437 1.00 70.00 148 VAL A N 1
ATOM 1044 C CA . VAL A 1 148 ? 23.887 -15.518 9.469 1.00 70.00 148 VAL A CA 1
ATOM 1045 C C . VAL A 1 148 ? 22.719 -16.330 10.064 1.00 70.00 148 VAL A C 1
ATOM 1047 O O . VAL A 1 148 ? 22.290 -17.328 9.483 1.00 70.00 148 VAL A O 1
ATOM 1050 N N . GLY A 1 149 ? 22.216 -15.952 11.245 1.00 69.00 149 GLY A N 1
ATOM 1051 C CA . GLY A 1 149 ? 21.000 -16.497 11.855 1.00 69.00 149 GLY A CA 1
ATOM 1052 C C . GLY A 1 149 ? 21.164 -17.862 12.533 1.00 69.00 149 GLY A C 1
ATOM 1053 O O . GLY A 1 149 ? 20.171 -18.479 12.932 1.00 69.00 149 GLY A O 1
ATOM 1054 N N . ASN A 1 150 ? 22.394 -18.364 12.686 1.00 72.69 150 ASN A N 1
ATOM 1055 C CA . ASN A 1 150 ? 22.643 -19.596 13.434 1.00 72.69 150 ASN A CA 1
ATOM 1056 C C . ASN A 1 150 ? 22.678 -19.319 14.941 1.00 72.69 150 ASN A C 1
ATOM 1058 O O . ASN A 1 150 ? 23.322 -18.382 15.398 1.00 72.69 150 ASN A O 1
ATOM 1062 N N . ASP A 1 151 ? 22.088 -20.214 15.737 1.00 81.38 151 ASP A N 1
ATOM 1063 C CA . ASP A 1 151 ? 22.088 -20.100 17.199 1.00 81.38 151 ASP A CA 1
ATOM 1064 C C . ASP A 1 151 ? 23.535 -20.130 17.766 1.00 81.38 151 ASP A C 1
ATOM 1066 O O . ASP A 1 151 ? 24.218 -21.165 17.669 1.00 81.38 151 ASP A O 1
ATOM 1070 N N . PRO A 1 152 ? 24.024 -19.028 18.380 1.00 83.56 152 PRO A N 1
ATOM 1071 C CA . PRO A 1 152 ? 25.386 -18.925 18.907 1.00 83.56 152 PRO A CA 1
ATOM 1072 C C . PRO A 1 152 ? 25.605 -19.747 20.179 1.00 83.56 152 PRO A C 1
ATOM 1074 O O . PRO A 1 152 ? 26.742 -19.981 20.592 1.00 83.56 152 PRO A O 1
ATOM 1077 N N . THR A 1 153 ? 24.533 -20.245 20.798 1.00 87.44 153 THR A N 1
ATOM 1078 C CA . THR A 1 153 ? 24.619 -21.068 22.005 1.00 87.44 153 THR A CA 1
ATOM 1079 C C . THR A 1 153 ? 24.940 -22.532 21.707 1.00 87.44 153 THR A C 1
ATOM 1081 O O . THR A 1 153 ? 25.329 -23.261 22.621 1.00 87.44 153 THR A O 1
ATOM 1084 N N . VAL A 1 154 ? 24.831 -22.979 20.450 1.00 86.31 154 VAL A N 1
ATOM 1085 C CA . VAL A 1 154 ? 24.959 -24.395 20.060 1.00 86.31 154 VAL A CA 1
ATOM 1086 C C . VAL A 1 154 ? 26.262 -25.052 20.541 1.00 86.31 154 VAL A C 1
ATOM 1088 O O . VAL A 1 154 ? 26.173 -26.148 21.106 1.00 86.31 154 VAL A O 1
ATOM 1091 N N . PRO A 1 155 ? 27.459 -24.445 20.395 1.00 86.50 155 PRO A N 1
ATOM 1092 C CA . PRO A 1 155 ? 28.692 -25.138 20.766 1.00 86.50 155 PRO A CA 1
ATOM 1093 C C . PRO A 1 155 ? 28.913 -25.243 22.280 1.00 86.50 155 PRO A C 1
ATOM 1095 O O . PRO A 1 155 ? 29.380 -26.266 22.773 1.00 86.50 155 PRO A O 1
ATOM 1098 N N . PHE A 1 156 ? 28.575 -24.206 23.048 1.00 86.62 156 PHE A N 1
ATOM 1099 C CA . PHE A 1 156 ? 28.937 -24.128 24.472 1.00 86.62 156 PHE A CA 1
ATOM 1100 C C . PHE A 1 156 ? 27.739 -24.124 25.432 1.00 86.62 156 PHE A C 1
ATOM 1102 O O . PHE A 1 156 ? 27.918 -24.070 26.650 1.00 86.62 156 PHE A O 1
ATOM 1109 N N . GLY A 1 157 ? 26.515 -24.208 24.906 1.00 87.00 157 GLY A N 1
ATOM 1110 C CA . GLY A 1 157 ? 25.268 -24.104 25.667 1.00 87.00 157 GLY A CA 1
ATOM 1111 C C . GLY A 1 157 ? 25.012 -22.711 26.250 1.00 87.00 157 GLY A C 1
ATOM 1112 O O . GLY A 1 157 ? 24.163 -22.565 27.129 1.00 87.00 157 GLY A O 1
ATOM 1113 N N . ALA A 1 158 ? 25.780 -21.715 25.813 1.00 88.44 158 ALA A N 1
ATOM 1114 C CA . ALA A 1 158 ? 25.693 -20.315 26.194 1.00 88.44 158 ALA A CA 1
ATOM 1115 C C . ALA A 1 158 ? 26.328 -19.471 25.087 1.00 88.44 158 ALA A C 1
ATOM 1117 O O . ALA A 1 158 ? 27.241 -19.937 24.404 1.00 88.44 158 ALA A O 1
ATOM 1118 N N . GLU A 1 159 ? 25.861 -18.238 24.942 1.00 90.81 159 GLU A N 1
ATOM 1119 C CA . GLU A 1 159 ? 26.515 -17.254 24.088 1.00 90.81 159 GLU A CA 1
ATOM 1120 C C . GLU A 1 159 ? 27.862 -16.858 24.702 1.00 90.81 159 GLU A C 1
ATOM 1122 O O . GLU A 1 159 ? 27.974 -16.678 25.919 1.00 90.81 159 GLU A O 1
ATOM 1127 N N . MET A 1 160 ? 28.883 -16.744 23.859 1.00 91.88 160 MET A N 1
ATOM 1128 C CA . MET A 1 160 ? 30.261 -16.485 24.262 1.00 91.88 160 MET A CA 1
ATOM 1129 C C . MET A 1 160 ? 30.716 -15.120 23.750 1.00 91.88 160 MET A C 1
ATOM 1131 O O . MET A 1 160 ? 30.234 -14.643 22.730 1.00 91.88 160 MET A O 1
ATOM 1135 N N . TYR A 1 161 ? 31.672 -14.505 24.442 1.00 91.62 161 TYR A N 1
ATOM 1136 C CA . TYR A 1 161 ? 32.142 -13.153 24.144 1.00 91.62 161 TYR A CA 1
ATOM 1137 C C . TYR A 1 161 ? 33.663 -13.063 24.260 1.00 91.62 161 TYR A C 1
ATOM 1139 O O . TYR A 1 161 ? 34.243 -13.673 25.164 1.00 91.62 161 TYR A O 1
ATOM 1147 N N . VAL A 1 162 ? 34.300 -12.244 23.417 1.00 90.19 162 VAL A N 1
ATOM 1148 C CA . VAL A 1 162 ? 35.713 -11.850 23.554 1.00 90.19 162 VAL A CA 1
ATOM 1149 C C . VAL A 1 162 ? 35.789 -10.586 24.414 1.00 90.19 162 VAL A C 1
ATOM 1151 O O . VAL A 1 162 ? 35.361 -9.507 24.023 1.00 90.19 162 VAL A O 1
ATOM 1154 N N . ARG A 1 163 ? 36.306 -10.699 25.636 1.00 82.75 163 ARG A N 1
ATOM 1155 C CA . ARG A 1 163 ? 36.241 -9.638 26.657 1.00 82.75 163 ARG A CA 1
ATOM 1156 C C . ARG A 1 163 ? 37.619 -9.343 27.218 1.00 82.75 163 ARG A C 1
ATOM 1158 O O . ARG A 1 163 ? 38.376 -10.268 27.481 1.00 82.75 163 ARG A O 1
ATOM 1165 N N . GLY A 1 164 ? 37.937 -8.085 27.496 1.00 76.75 164 GLY A N 1
ATOM 1166 C CA . GLY A 1 164 ? 39.211 -7.730 28.121 1.00 76.75 164 GLY A CA 1
ATOM 1167 C C . GLY A 1 164 ? 39.584 -6.277 27.905 1.00 76.75 164 GLY A C 1
ATOM 1168 O O . GLY A 1 164 ? 38.724 -5.454 27.626 1.00 76.75 164 GLY A O 1
ATOM 1169 N N . THR A 1 165 ? 40.874 -5.956 27.978 1.00 78.88 165 THR A N 1
ATOM 1170 C CA . THR A 1 165 ? 41.352 -4.602 27.644 1.00 78.88 165 THR A CA 1
ATOM 1171 C C . THR A 1 165 ? 41.261 -4.300 26.146 1.00 78.88 165 THR A C 1
ATOM 1173 O O . THR A 1 165 ? 41.578 -3.190 25.735 1.00 78.88 165 THR A O 1
ATOM 1176 N N . ILE A 1 166 ? 40.876 -5.299 25.343 1.00 74.31 166 ILE A N 1
ATOM 1177 C CA . ILE A 1 166 ? 40.717 -5.242 23.890 1.00 74.31 166 ILE A CA 1
ATOM 1178 C C . ILE A 1 166 ? 39.416 -4.557 23.444 1.00 74.31 166 ILE A C 1
ATOM 1180 O O . ILE A 1 166 ? 39.329 -4.078 22.322 1.00 74.31 166 ILE A O 1
ATOM 1184 N N . THR A 1 167 ? 38.419 -4.467 24.328 1.00 66.38 167 THR A N 1
ATOM 1185 C CA . THR A 1 167 ? 37.191 -3.695 24.105 1.00 66.38 167 THR A CA 1
ATOM 1186 C C . THR A 1 167 ? 37.387 -2.270 24.620 1.00 66.38 167 THR A C 1
ATOM 1188 O O . THR A 1 167 ? 37.938 -2.076 25.704 1.00 66.38 167 THR A O 1
ATOM 1191 N N . VAL A 1 168 ? 36.981 -1.260 23.850 1.00 51.88 168 VAL A N 1
ATOM 1192 C CA . VAL A 1 168 ? 37.250 0.155 24.158 1.00 51.88 168 VAL A CA 1
ATOM 1193 C C . VAL A 1 168 ? 36.544 0.570 25.463 1.00 51.88 168 VAL A C 1
ATOM 1195 O O . VAL A 1 168 ? 35.329 0.716 25.500 1.00 51.88 168 VAL A O 1
ATOM 1198 N N . GLY A 1 169 ? 37.309 0.769 26.545 1.00 50.59 169 GLY A N 1
ATOM 1199 C CA . GLY A 1 169 ? 36.803 1.151 27.876 1.00 50.59 169 GLY A CA 1
ATOM 1200 C C . GLY A 1 169 ? 37.050 0.078 28.947 1.00 50.59 169 GLY A C 1
ATOM 1201 O O . GLY A 1 169 ? 37.017 -1.113 28.669 1.00 50.59 169 GLY A O 1
ATOM 1202 N N . GLU A 1 170 ? 37.345 0.482 30.189 1.00 46.94 170 GLU A N 1
ATOM 1203 C CA . GLU A 1 170 ? 37.745 -0.419 31.293 1.00 46.94 170 GLU A CA 1
ATOM 1204 C C . GLU A 1 170 ? 36.606 -1.294 31.872 1.00 46.94 170 GLU A C 1
ATOM 1206 O O . GLU A 1 170 ? 36.543 -1.507 33.085 1.00 46.94 170 GLU A O 1
ATOM 1211 N N . GLU A 1 171 ? 35.706 -1.843 31.058 1.00 52.97 171 GLU A N 1
ATOM 1212 C CA . GLU A 1 171 ? 34.681 -2.758 31.559 1.00 52.97 171 GLU A CA 1
ATOM 1213 C C . GLU A 1 171 ? 34.617 -4.049 30.741 1.00 52.97 171 GLU A C 1
ATOM 1215 O O . GLU A 1 171 ? 34.374 -4.057 29.540 1.00 52.97 171 GLU A O 1
ATOM 1220 N N . PHE A 1 172 ? 34.804 -5.179 31.429 1.00 58.78 172 PHE A N 1
ATOM 1221 C CA . PHE A 1 172 ? 34.572 -6.518 30.897 1.00 58.78 172 PHE A CA 1
ATOM 1222 C C . PHE A 1 172 ? 33.061 -6.759 30.713 1.00 58.78 172 PHE A C 1
ATOM 1224 O O . PHE A 1 172 ? 32.502 -7.642 31.366 1.00 58.78 172 PHE A O 1
ATOM 1231 N N . LEU A 1 173 ? 32.359 -5.982 29.894 1.00 62.97 173 LEU A N 1
ATOM 1232 C CA . LEU A 1 173 ? 30.927 -6.174 29.649 1.00 62.97 173 LEU A CA 1
ATOM 1233 C C . LEU A 1 173 ? 30.687 -7.110 28.452 1.00 62.97 173 LEU A C 1
ATOM 1235 O O . LEU A 1 173 ? 31.458 -7.088 27.491 1.00 62.97 173 LEU A O 1
ATOM 1239 N N . PRO A 1 174 ? 29.663 -7.976 28.521 1.00 71.44 174 PRO A N 1
ATOM 1240 C CA . PRO A 1 174 ? 29.131 -8.658 27.348 1.00 71.44 174 PRO A CA 1
ATOM 1241 C C . PRO A 1 174 ? 28.231 -7.679 26.576 1.00 71.44 174 PRO A C 1
ATOM 1243 O O . PRO A 1 174 ? 27.226 -7.221 27.117 1.00 71.44 174 PRO A O 1
ATOM 1246 N N . LEU A 1 175 ? 28.612 -7.328 25.350 1.00 67.75 175 LEU A N 1
ATOM 1247 C CA . LEU A 1 175 ? 27.906 -6.382 24.487 1.00 67.75 175 LEU A CA 1
ATOM 1248 C C . LEU A 1 175 ? 27.505 -7.098 23.191 1.00 67.75 175 LEU A C 1
ATOM 1250 O O . LEU A 1 175 ? 28.358 -7.456 22.375 1.00 67.75 175 LEU A O 1
ATOM 1254 N N . ALA A 1 176 ? 26.203 -7.328 23.023 1.00 68.44 176 ALA A N 1
ATOM 1255 C CA . ALA A 1 176 ? 25.655 -7.892 21.793 1.00 68.44 176 ALA A CA 1
ATOM 1256 C C . ALA A 1 176 ? 25.904 -6.938 20.611 1.00 68.44 176 ALA A C 1
ATOM 1258 O O . ALA A 1 176 ? 25.764 -5.726 20.760 1.00 68.44 176 ALA A O 1
ATOM 1259 N N . GLY A 1 177 ? 26.313 -7.486 19.467 1.00 64.25 177 GLY A N 1
ATOM 1260 C CA . GLY A 1 177 ? 26.695 -6.740 18.266 1.00 64.25 177 GLY A CA 1
ATOM 1261 C C . GLY A 1 177 ? 28.090 -6.103 18.316 1.00 64.25 177 GLY A C 1
ATOM 1262 O O . GLY A 1 177 ? 28.478 -5.443 17.362 1.00 64.25 177 GLY A O 1
ATOM 1263 N N . VAL A 1 178 ? 28.846 -6.274 19.410 1.00 71.38 178 VAL A N 1
ATOM 1264 C CA . VAL A 1 178 ? 30.159 -5.622 19.593 1.00 71.38 178 VAL A CA 1
ATOM 1265 C C . VAL A 1 178 ? 31.263 -6.631 19.884 1.00 71.38 178 VAL A C 1
ATOM 1267 O O . VAL A 1 178 ? 32.321 -6.598 19.265 1.00 71.38 178 VAL A O 1
ATOM 1270 N N . ASN A 1 179 ? 31.059 -7.515 20.863 1.00 80.19 179 ASN A N 1
ATOM 1271 C CA . ASN A 1 179 ? 32.067 -8.500 21.255 1.00 80.19 179 ASN A CA 1
ATOM 1272 C C . ASN A 1 179 ? 31.493 -9.896 21.520 1.00 80.19 179 ASN A C 1
ATOM 1274 O O . ASN A 1 179 ? 32.193 -10.746 22.084 1.00 80.19 179 ASN A O 1
ATOM 1278 N N . ASN A 1 180 ? 30.233 -10.126 21.145 1.00 88.25 180 ASN A N 1
ATOM 1279 C CA . ASN A 1 180 ? 29.637 -11.452 21.119 1.00 88.25 180 ASN A CA 1
ATOM 1280 C C . ASN A 1 180 ? 30.156 -12.241 19.912 1.00 88.25 180 ASN A C 1
ATOM 1282 O O . ASN A 1 180 ? 30.426 -11.693 18.849 1.00 88.25 180 ASN A O 1
ATOM 1286 N N . LEU A 1 181 ? 30.327 -13.541 20.112 1.00 89.94 181 LEU A N 1
ATOM 1287 C CA . LEU A 1 181 ? 30.749 -14.476 19.084 1.00 89.94 181 LEU A CA 1
ATOM 1288 C C . LEU A 1 181 ? 29.506 -15.016 18.369 1.00 89.94 181 LEU A C 1
ATOM 1290 O O . LEU A 1 181 ? 28.725 -15.755 18.973 1.00 89.94 181 LEU A O 1
ATOM 1294 N N . VAL A 1 182 ? 29.335 -14.661 17.097 1.00 86.56 182 VAL A N 1
ATOM 1295 C CA . VAL A 1 182 ? 28.242 -15.163 16.251 1.00 86.56 182 VAL A CA 1
ATOM 1296 C C . VAL A 1 182 ? 28.596 -16.532 15.681 1.00 86.56 182 VAL A C 1
ATOM 1298 O O . VAL A 1 182 ? 29.770 -16.859 15.525 1.00 86.56 182 VAL A O 1
ATOM 1301 N N . ASN A 1 183 ? 27.599 -17.362 15.382 1.00 85.00 183 ASN A N 1
ATOM 1302 C CA . ASN A 1 183 ? 27.829 -18.682 14.797 1.00 85.00 183 ASN A CA 1
ATOM 1303 C C . ASN A 1 183 ? 27.786 -18.602 13.271 1.00 85.00 183 ASN A C 1
ATOM 1305 O O . ASN A 1 183 ? 26.726 -18.490 12.666 1.00 85.00 183 ASN A O 1
ATOM 1309 N N . VAL A 1 184 ? 28.949 -18.712 12.638 1.00 81.94 184 VAL A N 1
ATOM 1310 C CA . VAL A 1 184 ? 29.084 -18.629 11.174 1.00 81.94 184 VAL A CA 1
ATOM 1311 C C . VAL A 1 184 ? 28.856 -19.979 10.477 1.00 81.94 184 VAL A C 1
ATOM 1313 O O . VAL A 1 184 ? 28.962 -20.083 9.261 1.00 81.94 184 VAL A O 1
ATOM 1316 N N . GLY A 1 185 ? 28.504 -21.026 11.235 1.00 76.94 185 GLY A N 1
ATOM 1317 C CA . GLY A 1 185 ? 28.197 -22.366 10.731 1.00 76.94 185 GLY A CA 1
ATOM 1318 C C . GLY A 1 185 ? 29.218 -23.423 11.162 1.00 76.94 185 GLY A C 1
ATOM 1319 O O . GLY A 1 185 ? 30.319 -23.121 11.607 1.00 76.94 185 GLY A O 1
ATOM 1320 N N . GLY A 1 186 ? 28.847 -24.708 11.082 1.00 71.44 186 GLY A N 1
ATOM 1321 C CA . GLY A 1 186 ? 29.777 -25.825 11.334 1.00 71.44 186 GLY A CA 1
ATOM 1322 C C . GLY A 1 186 ? 30.335 -25.941 12.764 1.00 71.44 186 GLY A C 1
ATOM 1323 O O . GLY A 1 186 ? 31.336 -26.625 12.950 1.00 71.44 186 GLY A O 1
ATOM 1324 N N . SER A 1 187 ? 29.691 -25.317 13.762 1.00 79.81 187 SER A N 1
ATOM 1325 C CA . SER A 1 187 ? 30.218 -25.101 15.127 1.00 79.81 187 SER A CA 1
ATOM 1326 C C . SER A 1 187 ? 31.396 -24.120 15.201 1.00 79.81 187 SER A C 1
ATOM 1328 O O . SER A 1 187 ? 32.140 -24.133 16.183 1.00 79.81 187 SER A O 1
ATOM 1330 N N . THR A 1 188 ? 31.556 -23.258 14.200 1.00 87.38 188 THR A N 1
ATOM 1331 C CA . THR A 1 188 ? 32.530 -22.168 14.205 1.00 87.38 188 THR A CA 1
ATOM 1332 C C . THR A 1 188 ? 31.869 -20.884 14.685 1.00 87.38 188 THR A C 1
ATOM 1334 O O . THR A 1 188 ? 30.805 -20.498 14.203 1.00 87.38 188 THR A O 1
ATOM 1337 N N . LEU A 1 189 ? 32.508 -20.224 15.648 1.00 89.38 189 LEU A N 1
ATOM 1338 C CA . LEU A 1 189 ? 32.087 -18.922 16.144 1.00 89.38 189 LEU A CA 1
ATOM 1339 C C . LEU A 1 189 ? 33.073 -17.832 15.721 1.00 89.38 189 LEU A C 1
ATOM 1341 O O . LEU A 1 189 ? 34.276 -18.087 15.711 1.00 89.38 189 LEU A O 1
ATOM 1345 N N . GLU A 1 190 ? 32.594 -16.625 15.435 1.00 91.25 190 GLU A N 1
ATOM 1346 C CA . GLU A 1 190 ? 33.436 -15.506 15.008 1.00 91.25 190 GLU A CA 1
ATOM 1347 C C . GLU A 1 190 ? 33.024 -14.179 15.658 1.00 91.25 190 GLU A C 1
ATOM 1349 O O . GLU A 1 190 ? 31.848 -13.928 15.904 1.00 91.25 190 GLU A O 1
ATOM 1354 N N . ALA A 1 191 ? 34.006 -13.326 15.949 1.00 88.12 191 ALA A N 1
ATOM 1355 C CA . ALA A 1 191 ? 33.805 -11.916 16.269 1.00 88.12 191 ALA A CA 1
ATOM 1356 C C . ALA A 1 191 ? 34.899 -11.086 15.590 1.00 88.12 191 ALA A C 1
ATOM 1358 O O . ALA A 1 191 ? 36.069 -11.459 15.638 1.00 88.12 191 ALA A O 1
ATOM 1359 N N . GLN A 1 192 ? 34.544 -9.949 14.999 1.00 88.88 192 GLN A N 1
ATOM 1360 C CA . GLN A 1 192 ? 35.495 -9.006 14.413 1.00 88.88 192 GLN A CA 1
ATOM 1361 C C . GLN A 1 192 ? 35.462 -7.710 15.209 1.00 88.88 192 GLN A C 1
ATOM 1363 O O . GLN A 1 192 ? 34.396 -7.138 15.414 1.00 88.88 192 GLN A O 1
ATOM 1368 N N . LEU A 1 193 ? 36.626 -7.276 15.692 1.00 85.00 193 LEU A N 1
ATOM 1369 C CA . LEU A 1 193 ? 36.746 -6.100 16.547 1.00 85.00 193 LEU A CA 1
ATOM 1370 C C . LEU A 1 193 ? 37.752 -5.112 15.960 1.00 85.00 193 LEU A C 1
ATOM 1372 O O . LEU A 1 193 ? 38.867 -5.494 15.592 1.00 85.00 193 LEU A O 1
ATOM 1376 N N . GLU A 1 194 ? 37.374 -3.836 15.932 1.00 86.06 194 GLU A N 1
ATOM 1377 C CA . GLU A 1 194 ? 38.282 -2.738 15.609 1.00 86.06 194 GLU A CA 1
ATOM 1378 C C . GLU A 1 194 ? 39.110 -2.385 16.849 1.00 86.06 194 GLU A C 1
ATOM 1380 O O . GLU A 1 194 ? 38.576 -2.000 17.893 1.00 86.06 194 GLU A O 1
ATOM 1385 N N . ILE A 1 195 ? 40.427 -2.578 16.762 1.00 83.62 195 ILE A N 1
ATOM 1386 C CA . ILE A 1 195 ? 41.327 -2.520 17.913 1.00 83.62 195 ILE A CA 1
ATOM 1387 C C . ILE A 1 195 ? 42.566 -1.679 17.562 1.00 83.62 195 ILE A C 1
ATOM 1389 O O . ILE A 1 195 ? 43.241 -1.962 16.569 1.00 83.62 195 ILE A O 1
ATOM 1393 N N . PRO A 1 196 ? 42.926 -0.671 18.381 1.00 82.88 196 PRO A N 1
ATOM 1394 C CA . PRO A 1 196 ? 44.174 0.074 18.209 1.00 82.88 196 PRO A CA 1
ATOM 1395 C C . PRO A 1 196 ? 45.429 -0.797 18.398 1.00 82.88 196 PRO A C 1
ATOM 1397 O O . PRO A 1 196 ? 45.404 -1.811 19.093 1.00 82.88 196 PRO A O 1
ATOM 1400 N N . ALA A 1 197 ? 46.579 -0.364 17.895 1.00 86.19 197 ALA A N 1
ATOM 1401 C CA . ALA A 1 197 ? 47.872 -0.974 18.177 1.00 86.19 197 ALA A CA 1
ATOM 1402 C C . ALA A 1 197 ? 48.173 -0.938 19.685 1.00 86.19 197 ALA A C 1
ATOM 1404 O O . ALA A 1 197 ? 48.094 0.112 20.335 1.00 86.19 197 ALA A O 1
ATOM 1405 N N . GLY A 1 198 ? 48.572 -2.072 20.259 1.00 86.50 198 GLY A N 1
ATOM 1406 C CA . GLY A 1 198 ? 48.801 -2.169 21.697 1.00 86.50 198 GLY A CA 1
ATOM 1407 C C . GLY A 1 198 ? 49.006 -3.585 22.221 1.00 86.50 198 GLY A C 1
ATOM 1408 O O . GLY A 1 198 ? 48.951 -4.564 21.480 1.00 86.50 198 GLY A O 1
ATOM 1409 N N . ASP A 1 199 ? 49.248 -3.667 23.530 1.00 88.19 199 ASP A N 1
ATOM 1410 C CA . ASP A 1 199 ? 49.308 -4.918 24.285 1.00 88.19 199 ASP A CA 1
ATOM 1411 C C . ASP A 1 199 ? 47.986 -5.106 25.035 1.00 88.19 199 ASP A C 1
ATOM 1413 O O . ASP A 1 199 ? 47.584 -4.240 25.818 1.00 88.19 199 ASP A O 1
ATOM 1417 N N . TYR A 1 200 ? 47.329 -6.243 24.821 1.00 87.75 200 TYR A N 1
ATOM 1418 C CA . TYR A 1 200 ? 45.998 -6.523 25.348 1.00 87.75 200 TYR A CA 1
ATOM 1419 C C . TYR A 1 200 ? 45.957 -7.812 26.160 1.00 87.75 200 TYR A C 1
ATOM 1421 O O . TYR A 1 200 ? 46.622 -8.796 25.833 1.00 87.75 200 TYR A O 1
ATOM 1429 N N . GLU A 1 201 ? 45.118 -7.814 27.195 1.00 86.94 201 GLU A N 1
ATOM 1430 C CA . GLU A 1 201 ? 44.647 -9.023 27.863 1.00 86.94 201 GLU A CA 1
ATOM 1431 C C . GLU A 1 201 ? 43.195 -9.293 27.463 1.00 86.94 201 GLU A C 1
ATOM 1433 O O . GLU A 1 201 ? 42.376 -8.371 27.436 1.00 86.94 201 GLU A O 1
ATOM 1438 N N . TYR A 1 202 ? 42.857 -10.554 27.199 1.00 88.19 202 TYR A N 1
ATOM 1439 C CA . TYR A 1 202 ? 41.509 -10.969 26.823 1.00 88.19 202 TYR A CA 1
ATOM 1440 C C . TYR A 1 202 ? 41.101 -12.302 27.467 1.00 88.19 202 TYR A C 1
ATOM 1442 O O . TYR A 1 202 ? 41.921 -13.081 27.960 1.00 88.19 202 TYR A O 1
ATOM 1450 N N . LYS A 1 203 ? 39.799 -12.570 27.441 1.00 86.62 203 LYS A N 1
ATOM 1451 C CA . LYS A 1 203 ? 39.147 -13.825 27.798 1.00 86.62 203 LYS A CA 1
ATOM 1452 C C . LYS A 1 203 ? 38.034 -14.120 26.806 1.00 86.62 203 LYS A C 1
ATOM 1454 O O . LYS A 1 203 ? 37.362 -13.202 26.352 1.00 86.62 203 LYS A O 1
ATOM 1459 N N . VAL A 1 204 ? 37.797 -15.403 26.556 1.00 90.75 204 VAL A N 1
ATOM 1460 C CA . VAL A 1 204 ? 36.580 -15.866 25.889 1.00 90.75 204 VAL A CA 1
ATOM 1461 C C . VAL A 1 204 ? 35.681 -16.491 26.942 1.00 90.75 204 VAL A C 1
ATOM 1463 O O . VAL A 1 204 ? 36.069 -17.476 27.574 1.00 90.75 204 VAL A O 1
ATOM 1466 N N . ALA A 1 205 ? 34.513 -15.907 27.187 1.00 89.12 205 ALA A N 1
ATOM 1467 C CA . ALA A 1 205 ? 33.601 -16.403 28.213 1.00 89.12 205 ALA A CA 1
ATOM 1468 C C . ALA A 1 205 ? 32.147 -16.020 27.940 1.00 89.12 205 ALA A C 1
ATOM 1470 O O . ALA A 1 205 ? 31.888 -15.028 27.261 1.00 89.12 205 ALA A O 1
ATOM 1471 N N . ASP A 1 206 ? 31.208 -16.755 28.530 1.00 89.62 206 ASP A N 1
ATOM 1472 C CA . ASP A 1 206 ? 29.813 -16.320 28.590 1.00 89.62 206 ASP A CA 1
ATOM 1473 C C . ASP A 1 206 ? 29.650 -15.065 29.465 1.00 89.62 206 ASP A C 1
ATOM 1475 O O . ASP A 1 206 ? 30.514 -14.713 30.281 1.00 89.62 206 ASP A O 1
ATOM 1479 N N . ALA A 1 207 ? 28.499 -14.401 29.341 1.00 83.06 207 ALA A N 1
ATOM 1480 C CA . ALA A 1 207 ? 28.169 -13.198 30.104 1.00 83.06 207 ALA A CA 1
ATOM 1481 C C . ALA A 1 207 ? 28.369 -13.374 31.626 1.00 83.06 207 ALA A C 1
ATOM 1483 O O . ALA A 1 207 ? 28.856 -12.458 32.301 1.00 83.06 207 ALA A O 1
ATOM 1484 N N . GLY A 1 208 ? 28.049 -14.561 32.155 1.00 82.44 208 GLY A N 1
ATOM 1485 C CA . GLY A 1 208 ? 28.104 -14.898 33.575 1.00 82.44 208 GLY A CA 1
ATOM 1486 C C . GLY A 1 208 ? 29.443 -15.435 34.087 1.00 82.44 208 GLY A C 1
ATOM 1487 O O . GLY A 1 208 ? 29.538 -15.690 35.290 1.00 82.44 208 GLY A O 1
ATOM 1488 N N . TRP A 1 209 ? 30.462 -15.596 33.230 1.00 82.94 209 TRP A N 1
ATOM 1489 C CA . TRP A 1 209 ? 31.741 -16.255 33.557 1.00 82.94 209 TRP A CA 1
ATOM 1490 C C . TRP A 1 209 ? 31.599 -17.717 34.028 1.00 82.94 209 TRP A C 1
ATOM 1492 O O . TRP A 1 209 ? 32.467 -18.245 34.726 1.00 82.94 209 TRP A O 1
ATOM 1502 N N . GLY A 1 210 ? 30.479 -18.368 33.710 1.00 81.00 210 GLY A N 1
ATOM 1503 C CA . GLY A 1 210 ? 30.223 -19.771 34.030 1.00 81.00 210 GLY A CA 1
ATOM 1504 C C . GLY A 1 210 ? 30.920 -20.750 33.081 1.00 81.00 210 GLY A C 1
ATOM 1505 O O . GLY A 1 210 ? 31.276 -21.846 33.506 1.00 81.00 210 GLY A O 1
ATOM 1506 N N . ASN A 1 211 ? 31.140 -20.331 31.837 1.00 84.56 211 ASN A N 1
ATOM 1507 C CA . ASN A 1 211 ? 31.813 -21.027 30.752 1.00 84.56 211 ASN A CA 1
ATOM 1508 C C . ASN A 1 211 ? 32.985 -20.158 30.282 1.00 84.56 211 ASN A C 1
ATOM 1510 O O . ASN A 1 211 ? 32.787 -19.168 29.583 1.00 84.56 211 ASN A O 1
ATOM 1514 N N . GLU A 1 212 ? 34.212 -20.526 30.648 1.00 88.25 212 GLU A N 1
ATOM 1515 C CA . GLU A 1 212 ? 35.431 -19.838 30.204 1.00 88.25 212 GLU A CA 1
ATOM 1516 C C . GLU A 1 212 ? 36.189 -20.708 29.188 1.00 88.25 212 GLU A C 1
ATOM 1518 O O . GLU A 1 212 ? 36.185 -21.939 29.270 1.00 88.25 212 GLU A O 1
ATOM 1523 N N . ARG A 1 213 ? 36.860 -20.082 28.220 1.00 88.38 213 ARG A N 1
ATOM 1524 C CA . ARG A 1 213 ? 37.845 -20.720 27.341 1.00 88.38 213 ARG A CA 1
ATOM 1525 C C . ARG A 1 213 ? 39.138 -19.924 27.410 1.00 88.38 213 ARG A C 1
ATOM 1527 O O . ARG A 1 213 ? 39.153 -18.716 27.181 1.00 88.38 213 ARG A O 1
ATOM 1534 N N . ALA A 1 214 ? 40.228 -20.608 27.746 1.00 80.00 214 ALA A N 1
ATOM 1535 C CA . ALA A 1 214 ? 41.545 -19.998 27.857 1.00 80.00 214 ALA A CA 1
ATOM 1536 C C . ALA A 1 214 ? 42.624 -20.872 27.221 1.00 80.00 214 ALA A C 1
ATOM 1538 O O . ALA A 1 214 ? 42.596 -22.105 27.296 1.00 80.00 214 ALA A O 1
ATOM 1539 N N . PHE A 1 215 ? 43.612 -20.205 26.640 1.00 74.94 215 PHE A N 1
ATOM 1540 C CA . PHE A 1 215 ? 44.872 -20.808 26.242 1.00 74.94 215 PHE A CA 1
ATOM 1541 C C . PHE A 1 215 ? 45.840 -20.801 27.441 1.00 74.94 215 PHE A C 1
ATOM 1543 O O . PHE A 1 215 ? 45.994 -19.785 28.115 1.00 74.94 215 PHE A O 1
ATOM 1550 N N . ILE A 1 216 ? 46.443 -21.953 27.765 1.00 64.12 216 ILE A N 1
ATOM 1551 C CA . ILE A 1 216 ? 47.157 -22.168 29.044 1.00 64.12 216 ILE A CA 1
ATOM 1552 C C . ILE A 1 216 ? 48.620 -21.665 29.032 1.00 64.12 216 ILE A C 1
ATOM 1554 O O . ILE A 1 216 ? 49.166 -21.438 30.111 1.00 64.12 216 ILE A O 1
ATOM 1558 N N . ASP A 1 217 ? 49.256 -21.453 27.870 1.00 61.84 217 ASP A N 1
ATOM 1559 C CA . ASP A 1 217 ? 50.693 -21.118 27.784 1.00 61.84 217 ASP A CA 1
ATOM 1560 C C . ASP A 1 217 ? 51.039 -20.100 26.670 1.00 61.84 217 ASP A C 1
ATOM 1562 O O . ASP A 1 217 ? 51.323 -20.483 25.539 1.00 61.84 217 ASP A O 1
ATOM 1566 N N . GLY A 1 218 ? 51.175 -18.817 27.025 1.00 64.19 218 GLY A N 1
ATOM 1567 C CA . GLY A 1 218 ? 51.875 -17.804 26.215 1.00 64.19 218 GLY A CA 1
ATOM 1568 C C . GLY A 1 218 ? 50.998 -16.899 25.343 1.00 64.19 218 GLY A C 1
ATOM 1569 O O . GLY A 1 218 ? 49.791 -17.093 25.231 1.00 64.19 218 GLY A O 1
ATOM 1570 N N . ASP A 1 219 ? 51.641 -15.881 24.764 1.00 73.69 219 ASP A N 1
ATOM 1571 C CA . ASP A 1 219 ? 51.008 -14.851 23.937 1.00 73.69 219 ASP A CA 1
ATOM 1572 C C . ASP A 1 219 ? 50.339 -15.452 22.689 1.00 73.69 219 ASP A C 1
ATOM 1574 O O . ASP A 1 219 ? 50.899 -16.318 22.009 1.00 73.69 219 ASP A O 1
ATOM 1578 N N . THR A 1 220 ? 49.153 -14.950 22.360 1.00 84.06 220 THR A N 1
ATOM 1579 C CA . THR A 1 220 ? 48.450 -15.252 21.109 1.00 84.06 220 THR A CA 1
ATOM 1580 C C . THR A 1 220 ? 49.212 -14.589 19.973 1.00 84.06 220 THR A C 1
ATOM 1582 O O . THR A 1 220 ? 49.497 -13.394 20.021 1.00 84.06 220 THR A O 1
ATOM 1585 N N . THR A 1 221 ? 49.581 -15.372 18.964 1.00 84.62 221 THR A N 1
ATOM 1586 C CA . THR A 1 221 ? 50.248 -14.869 17.760 1.00 84.62 221 THR A CA 1
ATOM 1587 C C . THR A 1 221 ? 49.237 -14.863 16.622 1.00 84.62 221 THR A C 1
ATOM 1589 O O . THR A 1 221 ? 48.534 -15.859 16.453 1.00 84.62 221 THR A O 1
ATOM 1592 N N . LEU A 1 222 ? 49.178 -13.771 15.855 1.00 84.88 222 LEU A N 1
ATOM 1593 C CA . LEU A 1 222 ? 48.300 -13.678 14.685 1.00 84.88 222 LEU A CA 1
ATOM 1594 C C . LEU A 1 222 ? 48.544 -14.845 13.715 1.00 84.88 222 LEU A C 1
ATOM 1596 O O . LEU A 1 222 ? 49.681 -15.294 13.547 1.00 84.88 222 LEU A O 1
ATOM 1600 N N . ASP A 1 223 ? 47.459 -15.344 13.127 1.00 79.75 223 ASP A N 1
ATOM 1601 C CA . ASP A 1 223 ? 47.388 -16.453 12.166 1.00 79.75 223 ASP A CA 1
ATOM 1602 C C . ASP A 1 223 ? 47.916 -17.806 12.678 1.00 79.75 223 ASP A C 1
ATOM 1604 O O . ASP A 1 223 ? 48.092 -18.757 11.909 1.00 79.75 223 ASP A O 1
ATOM 1608 N N . VAL A 1 224 ? 48.178 -17.927 13.983 1.00 83.44 224 VAL A N 1
ATOM 1609 C CA . VAL A 1 224 ? 48.613 -19.179 14.609 1.00 83.44 224 VAL A CA 1
ATOM 1610 C C . VAL A 1 224 ? 47.457 -19.763 15.422 1.00 83.44 224 VAL A C 1
ATOM 1612 O O . VAL A 1 224 ? 47.123 -19.211 16.470 1.00 83.44 224 VAL A O 1
ATOM 1615 N N . PRO A 1 225 ? 46.868 -20.900 15.002 1.00 85.31 225 PRO A N 1
ATOM 1616 C CA . PRO A 1 225 ? 45.791 -21.528 15.754 1.00 85.31 225 PRO A CA 1
ATOM 1617 C C . PRO A 1 225 ? 46.292 -22.039 17.109 1.00 85.31 225 PRO A C 1
ATOM 1619 O O . PRO A 1 225 ? 47.324 -22.716 17.197 1.00 85.31 225 PRO A O 1
ATOM 1622 N N . VAL A 1 226 ? 45.530 -21.762 18.165 1.00 85.00 226 VAL A N 1
ATOM 1623 C CA . VAL A 1 226 ? 45.810 -22.194 19.537 1.00 85.00 226 VAL A CA 1
ATOM 1624 C C . VAL A 1 226 ? 44.638 -22.986 20.107 1.00 85.00 226 VAL A C 1
ATOM 1626 O O . VAL A 1 226 ? 43.489 -22.558 20.076 1.00 85.00 226 VAL A O 1
ATOM 1629 N N . THR A 1 227 ? 44.924 -24.164 20.659 1.00 89.00 227 THR A N 1
ATOM 1630 C CA . THR A 1 227 ? 43.907 -24.974 21.340 1.00 89.00 227 THR A CA 1
ATOM 1631 C C . THR A 1 227 ? 43.635 -24.405 22.726 1.00 89.00 227 THR A C 1
ATOM 1633 O O . THR A 1 227 ? 44.529 -24.345 23.575 1.00 89.00 227 THR A O 1
ATOM 1636 N N . MET A 1 228 ? 42.392 -24.015 22.964 1.00 89.44 228 MET A N 1
ATOM 1637 C CA . MET A 1 228 ? 41.899 -23.551 24.248 1.00 89.44 228 MET A CA 1
ATOM 1638 C C . MET A 1 228 ? 41.400 -24.728 25.086 1.00 89.44 228 MET A C 1
ATOM 1640 O O . MET A 1 228 ? 41.144 -25.826 24.599 1.00 89.44 228 MET A O 1
ATOM 1644 N N . THR A 1 229 ? 41.239 -24.485 26.376 1.00 87.50 229 THR A N 1
ATOM 1645 C CA . THR A 1 229 ? 40.632 -25.426 27.322 1.00 87.50 229 THR A CA 1
ATOM 1646 C C . THR A 1 229 ? 39.686 -24.663 28.236 1.00 87.50 229 THR A C 1
ATOM 1648 O O . THR A 1 229 ? 39.781 -23.439 28.319 1.00 87.50 229 THR A O 1
ATOM 1651 N N . ASP A 1 230 ? 38.791 -25.362 28.929 1.00 86.56 230 ASP A N 1
ATOM 1652 C CA . ASP A 1 230 ? 38.035 -24.783 30.041 1.00 86.56 230 ASP A CA 1
ATOM 1653 C C . ASP A 1 230 ? 38.912 -24.766 31.312 1.00 86.56 230 ASP A C 1
ATOM 1655 O O . ASP A 1 230 ? 39.195 -25.829 31.881 1.00 86.56 230 ASP A O 1
ATOM 1659 N N . PRO A 1 231 ? 39.389 -23.592 31.770 1.00 79.25 231 PRO A N 1
ATOM 1660 C CA . PRO A 1 231 ? 40.216 -23.500 32.969 1.00 79.25 231 PRO A CA 1
ATOM 1661 C C . PRO A 1 231 ? 39.395 -23.565 34.272 1.00 79.25 231 PRO A C 1
ATOM 1663 O O . PRO A 1 231 ? 39.981 -23.626 35.358 1.00 79.25 231 PRO A O 1
ATOM 1666 N N . GLY A 1 232 ? 38.060 -23.542 34.188 1.00 76.12 232 GLY A N 1
ATOM 1667 C CA . GLY A 1 232 ? 37.155 -23.244 35.293 1.00 76.12 232 GLY A CA 1
ATOM 1668 C C . GLY A 1 232 ? 37.154 -21.756 35.691 1.00 76.12 232 GLY A C 1
ATOM 1669 O O . GLY A 1 232 ? 37.948 -20.968 35.172 1.00 76.12 232 GLY A O 1
ATOM 1670 N N . PRO A 1 233 ? 36.292 -21.356 36.650 1.00 75.12 233 PRO A N 1
ATOM 1671 C CA . PRO A 1 233 ? 36.144 -19.958 37.044 1.00 75.12 233 PRO A CA 1
ATOM 1672 C C . PRO A 1 233 ? 37.460 -19.328 37.511 1.00 75.12 233 PRO A C 1
ATOM 1674 O O . PRO A 1 233 ? 38.090 -19.809 38.460 1.00 75.12 233 PRO A O 1
ATOM 1677 N N . GLY A 1 234 ? 37.844 -18.215 36.887 1.00 72.00 234 GLY A N 1
ATOM 1678 C CA . GLY A 1 234 ? 39.068 -17.487 37.224 1.00 72.00 234 GLY A CA 1
ATOM 1679 C C . GLY A 1 234 ? 40.335 -18.042 36.569 1.00 72.00 234 GLY A C 1
ATOM 1680 O O . GLY A 1 234 ? 41.418 -17.919 37.147 1.00 72.00 234 GLY A O 1
ATOM 1681 N N . GLY A 1 235 ? 40.215 -18.635 35.377 1.00 76.94 235 GLY A N 1
ATOM 1682 C CA . GLY A 1 235 ? 41.358 -19.027 34.551 1.00 76.94 235 GLY A CA 1
ATOM 1683 C C . GLY A 1 235 ? 42.272 -17.854 34.160 1.00 76.94 235 GLY A C 1
ATOM 1684 O O . GLY A 1 235 ? 41.887 -16.693 34.342 1.00 76.94 235 GLY A O 1
ATOM 1685 N N . PRO A 1 236 ? 43.485 -18.129 33.640 1.00 81.62 236 PRO A N 1
ATOM 1686 C CA . PRO A 1 236 ? 44.394 -17.081 33.171 1.00 81.62 236 PRO A CA 1
ATOM 1687 C C . PRO A 1 236 ? 43.791 -16.289 31.996 1.00 81.62 236 PRO A C 1
ATOM 1689 O O . PRO A 1 236 ? 42.998 -16.830 31.227 1.00 81.62 236 PRO A O 1
ATOM 1692 N N . ASN A 1 237 ? 44.179 -15.016 31.861 1.00 84.00 237 ASN A N 1
ATOM 1693 C CA . ASN A 1 237 ? 43.871 -14.202 30.681 1.00 84.00 237 ASN A CA 1
ATOM 1694 C C . ASN A 1 237 ? 44.808 -14.599 29.532 1.00 84.00 237 ASN A C 1
ATOM 1696 O O . ASN A 1 237 ? 45.986 -14.875 29.770 1.00 84.00 237 ASN A O 1
ATOM 1700 N N . GLY A 1 238 ? 44.299 -14.588 28.302 1.00 85.62 238 GLY A N 1
ATOM 1701 C CA . GLY A 1 238 ? 45.142 -14.579 27.113 1.00 85.62 238 GLY A CA 1
ATOM 1702 C C . GLY A 1 238 ? 45.777 -13.202 26.931 1.00 85.62 238 GLY A C 1
ATOM 1703 O O . GLY A 1 238 ? 45.191 -12.192 27.317 1.00 85.62 238 GLY A O 1
ATOM 1704 N N . THR A 1 239 ? 46.970 -13.158 26.350 1.00 87.31 239 THR A N 1
ATOM 1705 C CA . THR A 1 239 ? 47.665 -11.920 25.968 1.00 87.31 239 THR A CA 1
ATOM 1706 C C . THR A 1 239 ? 47.831 -11.869 24.455 1.00 87.31 239 THR A C 1
ATOM 1708 O O . THR A 1 239 ? 47.993 -12.912 23.820 1.00 87.31 239 THR A O 1
ATOM 1711 N N . ILE A 1 240 ? 47.776 -10.680 23.859 1.00 89.00 240 ILE A N 1
ATOM 1712 C CA . ILE A 1 240 ? 48.059 -10.456 22.435 1.00 89.00 240 ILE A CA 1
ATOM 1713 C C . ILE A 1 240 ? 48.686 -9.073 22.238 1.00 89.00 240 ILE A C 1
ATOM 1715 O O . ILE A 1 240 ? 48.288 -8.112 22.894 1.00 89.00 240 ILE A O 1
ATOM 1719 N N . THR A 1 241 ? 49.663 -8.974 21.338 1.00 89.31 241 THR A N 1
ATOM 1720 C CA . THR A 1 241 ? 50.267 -7.701 20.921 1.00 89.31 241 THR A CA 1
ATOM 1721 C C . THR A 1 241 ? 49.886 -7.431 19.472 1.00 89.31 241 THR A C 1
ATOM 1723 O O . THR A 1 241 ? 50.224 -8.224 18.592 1.00 89.31 241 THR A O 1
ATOM 1726 N N . LEU A 1 242 ? 49.221 -6.304 19.226 1.00 89.06 242 LEU A N 1
ATOM 1727 C CA . LEU A 1 242 ? 48.799 -5.848 17.903 1.00 89.06 242 LEU A CA 1
ATOM 1728 C C . LEU A 1 242 ? 49.694 -4.689 17.462 1.00 89.06 242 LEU A C 1
ATOM 1730 O O . LEU A 1 242 ? 49.902 -3.732 18.210 1.00 89.06 242 LEU A O 1
ATOM 1734 N N . ALA A 1 243 ? 50.284 -4.806 16.273 1.00 83.31 243 ALA A N 1
ATOM 1735 C CA . ALA A 1 243 ? 51.300 -3.866 15.799 1.00 83.31 243 ALA A CA 1
ATOM 1736 C C . ALA A 1 243 ? 50.708 -2.588 15.185 1.00 83.31 243 ALA A C 1
ATOM 1738 O O . ALA A 1 243 ? 51.380 -1.554 15.196 1.00 83.31 243 ALA A O 1
ATOM 1739 N N . GLU A 1 244 ? 49.486 -2.669 14.661 1.00 81.25 244 GLU A N 1
ATOM 1740 C CA . GLU A 1 244 ? 48.811 -1.610 13.909 1.00 81.25 244 GLU A CA 1
ATOM 1741 C C . GLU A 1 244 ? 47.350 -1.479 14.376 1.00 81.25 244 GLU A C 1
ATOM 1743 O O . GLU A 1 244 ? 46.775 -2.429 14.914 1.00 81.25 244 GLU A O 1
ATOM 1748 N N . ASP A 1 245 ? 46.773 -0.284 14.231 1.00 81.50 245 ASP A N 1
ATOM 1749 C CA . ASP A 1 245 ? 45.336 -0.072 14.430 1.00 81.50 245 ASP A CA 1
ATOM 1750 C C . ASP A 1 245 ? 44.607 -0.789 13.283 1.00 81.50 245 ASP A C 1
ATOM 1752 O O . ASP A 1 245 ? 44.966 -0.581 12.124 1.00 81.50 245 ASP A O 1
ATOM 1756 N N . GLY A 1 246 ? 43.607 -1.622 13.572 1.00 81.38 246 GLY A N 1
ATOM 1757 C CA . GLY A 1 246 ? 42.936 -2.380 12.516 1.00 81.38 246 GLY A CA 1
ATOM 1758 C C . GLY A 1 246 ? 41.765 -3.229 12.991 1.00 81.38 246 GLY A C 1
ATOM 1759 O O . GLY A 1 246 ? 41.438 -3.263 14.178 1.00 81.38 246 GLY A O 1
ATOM 1760 N N . CYS A 1 247 ? 41.133 -3.919 12.044 1.00 84.25 247 CYS A N 1
ATOM 1761 C CA . CYS A 1 247 ? 40.093 -4.900 12.319 1.00 84.25 247 CYS A CA 1
ATOM 1762 C C . CYS A 1 247 ? 40.718 -6.284 12.491 1.00 84.25 247 CYS A C 1
ATOM 1764 O O . CYS A 1 247 ? 41.532 -6.703 11.668 1.00 84.25 247 CYS A O 1
ATOM 1766 N N . TYR A 1 248 ? 40.339 -7.005 13.542 1.00 85.38 248 TYR A N 1
ATOM 1767 C CA . TYR A 1 248 ? 40.869 -8.338 13.818 1.00 85.38 248 TYR A CA 1
ATOM 1768 C C . TYR A 1 248 ? 39.736 -9.333 14.059 1.00 85.38 248 TYR A C 1
ATOM 1770 O O . TYR A 1 248 ? 38.859 -9.088 14.889 1.00 85.38 248 TYR A O 1
ATOM 1778 N N . SER A 1 249 ? 39.784 -10.466 13.356 1.00 89.56 249 SER A N 1
ATOM 1779 C CA . SER A 1 249 ? 38.823 -11.564 13.470 1.00 89.56 249 SER A CA 1
ATOM 1780 C C . SER A 1 249 ? 39.274 -12.583 14.511 1.00 89.56 249 SER A C 1
ATOM 1782 O O . SER A 1 249 ? 40.441 -12.974 14.551 1.00 89.56 249 SER A O 1
ATOM 1784 N N . TRP A 1 250 ? 38.334 -13.005 15.351 1.00 92.81 250 TRP A N 1
ATOM 1785 C CA . TRP A 1 250 ? 38.462 -13.996 16.410 1.00 92.81 250 TRP A CA 1
ATOM 1786 C C . TRP A 1 250 ? 37.632 -15.221 16.049 1.00 92.81 250 TRP A C 1
ATOM 1788 O O . TRP A 1 250 ? 36.454 -15.290 16.389 1.00 92.81 250 TRP A O 1
ATOM 1798 N N . VAL A 1 251 ? 38.248 -16.198 15.386 1.00 93.12 251 VAL A N 1
ATOM 1799 C CA . VAL A 1 251 ? 37.569 -17.415 14.925 1.00 93.12 251 VAL A CA 1
ATOM 1800 C C . VAL A 1 251 ? 37.806 -18.555 15.908 1.00 93.12 251 VAL A C 1
ATOM 1802 O O . VAL A 1 251 ? 38.951 -18.912 16.192 1.00 93.12 251 VAL A O 1
ATOM 1805 N N . ILE A 1 252 ? 36.730 -19.165 16.397 1.00 92.81 252 ILE A N 1
ATOM 1806 C CA . ILE A 1 252 ? 36.751 -20.322 17.292 1.00 92.81 252 ILE A CA 1
ATOM 1807 C C . ILE A 1 252 ? 36.098 -21.513 16.599 1.00 92.81 252 ILE A C 1
ATOM 1809 O O . ILE A 1 252 ? 34.878 -21.575 16.488 1.00 92.81 252 ILE A O 1
ATOM 1813 N N . ASP A 1 253 ? 36.899 -22.503 16.214 1.00 91.94 253 ASP A N 1
ATOM 1814 C CA . ASP A 1 253 ? 36.393 -23.824 15.835 1.00 91.94 253 ASP A CA 1
ATOM 1815 C C . ASP A 1 253 ? 36.053 -24.604 17.112 1.00 91.94 253 ASP A C 1
ATOM 1817 O O . ASP A 1 253 ? 36.938 -25.028 17.866 1.00 91.94 253 ASP A O 1
ATOM 1821 N N . ALA A 1 254 ? 34.755 -24.769 17.367 1.00 91.44 254 ALA A N 1
ATOM 1822 C CA . ALA A 1 254 ? 34.222 -25.488 18.514 1.00 91.44 254 ALA A CA 1
ATOM 1823 C C . ALA A 1 254 ? 33.661 -26.872 18.143 1.00 91.44 254 ALA A C 1
ATOM 1825 O O . ALA A 1 254 ? 32.826 -27.417 18.867 1.00 91.44 254 ALA A O 1
ATOM 1826 N N . THR A 1 255 ? 34.152 -27.486 17.057 1.00 89.12 255 THR A N 1
ATOM 1827 C CA . THR A 1 255 ? 33.833 -28.880 16.697 1.00 89.12 255 THR A CA 1
ATOM 1828 C C . THR A 1 255 ? 34.178 -29.858 17.832 1.00 89.12 255 THR A C 1
ATOM 1830 O O . THR A 1 255 ? 33.463 -30.838 18.052 1.00 89.12 255 THR A O 1
ATOM 1833 N N . ASP A 1 256 ? 35.253 -29.580 18.583 1.00 90.19 256 ASP A N 1
ATOM 1834 C CA . ASP A 1 256 ? 35.562 -30.208 19.873 1.00 90.19 256 ASP A CA 1
ATOM 1835 C C . ASP A 1 256 ? 35.398 -29.176 21.000 1.00 90.19 256 ASP A C 1
ATOM 1837 O O . ASP A 1 256 ? 36.268 -28.344 21.251 1.00 90.19 256 ASP A O 1
ATOM 1841 N N . THR A 1 257 ? 34.265 -29.224 21.699 1.00 88.44 257 THR A N 1
ATOM 1842 C CA . THR A 1 257 ? 33.881 -28.229 22.715 1.00 88.44 257 THR A CA 1
ATOM 1843 C C . THR A 1 257 ? 34.745 -28.269 23.981 1.00 88.44 257 THR A C 1
ATOM 1845 O O . THR A 1 257 ? 34.744 -27.299 24.751 1.00 88.44 257 THR A O 1
ATOM 1848 N N . ASP A 1 258 ? 35.464 -29.377 24.201 1.00 86.69 258 ASP A N 1
ATOM 1849 C CA . ASP A 1 258 ? 36.407 -29.567 25.311 1.00 86.69 258 ASP A CA 1
ATOM 1850 C C . ASP A 1 258 ? 37.817 -29.051 24.961 1.00 86.69 258 ASP A C 1
ATOM 1852 O O . ASP A 1 258 ? 38.617 -28.768 25.860 1.00 86.69 258 ASP A O 1
ATOM 1856 N N . ALA A 1 259 ? 38.120 -28.909 23.666 1.00 87.81 259 ALA A N 1
ATOM 1857 C CA . ALA A 1 259 ? 39.398 -28.433 23.143 1.00 87.81 259 ALA A CA 1
ATOM 1858 C C . ALA A 1 259 ? 39.227 -27.518 21.907 1.00 87.81 259 ALA A C 1
ATOM 1860 O O . ALA A 1 259 ? 39.790 -27.822 20.849 1.00 87.81 259 ALA A O 1
ATOM 1861 N N . PRO A 1 260 ? 38.470 -26.405 22.008 1.00 93.25 260 PRO A N 1
ATOM 1862 C CA . PRO A 1 260 ? 38.191 -25.559 20.854 1.00 93.25 260 PRO A CA 1
ATOM 1863 C C . PRO A 1 260 ? 39.455 -24.836 20.385 1.00 93.25 260 PRO A C 1
ATOM 1865 O O . PRO A 1 260 ? 40.362 -24.569 21.178 1.00 93.25 260 PRO A O 1
ATOM 1868 N N . VAL A 1 261 ? 39.534 -24.516 19.098 1.00 90.94 261 VAL A N 1
ATOM 1869 C CA . VAL A 1 261 ? 40.719 -23.897 18.490 1.00 90.94 261 VAL A CA 1
ATOM 1870 C C . VAL A 1 261 ? 40.424 -22.445 18.151 1.00 90.94 261 VAL A C 1
ATOM 1872 O O . VAL A 1 261 ? 39.553 -22.174 17.335 1.00 90.94 261 VAL A O 1
ATOM 1875 N N . LEU A 1 262 ? 41.172 -21.523 18.755 1.00 92.38 262 LEU A N 1
ATOM 1876 C CA . LEU A 1 262 ? 41.116 -20.094 18.458 1.00 92.38 262 LEU A CA 1
ATOM 1877 C C . LEU A 1 262 ? 42.174 -19.727 17.416 1.00 92.38 262 LEU A C 1
ATOM 1879 O O . LEU A 1 262 ? 43.344 -20.074 17.579 1.00 92.38 262 LEU A O 1
ATOM 1883 N N . THR A 1 263 ? 41.781 -18.965 16.402 1.00 90.06 263 THR A N 1
ATOM 1884 C CA . THR A 1 263 ? 42.682 -18.263 15.482 1.00 90.06 263 THR A CA 1
ATOM 1885 C C . THR A 1 263 ? 42.325 -16.783 15.491 1.00 90.06 263 THR A C 1
ATOM 1887 O O . THR A 1 263 ? 41.147 -16.441 15.424 1.00 90.06 263 THR A O 1
ATOM 1890 N N . VAL A 1 264 ? 43.335 -15.915 15.592 1.00 90.69 264 VAL A N 1
ATOM 1891 C CA . VAL A 1 264 ? 43.156 -14.462 15.480 1.00 90.69 264 VAL A CA 1
ATOM 1892 C C . VAL A 1 264 ? 43.898 -13.976 14.245 1.00 90.69 264 VAL A C 1
ATOM 1894 O O . VAL A 1 264 ? 45.094 -14.240 14.137 1.00 90.69 264 VAL A O 1
ATOM 1897 N N . SER A 1 265 ? 43.219 -13.287 13.335 1.00 87.88 265 SER A N 1
ATOM 1898 C CA . SER A 1 265 ? 43.794 -12.785 12.079 1.00 87.88 265 SER A CA 1
ATOM 1899 C C . SER A 1 265 ? 43.434 -11.319 11.858 1.00 87.88 265 SER A C 1
ATOM 1901 O O . SER A 1 265 ? 42.371 -10.866 12.279 1.00 87.88 265 SER A O 1
ATOM 1903 N N . GLU A 1 266 ? 44.314 -10.569 11.202 1.00 85.00 266 GLU A N 1
ATOM 1904 C CA . GLU A 1 266 ? 43.997 -9.219 10.726 1.00 85.00 266 GLU A CA 1
ATOM 1905 C C . GLU A 1 266 ? 43.033 -9.308 9.534 1.00 85.00 266 GLU A C 1
ATOM 1907 O O . GLU A 1 266 ? 43.213 -10.140 8.642 1.00 85.00 266 GLU A O 1
ATOM 1912 N N . VAL A 1 267 ? 41.994 -8.474 9.534 1.00 80.00 267 VAL A N 1
ATOM 1913 C CA . VAL A 1 267 ? 41.005 -8.392 8.458 1.00 80.00 267 VAL A CA 1
ATOM 1914 C C . VAL A 1 267 ? 41.396 -7.247 7.535 1.00 80.00 267 VAL A C 1
ATOM 1916 O O . VAL A 1 267 ? 41.386 -6.079 7.927 1.00 80.00 267 VAL A O 1
ATOM 1919 N N . ASP A 1 268 ? 41.719 -7.583 6.288 1.00 71.56 268 ASP A N 1
ATOM 1920 C CA . ASP A 1 268 ? 42.000 -6.585 5.261 1.00 71.56 268 ASP A CA 1
ATOM 1921 C C . ASP A 1 268 ? 40.690 -5.959 4.761 1.00 71.56 268 ASP A C 1
ATOM 1923 O O . ASP A 1 268 ? 40.021 -6.472 3.861 1.00 71.56 268 ASP A O 1
ATOM 1927 N N . LEU A 1 269 ? 40.323 -4.823 5.355 1.00 62.75 269 LEU A N 1
ATOM 1928 C CA . LEU A 1 269 ? 39.170 -4.023 4.935 1.00 62.75 269 LEU A CA 1
ATOM 1929 C C . LEU A 1 269 ? 39.432 -3.242 3.634 1.00 62.75 269 LEU A C 1
ATOM 1931 O O . LEU A 1 269 ? 38.530 -2.588 3.114 1.00 62.75 269 LEU A O 1
ATOM 1935 N N . SER A 1 270 ? 40.649 -3.309 3.079 1.00 45.66 270 SER A N 1
ATOM 1936 C CA . SER A 1 270 ? 41.049 -2.614 1.854 1.00 45.66 270 SER A CA 1
ATOM 1937 C C . SER A 1 270 ? 40.894 -3.459 0.582 1.00 45.66 270 SER A C 1
ATOM 1939 O O . SER A 1 270 ? 41.618 -3.269 -0.384 1.00 45.66 270 SER A O 1
ATOM 1941 N N . GLY A 1 271 ? 39.889 -4.337 0.534 1.00 37.03 271 GLY A N 1
ATOM 1942 C CA . GLY A 1 271 ? 39.396 -4.945 -0.703 1.00 37.03 271 GLY A CA 1
ATOM 1943 C C . GLY A 1 271 ? 40.265 -6.061 -1.302 1.00 37.03 271 GLY A C 1
ATOM 1944 O O . GLY A 1 271 ? 41.337 -5.831 -1.850 1.00 37.03 271 GLY A O 1
ATOM 1945 N N . GLY A 1 272 ? 39.689 -7.267 -1.326 1.00 34.53 272 GLY A N 1
ATOM 1946 C CA . GLY A 1 272 ? 39.882 -8.282 -2.365 1.00 34.53 272 GLY A CA 1
ATOM 1947 C C . GLY A 1 272 ? 41.284 -8.879 -2.537 1.00 34.53 272 GLY A C 1
ATOM 1948 O O . GLY A 1 272 ? 42.041 -8.457 -3.411 1.00 34.53 272 GLY A O 1
ATOM 1949 N N . GLY A 1 273 ? 41.556 -9.996 -1.848 1.00 30.03 273 GLY A N 1
ATOM 1950 C CA . GLY A 1 273 ? 42.471 -11.006 -2.388 1.00 30.03 273 GLY A CA 1
ATOM 1951 C C . GLY A 1 273 ? 43.248 -11.888 -1.406 1.00 30.03 273 GLY A C 1
ATOM 1952 O O . GLY A 1 273 ? 44.294 -11.494 -0.905 1.00 30.03 273 GLY A O 1
ATOM 1953 N N . ASN A 1 274 ? 42.855 -13.169 -1.405 1.00 36.78 274 ASN A N 1
ATOM 1954 C CA . ASN A 1 274 ? 43.692 -14.379 -1.335 1.00 36.78 274 ASN A CA 1
ATOM 1955 C C . ASN A 1 274 ? 44.197 -14.886 0.037 1.00 36.78 274 ASN A C 1
ATOM 1957 O O . ASN A 1 274 ? 45.217 -14.440 0.555 1.00 36.78 274 ASN A O 1
ATOM 1961 N N . GLY A 1 275 ? 43.600 -15.994 0.495 1.00 28.31 275 GLY A N 1
ATOM 1962 C CA . GLY A 1 275 ? 44.145 -16.869 1.537 1.00 28.31 275 GLY A CA 1
ATOM 1963 C C . GLY A 1 275 ? 43.635 -18.304 1.392 1.00 28.31 275 GLY A C 1
ATOM 1964 O O . GLY A 1 275 ? 42.598 -18.659 1.932 1.00 28.31 275 GLY A O 1
ATOM 1965 N N . GLY A 1 276 ? 44.346 -19.139 0.631 1.00 38.59 276 GLY A N 1
ATOM 1966 C CA . GLY A 1 276 ? 43.973 -20.539 0.428 1.00 38.59 276 GLY A CA 1
ATOM 1967 C C . GLY A 1 276 ? 44.230 -21.423 1.651 1.00 38.59 276 GLY A C 1
ATOM 1968 O O . GLY A 1 276 ? 45.340 -21.428 2.174 1.00 38.59 276 GLY A O 1
ATOM 1969 N N . ASN A 1 277 ? 43.244 -22.250 2.008 1.00 30.94 277 ASN A N 1
ATOM 1970 C CA . ASN A 1 277 ? 43.394 -23.487 2.777 1.00 30.94 277 ASN A CA 1
ATOM 1971 C C . ASN A 1 277 ? 42.395 -24.523 2.221 1.00 30.94 277 ASN A C 1
ATOM 1973 O O . ASN A 1 277 ? 41.263 -24.189 1.905 1.00 30.94 277 ASN A O 1
ATOM 1977 N N . GLY A 1 278 ? 42.854 -25.760 1.998 1.00 32.47 278 GLY A N 1
ATOM 1978 C CA . GLY A 1 278 ? 42.180 -26.750 1.145 1.00 32.47 278 GLY A CA 1
ATOM 1979 C C . GLY A 1 278 ? 40.822 -27.255 1.649 1.00 32.47 278 GLY A C 1
ATOM 1980 O O . GLY A 1 278 ? 40.699 -27.690 2.791 1.00 32.47 278 GLY A O 1
ATOM 1981 N N . GLU A 1 279 ? 39.852 -27.264 0.738 1.00 37.56 279 GLU A N 1
ATOM 1982 C CA . GLU A 1 279 ? 38.452 -27.645 0.945 1.00 37.56 279 GLU A CA 1
ATOM 1983 C C . GLU A 1 279 ? 38.226 -29.180 0.971 1.00 37.56 279 GLU A C 1
ATOM 1985 O O . GLU A 1 279 ? 38.974 -29.924 0.317 1.00 37.56 279 GLU A O 1
ATOM 1990 N N . PRO A 1 280 ? 37.231 -29.702 1.725 1.00 39.84 280 PRO A N 1
ATOM 1991 C CA . PRO A 1 280 ? 36.904 -31.129 1.753 1.00 39.84 280 PRO A CA 1
ATOM 1992 C C . PRO A 1 280 ? 36.273 -31.605 0.427 1.00 39.84 280 PRO A C 1
ATOM 1994 O O . PRO A 1 280 ? 35.664 -30.816 -0.286 1.00 39.84 280 PRO A O 1
ATOM 1997 N N . PRO A 1 281 ? 36.369 -32.903 0.078 1.00 42.75 281 PRO A N 1
ATOM 1998 C CA . PRO A 1 281 ? 35.815 -33.417 -1.174 1.00 42.75 281 PRO A CA 1
ATOM 1999 C C . PRO A 1 281 ? 34.273 -33.478 -1.205 1.00 42.75 281 PRO A C 1
ATOM 2001 O O . PRO A 1 281 ? 33.647 -33.790 -0.190 1.00 42.75 281 PRO A O 1
ATOM 2004 N N . ALA A 1 282 ? 33.694 -33.280 -2.397 1.00 45.91 282 ALA A N 1
ATOM 2005 C CA . ALA A 1 282 ? 32.251 -33.230 -2.672 1.00 45.91 282 ALA A CA 1
ATOM 2006 C C . ALA A 1 282 ? 31.471 -34.466 -2.175 1.00 45.91 282 ALA A C 1
ATOM 2008 O O . ALA A 1 282 ? 31.989 -35.590 -2.249 1.00 45.91 282 ALA A O 1
ATOM 2009 N N . PRO A 1 283 ? 30.191 -34.319 -1.770 1.00 47.59 283 PRO A N 1
ATOM 2010 C CA . PRO A 1 283 ? 29.286 -35.451 -1.597 1.00 47.59 283 PRO A CA 1
ATOM 2011 C C . PRO A 1 283 ? 29.160 -36.261 -2.899 1.00 47.59 283 PRO A C 1
ATOM 2013 O O . PRO A 1 283 ? 29.019 -35.713 -3.991 1.00 47.59 283 PRO A O 1
ATOM 2016 N N . ALA A 1 284 ? 29.205 -37.591 -2.798 1.00 47.84 284 ALA A N 1
ATOM 2017 C CA . ALA A 1 284 ? 29.158 -38.469 -3.966 1.00 47.84 284 ALA A CA 1
ATOM 2018 C C . ALA A 1 284 ? 27.789 -38.406 -4.676 1.00 47.84 284 ALA A C 1
ATOM 2020 O O . ALA A 1 284 ? 26.824 -38.989 -4.183 1.00 47.84 284 ALA A O 1
ATOM 2021 N N . GLY A 1 285 ? 27.735 -37.783 -5.860 1.00 55.84 285 GLY A N 1
ATOM 2022 C CA . GLY A 1 285 ? 26.537 -37.711 -6.710 1.00 55.84 285 GLY A CA 1
ATOM 2023 C C . GLY A 1 285 ? 26.108 -36.302 -7.137 1.00 55.84 285 GLY A C 1
ATOM 2024 O O . GLY A 1 285 ? 25.112 -36.180 -7.846 1.00 55.84 285 GLY A O 1
ATOM 2025 N N . SER A 1 286 ? 26.822 -35.251 -6.737 1.00 60.19 286 SER A N 1
ATOM 2026 C CA . SER A 1 286 ? 26.567 -33.879 -7.193 1.00 60.19 286 SER A CA 1
ATOM 2027 C C . SER A 1 286 ? 27.242 -33.613 -8.541 1.00 60.19 286 SER A C 1
ATOM 2029 O O . SER A 1 286 ? 28.387 -34.010 -8.740 1.00 60.19 286 SER A O 1
ATOM 2031 N N . THR A 1 287 ? 26.556 -32.952 -9.477 1.00 66.19 287 THR A N 1
ATOM 2032 C CA . THR A 1 287 ? 27.134 -32.547 -10.769 1.00 66.19 287 THR A CA 1
ATOM 2033 C C . THR A 1 287 ? 26.782 -31.098 -11.098 1.00 66.19 287 THR A C 1
ATOM 2035 O O . THR A 1 287 ? 25.606 -30.736 -11.108 1.00 66.19 287 THR A O 1
ATOM 2038 N N . VAL A 1 288 ? 27.782 -30.286 -11.443 1.00 68.12 288 VAL A N 1
ATOM 2039 C CA . VAL A 1 288 ? 27.603 -28.966 -12.072 1.00 68.12 288 VAL A CA 1
ATOM 2040 C C . VAL A 1 288 ? 27.723 -29.128 -13.581 1.00 68.12 288 VAL A C 1
ATOM 2042 O O . VAL A 1 288 ? 28.716 -29.673 -14.063 1.00 68.12 288 VAL A O 1
ATOM 2045 N N . ARG A 1 289 ? 26.728 -28.662 -14.339 1.00 73.00 289 ARG A N 1
ATOM 2046 C CA . ARG A 1 289 ? 26.708 -28.683 -15.806 1.00 73.00 289 ARG A CA 1
ATOM 2047 C C . ARG A 1 289 ? 26.647 -27.260 -16.337 1.00 73.00 289 ARG A C 1
ATOM 2049 O O . ARG A 1 289 ? 25.809 -26.475 -15.920 1.00 73.00 289 ARG A O 1
ATOM 2056 N N . ILE A 1 290 ? 27.492 -26.934 -17.300 1.00 73.31 290 ILE A N 1
ATOM 2057 C CA . ILE A 1 290 ? 27.485 -25.637 -17.980 1.00 73.31 290 ILE A CA 1
ATOM 2058 C C . ILE A 1 290 ? 27.002 -25.877 -19.400 1.00 73.31 290 ILE A C 1
ATOM 2060 O O . ILE A 1 290 ? 27.552 -26.734 -20.088 1.00 73.31 290 ILE A O 1
ATOM 2064 N N . LEU A 1 291 ? 25.974 -25.152 -19.835 1.00 71.75 291 LEU A N 1
ATOM 2065 C CA . LEU A 1 291 ? 25.355 -25.307 -21.147 1.00 71.75 291 LEU A CA 1
ATOM 2066 C C . LEU A 1 291 ? 25.462 -24.028 -21.973 1.00 71.75 291 LEU A C 1
ATOM 2068 O O . LEU A 1 291 ? 25.468 -22.910 -21.449 1.00 71.75 291 LEU A O 1
ATOM 2072 N N . ASP A 1 292 ? 25.527 -24.210 -23.285 1.00 75.94 292 ASP A N 1
ATOM 2073 C CA . ASP A 1 292 ? 25.496 -23.109 -24.233 1.00 75.94 292 ASP A CA 1
ATOM 2074 C C . ASP A 1 292 ? 24.088 -22.676 -24.645 1.00 75.94 292 ASP A C 1
ATOM 2076 O O . ASP A 1 292 ? 23.088 -23.292 -24.272 1.00 75.94 292 ASP A O 1
ATOM 2080 N N . SER A 1 293 ? 24.034 -21.623 -25.462 1.00 66.44 293 SER A N 1
ATOM 2081 C CA . SER A 1 293 ? 22.805 -21.057 -26.023 1.00 66.44 293 SER A CA 1
ATOM 2082 C C . SER A 1 293 ? 21.946 -22.026 -26.834 1.00 66.44 293 SER A C 1
ATOM 2084 O O . SER A 1 293 ? 20.763 -21.755 -27.014 1.00 66.44 293 SER A O 1
ATOM 2086 N N . ASP A 1 294 ? 22.505 -23.137 -27.317 1.00 75.81 294 ASP A N 1
ATOM 2087 C CA . ASP A 1 294 ? 21.771 -24.179 -28.041 1.00 75.81 294 ASP A CA 1
ATOM 2088 C C . ASP A 1 294 ? 21.343 -25.332 -27.107 1.00 75.81 294 ASP A C 1
ATOM 2090 O O . ASP A 1 294 ? 20.776 -26.337 -27.551 1.00 75.81 294 ASP A O 1
ATOM 2094 N N . GLY A 1 295 ? 21.609 -25.201 -25.803 1.00 69.94 295 GLY A N 1
ATOM 2095 C CA . GLY A 1 295 ? 21.374 -26.224 -24.790 1.00 69.94 295 GLY A CA 1
ATOM 2096 C C . GLY A 1 295 ? 22.383 -27.373 -24.840 1.00 69.94 295 GLY A C 1
ATOM 2097 O O . GLY A 1 295 ? 22.116 -28.438 -24.279 1.00 69.94 295 GLY A O 1
ATOM 2098 N N . ALA A 1 296 ? 23.520 -27.203 -25.522 1.00 76.75 296 ALA A N 1
ATOM 2099 C CA . ALA A 1 296 ? 24.579 -28.199 -25.547 1.00 76.75 296 ALA A CA 1
ATOM 2100 C C . ALA A 1 296 ? 25.443 -28.091 -24.287 1.00 76.75 296 ALA A C 1
ATOM 2102 O O . ALA A 1 296 ? 25.859 -27.008 -23.883 1.00 76.75 296 ALA A O 1
ATOM 2103 N N . GLU A 1 297 ? 25.731 -29.234 -23.670 1.00 79.25 297 GLU A N 1
ATOM 2104 C CA . GLU A 1 297 ? 26.596 -29.309 -22.496 1.00 79.25 297 GLU A CA 1
ATOM 2105 C C . GLU A 1 297 ? 28.052 -29.018 -22.884 1.00 79.25 297 GLU A C 1
ATOM 2107 O O . GLU A 1 297 ? 28.640 -29.685 -23.738 1.00 79.25 297 GLU A O 1
ATOM 2112 N N . LEU A 1 298 ? 28.619 -28.005 -22.244 1.00 70.44 298 LEU A N 1
ATOM 2113 C CA . LEU A 1 298 ? 29.985 -27.527 -22.420 1.00 70.44 298 LEU A CA 1
ATOM 2114 C C . LEU A 1 298 ? 30.938 -28.123 -21.402 1.00 70.44 298 LEU A C 1
ATOM 2116 O O . LEU A 1 298 ? 32.104 -28.363 -21.716 1.00 70.44 298 LEU A O 1
ATOM 2120 N N . LEU A 1 299 ? 30.436 -28.354 -20.194 1.00 74.19 299 LEU A N 1
ATOM 2121 C CA . LEU A 1 299 ? 31.169 -28.970 -19.106 1.00 74.19 299 LEU A CA 1
ATOM 2122 C C . LEU A 1 299 ? 30.182 -29.673 -18.173 1.00 74.19 299 LEU A C 1
ATOM 2124 O O . LEU A 1 299 ? 29.090 -29.163 -17.945 1.00 74.19 299 LEU A O 1
ATOM 2128 N N . ALA A 1 300 ? 30.588 -30.816 -17.626 1.00 73.00 300 ALA A N 1
ATOM 2129 C CA . ALA A 1 300 ? 29.954 -31.466 -16.487 1.00 73.00 300 ALA A CA 1
ATOM 2130 C C . ALA A 1 300 ? 31.053 -31.882 -15.501 1.00 73.00 300 ALA A C 1
ATOM 2132 O O . ALA A 1 300 ? 32.020 -32.528 -15.912 1.00 73.00 300 ALA A O 1
ATOM 2133 N N . SER A 1 301 ? 30.925 -31.495 -14.233 1.00 65.44 301 SER A N 1
ATOM 2134 C CA . SER A 1 301 ? 31.908 -31.775 -13.180 1.00 65.44 301 SER A CA 1
ATOM 2135 C C . SER A 1 301 ? 31.232 -32.324 -11.931 1.00 65.44 301 SER A C 1
ATOM 2137 O O . SER A 1 301 ? 30.209 -31.793 -11.509 1.00 65.44 301 SER A O 1
ATOM 2139 N N . GLU A 1 302 ? 31.822 -33.368 -11.347 1.00 63.78 302 GLU A N 1
ATOM 2140 C CA . GLU A 1 302 ? 31.463 -33.921 -10.030 1.00 63.78 302 GLU A CA 1
ATOM 2141 C C . GLU A 1 302 ? 32.477 -33.506 -8.935 1.00 63.78 302 GLU A C 1
ATOM 2143 O O . GLU A 1 302 ? 32.418 -34.005 -7.812 1.00 63.78 302 GLU A O 1
ATOM 2148 N N . ASP A 1 303 ? 33.440 -32.635 -9.266 1.00 56.38 303 ASP A N 1
ATOM 2149 C CA . ASP A 1 303 ? 34.525 -32.215 -8.372 1.00 56.38 303 ASP A CA 1
ATOM 2150 C C . ASP A 1 303 ? 34.094 -31.071 -7.428 1.00 56.38 303 ASP A C 1
ATOM 2152 O O . ASP A 1 303 ? 33.325 -30.193 -7.816 1.00 56.38 303 ASP A O 1
ATOM 2156 N N . THR A 1 304 ? 34.649 -31.041 -6.209 1.00 52.31 304 THR A N 1
ATOM 2157 C CA . THR A 1 304 ? 34.678 -29.860 -5.316 1.00 52.31 304 THR A CA 1
ATOM 2158 C C . THR A 1 304 ? 35.852 -28.957 -5.673 1.00 52.31 304 THR A C 1
ATOM 2160 O O . THR A 1 304 ? 36.994 -29.430 -5.705 1.00 52.31 304 THR A O 1
ATOM 2163 N N . GLY A 1 305 ? 35.580 -27.672 -5.897 1.00 55.38 305 GLY A N 1
ATOM 2164 C CA . GLY A 1 305 ? 36.572 -26.632 -6.172 1.00 55.38 305 GLY A CA 1
ATOM 2165 C C . GLY A 1 305 ? 36.205 -25.757 -7.375 1.00 55.38 305 GLY A C 1
ATOM 2166 O O . GLY A 1 305 ? 35.109 -25.850 -7.921 1.00 55.38 305 GLY A O 1
ATOM 2167 N N . GLU A 1 306 ? 37.142 -24.911 -7.806 1.00 54.00 306 GLU A N 1
ATOM 2168 C CA . GLU A 1 306 ? 36.945 -23.983 -8.926 1.00 54.00 306 GLU A CA 1
ATOM 2169 C C . GLU A 1 306 ? 36.756 -24.735 -10.259 1.00 54.00 306 GLU A C 1
ATOM 2171 O O . GLU A 1 306 ? 37.632 -25.479 -10.718 1.00 54.00 306 GLU A O 1
ATOM 2176 N N . ILE A 1 307 ? 35.607 -24.523 -10.906 1.00 57.19 307 ILE A N 1
ATOM 2177 C CA . ILE A 1 307 ? 35.277 -25.095 -12.214 1.00 57.19 307 ILE A CA 1
ATOM 2178 C C . ILE A 1 307 ? 35.309 -23.977 -13.260 1.00 57.19 307 ILE A C 1
ATOM 2180 O O . ILE A 1 307 ? 34.413 -23.142 -13.326 1.00 57.19 307 ILE A O 1
ATOM 2184 N N . GLY A 1 308 ? 36.328 -23.984 -14.120 1.00 59.72 308 GLY A N 1
ATOM 2185 C CA . GLY A 1 308 ? 36.493 -22.978 -15.171 1.00 59.72 308 GLY A CA 1
ATOM 2186 C C . GLY A 1 308 ? 36.053 -23.461 -16.555 1.00 59.72 308 GLY A C 1
ATOM 2187 O O . GLY A 1 308 ? 36.528 -24.488 -17.045 1.00 59.72 308 GLY A O 1
ATOM 2188 N N . VAL A 1 309 ? 35.225 -22.673 -17.247 1.00 64.06 309 VAL A N 1
ATOM 2189 C CA . VAL A 1 309 ? 34.990 -22.807 -18.695 1.00 64.06 309 VAL A CA 1
ATOM 2190 C C . VAL A 1 309 ? 35.473 -21.546 -19.396 1.00 64.06 309 VAL A C 1
ATOM 2192 O O . VAL A 1 309 ? 34.990 -20.451 -19.143 1.00 64.06 309 VAL A O 1
ATOM 2195 N N . SER A 1 310 ? 36.419 -21.697 -20.322 1.00 59.97 310 SER A N 1
ATOM 2196 C CA . SER A 1 310 ? 36.857 -20.604 -21.194 1.00 59.97 310 SER A CA 1
ATOM 2197 C C . SER A 1 310 ? 36.251 -20.759 -22.585 1.00 59.97 310 SER A C 1
ATOM 2199 O O . SER A 1 310 ? 36.445 -21.791 -23.229 1.00 59.97 310 SER A O 1
ATOM 2201 N N . ARG A 1 311 ? 35.583 -19.713 -23.075 1.00 60.44 311 ARG A N 1
ATOM 2202 C CA . ARG A 1 311 ? 35.086 -19.606 -24.456 1.00 60.44 311 ARG A CA 1
ATOM 2203 C C . ARG A 1 311 ? 35.848 -18.514 -25.208 1.00 60.44 311 ARG A C 1
ATOM 2205 O O . ARG A 1 311 ? 36.207 -17.498 -24.617 1.00 60.44 311 ARG A O 1
ATOM 2212 N N . ARG A 1 312 ? 36.126 -18.707 -26.502 1.00 52.78 312 ARG A N 1
ATOM 2213 C CA . ARG A 1 312 ? 36.806 -17.717 -27.364 1.00 52.78 312 ARG A CA 1
ATOM 2214 C C . ARG A 1 312 ? 36.058 -17.493 -28.680 1.00 52.78 312 ARG A C 1
ATOM 2216 O O . ARG A 1 312 ? 35.940 -18.408 -29.487 1.00 52.78 312 ARG A O 1
ATOM 2223 N N . GLY A 1 313 ? 35.723 -16.240 -28.993 1.00 58.53 313 GLY A N 1
ATOM 2224 C CA . GLY A 1 313 ? 35.212 -15.855 -30.317 1.00 58.53 313 GLY A CA 1
ATOM 2225 C C . GLY A 1 313 ? 33.814 -16.411 -30.622 1.00 58.53 313 GLY A C 1
ATOM 2226 O O . GLY A 1 313 ? 32.980 -16.459 -29.731 1.00 58.53 313 GLY A O 1
ATOM 2227 N N . ALA A 1 314 ? 33.559 -16.820 -31.876 1.00 49.66 314 ALA A N 1
ATOM 2228 C CA . ALA A 1 314 ? 32.262 -17.286 -32.411 1.00 49.66 314 ALA A CA 1
ATOM 2229 C C . ALA A 1 314 ? 31.729 -18.619 -31.821 1.00 49.66 314 ALA A C 1
ATOM 2231 O O . ALA A 1 314 ? 31.005 -19.357 -32.490 1.00 49.66 314 ALA A O 1
ATOM 2232 N N . GLU A 1 315 ? 32.138 -18.963 -30.604 1.00 57.88 315 GLU A N 1
ATOM 2233 C CA . GLU A 1 315 ? 31.614 -20.083 -29.832 1.00 57.88 315 GLU A CA 1
ATOM 2234 C C . GLU A 1 315 ? 30.274 -19.684 -29.192 1.00 57.88 315 GLU A C 1
ATOM 2236 O O . GLU A 1 315 ? 30.066 -18.526 -28.834 1.00 57.88 315 GLU A O 1
ATOM 2241 N N . SER A 1 316 ? 29.344 -20.631 -29.069 1.00 59.28 316 SER A N 1
ATOM 2242 C CA . SER A 1 316 ? 28.036 -20.406 -28.448 1.00 59.28 316 SER A CA 1
ATOM 2243 C C . SER A 1 316 ? 28.205 -19.917 -27.000 1.00 59.28 316 SER A C 1
ATOM 2245 O O . SER A 1 316 ? 28.976 -20.486 -26.218 1.00 59.28 316 SER A O 1
ATOM 2247 N N . ARG A 1 317 ? 27.513 -18.832 -26.634 1.00 64.12 317 ARG A N 1
ATOM 2248 C CA . ARG A 1 317 ? 27.601 -18.247 -25.283 1.00 64.12 317 ARG A CA 1
ATOM 2249 C C . ARG A 1 317 ? 27.145 -19.254 -24.227 1.00 64.12 317 ARG A C 1
ATOM 2251 O O . ARG A 1 317 ? 26.296 -20.092 -24.520 1.00 64.12 317 ARG A O 1
ATOM 2258 N N . ILE A 1 318 ? 27.686 -19.161 -23.015 1.00 67.06 318 ILE A N 1
ATOM 2259 C CA . ILE A 1 318 ? 27.119 -19.865 -21.860 1.00 67.06 318 ILE A CA 1
ATOM 2260 C C . ILE A 1 318 ? 25.814 -19.150 -21.510 1.00 67.06 318 ILE A C 1
ATOM 2262 O O . ILE A 1 318 ? 25.819 -17.936 -21.338 1.00 67.06 318 ILE A O 1
ATOM 2266 N N . THR A 1 319 ? 24.701 -19.876 -21.459 1.00 63.25 319 THR A N 1
ATOM 2267 C CA . THR A 1 319 ? 23.390 -19.302 -21.091 1.00 63.25 319 THR A CA 1
ATOM 2268 C C . THR A 1 319 ? 22.795 -19.944 -19.858 1.00 63.25 319 THR A C 1
ATOM 2270 O O . THR A 1 319 ? 21.804 -19.447 -19.337 1.00 63.25 319 THR A O 1
ATOM 2273 N N . ARG A 1 320 ? 23.330 -21.090 -19.428 1.00 66.62 320 ARG A N 1
ATOM 2274 C CA . ARG A 1 320 ? 22.777 -21.827 -18.300 1.00 66.62 320 ARG A CA 1
ATOM 2275 C C . ARG A 1 320 ? 23.870 -22.578 -17.561 1.00 66.62 320 ARG A C 1
ATOM 2277 O O . ARG A 1 320 ? 24.665 -23.286 -18.178 1.00 66.62 320 ARG A O 1
ATOM 2284 N N . VAL A 1 321 ? 23.863 -22.451 -16.243 1.00 70.19 321 VAL A N 1
ATOM 2285 C CA . VAL A 1 321 ? 24.603 -23.309 -15.319 1.00 70.19 321 VAL A CA 1
ATOM 2286 C C . VAL A 1 321 ? 23.551 -24.103 -14.548 1.00 70.19 321 VAL A C 1
ATOM 2288 O O . VAL A 1 321 ? 22.645 -23.525 -13.962 1.00 70.19 321 VAL A O 1
ATOM 2291 N N . GLU A 1 322 ? 23.604 -25.427 -14.624 1.00 69.94 322 GLU A N 1
ATOM 2292 C CA . GLU A 1 322 ? 22.737 -26.332 -13.872 1.00 69.94 322 GLU A CA 1
ATOM 2293 C C . GLU A 1 322 ? 23.539 -26.959 -12.737 1.00 69.94 322 GLU A C 1
ATOM 2295 O O . GLU A 1 322 ? 24.599 -27.541 -12.968 1.00 69.94 322 GLU A O 1
ATOM 2300 N N . VAL A 1 323 ? 22.999 -26.915 -11.526 1.00 67.25 323 VAL A N 1
ATOM 2301 C CA . VAL A 1 323 ? 23.519 -27.658 -10.378 1.00 67.25 323 VAL A CA 1
ATOM 2302 C C . VAL A 1 323 ? 22.530 -28.777 -10.078 1.00 67.25 323 VAL A C 1
ATOM 2304 O O . VAL A 1 323 ? 21.350 -28.524 -9.846 1.00 67.25 323 VAL A O 1
ATOM 2307 N N . ALA A 1 324 ? 22.982 -30.029 -10.133 1.00 62.84 324 ALA A N 1
ATOM 2308 C CA . ALA A 1 324 ? 22.142 -31.191 -9.874 1.00 62.84 324 ALA A CA 1
ATOM 2309 C C . ALA A 1 324 ? 22.714 -32.017 -8.718 1.00 62.84 324 ALA A C 1
ATOM 2311 O O . ALA A 1 324 ? 23.799 -32.586 -8.830 1.00 62.84 324 ALA A O 1
ATOM 2312 N N . ASN A 1 325 ? 21.956 -32.142 -7.628 1.00 59.47 325 ASN A N 1
ATOM 2313 C CA . ASN A 1 325 ? 22.223 -33.125 -6.581 1.00 59.47 325 ASN A CA 1
ATOM 2314 C C . ASN A 1 325 ? 21.529 -34.446 -6.957 1.00 59.47 325 ASN A C 1
ATOM 2316 O O . ASN A 1 325 ? 20.310 -34.580 -6.833 1.00 59.47 325 ASN A O 1
ATOM 2320 N N . LEU A 1 326 ? 22.290 -35.420 -7.467 1.00 55.75 326 LEU A N 1
ATOM 2321 C CA . LEU A 1 326 ? 21.757 -36.720 -7.893 1.00 55.75 326 LEU A CA 1
ATOM 2322 C C . LEU A 1 326 ? 21.909 -37.812 -6.814 1.00 55.75 326 LEU A C 1
ATOM 2324 O O . LEU A 1 326 ? 21.569 -38.972 -7.074 1.00 55.75 326 LEU A O 1
ATOM 2328 N N . GLY A 1 327 ? 22.349 -37.470 -5.592 1.00 45.03 327 GLY A N 1
ATOM 2329 C CA . GLY A 1 327 ? 22.336 -38.389 -4.451 1.00 45.03 327 GLY A CA 1
ATOM 2330 C C . GLY A 1 327 ? 22.942 -37.851 -3.144 1.00 45.03 327 GLY A C 1
ATOM 2331 O O . GLY A 1 327 ? 24.092 -37.439 -3.113 1.00 45.03 327 GLY A O 1
ATOM 2332 N N . GLY A 1 328 ? 22.203 -38.007 -2.034 1.00 48.41 328 GLY A N 1
ATOM 2333 C CA . GLY A 1 328 ? 22.681 -37.782 -0.656 1.00 48.41 328 GLY A CA 1
ATOM 2334 C C . GLY A 1 328 ? 21.990 -36.627 0.082 1.00 48.41 328 GLY A C 1
ATOM 2335 O O . GLY A 1 328 ? 21.330 -35.806 -0.540 1.00 48.41 328 GLY A O 1
ATOM 2336 N N . VAL A 1 329 ? 22.103 -36.606 1.420 1.00 44.34 329 VAL A N 1
ATOM 2337 C CA . VAL A 1 329 ? 21.628 -35.504 2.286 1.00 44.34 329 VAL A CA 1
ATOM 2338 C C . VAL A 1 329 ? 22.723 -34.436 2.340 1.00 44.34 329 VAL A C 1
ATOM 2340 O O . VAL A 1 329 ? 23.858 -34.780 2.672 1.00 44.34 329 VAL A O 1
ATOM 2343 N N . GLY A 1 330 ? 22.382 -33.190 2.014 1.00 49.75 330 GLY A N 1
ATOM 2344 C CA . GLY A 1 330 ? 23.285 -32.036 1.956 1.00 49.75 330 GLY A CA 1
ATOM 2345 C C . GLY A 1 330 ? 22.920 -31.118 0.786 1.00 49.75 330 GLY A C 1
ATOM 2346 O O . GLY A 1 330 ? 22.521 -31.615 -0.271 1.00 49.75 330 GLY A O 1
ATOM 2347 N N . ASP A 1 331 ? 23.040 -29.808 0.984 1.00 48.25 331 ASP A N 1
ATOM 2348 C CA . ASP A 1 331 ? 22.822 -28.811 -0.065 1.00 48.25 331 ASP A CA 1
ATOM 2349 C C . ASP A 1 331 ? 24.059 -28.711 -0.967 1.00 48.25 331 ASP A C 1
ATOM 2351 O O . ASP A 1 331 ? 25.188 -28.955 -0.538 1.00 48.25 331 ASP A O 1
ATOM 2355 N N . VAL A 1 332 ? 23.843 -28.416 -2.249 1.00 53.25 332 VAL A N 1
ATOM 2356 C CA . VAL A 1 332 ? 24.918 -28.136 -3.209 1.00 53.25 332 VAL A CA 1
ATOM 2357 C C . VAL A 1 332 ? 24.775 -26.675 -3.595 1.00 53.25 332 VAL A C 1
ATOM 2359 O O . VAL A 1 332 ? 23.842 -26.330 -4.317 1.00 53.25 332 VAL A O 1
ATOM 2362 N N . ALA A 1 333 ? 25.684 -25.837 -3.110 1.00 54.19 333 ALA A N 1
ATOM 2363 C CA . ALA A 1 333 ? 25.740 -24.418 -3.434 1.00 54.19 333 ALA A CA 1
ATOM 2364 C C . ALA A 1 333 ? 26.956 -24.119 -4.325 1.00 54.19 333 ALA A C 1
ATOM 2366 O O . ALA A 1 333 ? 27.968 -24.818 -4.273 1.00 54.19 333 ALA A O 1
ATOM 2367 N N . ILE A 1 334 ? 26.847 -23.086 -5.163 1.00 54.66 334 ILE A N 1
ATOM 2368 C CA . ILE A 1 334 ? 28.004 -22.427 -5.774 1.00 54.66 334 ILE A CA 1
ATOM 2369 C C . ILE A 1 334 ? 28.262 -21.201 -4.908 1.00 54.66 334 ILE A C 1
ATOM 2371 O O . ILE A 1 334 ? 27.519 -20.231 -4.999 1.00 54.66 334 ILE A O 1
ATOM 2375 N N . GLU A 1 335 ? 29.277 -21.266 -4.052 1.00 50.06 335 GLU A N 1
ATOM 2376 C CA . GLU A 1 335 ? 29.558 -20.192 -3.090 1.00 50.06 335 GLU A CA 1
ATOM 2377 C C . GLU A 1 335 ? 30.226 -18.976 -3.749 1.00 50.06 335 GLU A C 1
ATOM 2379 O O . GLU A 1 335 ? 30.098 -17.869 -3.249 1.00 50.06 335 GLU A O 1
ATOM 2384 N N . ASN A 1 336 ? 30.898 -19.162 -4.895 1.00 52.00 336 ASN A N 1
ATOM 2385 C CA . ASN A 1 336 ? 31.598 -18.097 -5.618 1.00 52.00 336 ASN A CA 1
ATOM 2386 C C . ASN A 1 336 ? 31.515 -18.308 -7.139 1.00 52.00 336 ASN A C 1
ATOM 2388 O O . ASN A 1 336 ? 32.313 -19.046 -7.724 1.00 52.00 336 ASN A O 1
ATOM 2392 N N . LEU A 1 337 ? 30.544 -17.668 -7.797 1.00 52.19 337 LEU A N 1
ATOM 2393 C CA . LEU A 1 337 ? 30.489 -17.609 -9.260 1.00 52.19 337 LEU A CA 1
ATOM 2394 C C . LEU A 1 337 ? 31.214 -16.351 -9.754 1.00 52.19 337 LEU A C 1
ATOM 2396 O O . LEU A 1 337 ? 30.616 -15.285 -9.866 1.00 52.19 337 LEU A O 1
ATOM 2400 N N . GLU A 1 338 ? 32.491 -16.484 -10.109 1.00 51.53 338 GLU A N 1
ATOM 2401 C CA . GLU A 1 338 ? 33.254 -15.390 -10.713 1.00 51.53 338 GLU A CA 1
ATOM 2402 C C . GLU A 1 338 ? 33.357 -15.530 -12.236 1.00 51.53 338 GLU A C 1
ATOM 2404 O O . GLU A 1 338 ? 33.754 -16.565 -12.778 1.00 51.53 338 GLU A O 1
ATOM 2409 N N . TRP A 1 339 ? 33.067 -14.440 -12.947 1.00 55.03 339 TRP A N 1
ATOM 2410 C CA . TRP A 1 339 ? 33.309 -14.324 -14.382 1.00 55.03 339 TRP A CA 1
ATOM 2411 C C . TRP A 1 339 ? 34.459 -13.357 -14.625 1.00 55.03 339 TRP A C 1
ATOM 2413 O O . TRP A 1 339 ? 34.304 -12.142 -14.535 1.00 55.03 339 TRP A O 1
ATOM 2423 N N . THR A 1 340 ? 35.625 -13.875 -15.004 1.00 50.00 340 THR A N 1
ATOM 2424 C CA . THR A 1 340 ? 36.714 -13.018 -15.483 1.00 50.00 340 THR A CA 1
ATOM 2425 C C . THR A 1 340 ? 36.550 -12.771 -16.978 1.00 50.00 340 THR A C 1
ATOM 2427 O O . THR A 1 340 ? 36.942 -13.571 -17.832 1.00 50.00 340 THR A O 1
ATOM 2430 N N . THR A 1 341 ? 35.954 -11.633 -17.331 1.00 51.81 341 THR A N 1
ATOM 2431 C CA . THR A 1 341 ? 35.922 -11.187 -18.725 1.00 51.81 341 THR A CA 1
ATOM 2432 C C . THR A 1 341 ? 37.320 -10.741 -19.133 1.00 51.81 341 THR A C 1
ATOM 2434 O O . THR A 1 341 ? 37.881 -9.803 -18.567 1.00 51.81 341 THR A O 1
ATOM 2437 N N . ASN A 1 342 ? 37.902 -11.384 -20.140 1.00 56.59 342 ASN A N 1
ATOM 2438 C CA . ASN A 1 342 ? 39.097 -10.847 -20.771 1.00 56.59 342 ASN A CA 1
ATOM 2439 C C . ASN A 1 342 ? 38.670 -9.733 -21.739 1.00 56.59 342 ASN A C 1
ATOM 2441 O O . ASN A 1 342 ? 37.994 -10.002 -22.731 1.00 56.59 342 ASN A O 1
ATOM 2445 N N . SER A 1 343 ? 39.078 -8.498 -21.443 1.00 57.53 343 SER A N 1
ATOM 2446 C CA . SER A 1 343 ? 38.727 -7.297 -22.209 1.00 57.53 343 SER A CA 1
ATOM 2447 C C . SER A 1 343 ? 39.178 -7.335 -23.673 1.00 57.53 343 SER A C 1
ATOM 2449 O O . SER A 1 343 ? 38.566 -6.670 -24.503 1.00 57.53 343 SER A O 1
ATOM 2451 N N . ASP A 1 344 ? 40.162 -8.171 -24.032 1.00 56.91 344 ASP A N 1
ATOM 2452 C CA . ASP A 1 344 ? 40.549 -8.417 -25.431 1.00 56.91 344 ASP A CA 1
ATOM 2453 C C . ASP A 1 344 ? 39.450 -9.145 -26.238 1.00 56.91 344 ASP A C 1
ATOM 2455 O O . ASP A 1 344 ? 39.521 -9.209 -27.468 1.00 56.91 344 ASP A O 1
ATOM 2459 N N . PHE A 1 345 ? 38.457 -9.725 -25.556 1.00 56.41 345 PHE A N 1
ATOM 2460 C CA . PHE A 1 345 ? 37.315 -10.438 -26.134 1.00 56.41 345 PHE A CA 1
ATOM 2461 C C . PHE A 1 345 ? 35.969 -9.844 -25.706 1.00 56.41 345 PHE A C 1
ATOM 2463 O O . PHE A 1 345 ? 34.947 -10.513 -25.872 1.00 56.41 345 PHE A O 1
ATOM 2470 N N . ALA A 1 346 ? 35.958 -8.624 -25.156 1.00 60.81 346 ALA A N 1
ATOM 2471 C CA . ALA A 1 346 ? 34.708 -7.925 -24.898 1.00 60.81 346 ALA A CA 1
ATOM 2472 C C . ALA A 1 346 ? 33.924 -7.825 -26.220 1.00 60.81 346 ALA A C 1
ATOM 2474 O O . ALA A 1 346 ? 34.519 -7.470 -27.245 1.00 60.81 346 ALA A O 1
ATOM 2475 N N . PRO A 1 347 ? 32.633 -8.198 -26.238 1.00 70.12 347 PRO A N 1
ATOM 2476 C CA . PRO A 1 347 ? 31.814 -7.983 -27.419 1.00 70.12 347 PRO A CA 1
ATOM 2477 C C . PRO A 1 347 ? 31.814 -6.493 -27.771 1.00 70.12 347 PRO A C 1
ATOM 2479 O O . PRO A 1 347 ? 31.894 -5.641 -26.883 1.00 70.12 347 PRO A O 1
ATOM 2482 N N . ASP A 1 348 ? 31.743 -6.192 -29.068 1.00 83.12 348 ASP A N 1
ATOM 2483 C CA . ASP A 1 348 ? 31.588 -4.811 -29.518 1.00 83.12 348 ASP A CA 1
ATOM 2484 C C . ASP A 1 348 ? 30.344 -4.207 -28.833 1.00 83.12 348 ASP A C 1
ATOM 2486 O O . ASP A 1 348 ? 29.315 -4.895 -28.763 1.00 83.12 348 ASP A O 1
ATOM 2490 N N . PRO A 1 349 ? 30.419 -2.963 -28.315 1.00 86.69 349 PRO A N 1
ATOM 2491 C CA . PRO A 1 349 ? 29.271 -2.311 -27.708 1.00 86.69 349 PRO A CA 1
ATOM 2492 C C . PRO A 1 349 ? 28.081 -2.281 -28.661 1.00 86.69 349 PRO A C 1
ATOM 2494 O O . PRO A 1 349 ? 28.231 -2.102 -29.874 1.00 86.69 349 PRO A O 1
ATOM 2497 N N . VAL A 1 350 ? 26.894 -2.441 -28.094 1.00 89.50 350 VAL A N 1
ATOM 2498 C CA . VAL A 1 350 ? 25.630 -2.307 -28.803 1.00 89.50 350 VAL A CA 1
ATOM 2499 C C . VAL A 1 350 ? 24.990 -0.976 -28.446 1.00 89.50 350 VAL A C 1
ATOM 2501 O O . VAL A 1 350 ? 25.130 -0.479 -27.329 1.00 89.50 350 VAL A O 1
ATOM 2504 N N . THR A 1 351 ? 24.296 -0.381 -29.411 1.00 91.31 351 THR A N 1
ATOM 2505 C CA . THR A 1 351 ? 23.483 0.805 -29.155 1.00 91.31 351 THR A CA 1
ATOM 2506 C C . THR A 1 351 ? 22.116 0.362 -28.663 1.00 91.31 351 THR A C 1
ATOM 2508 O O . THR A 1 351 ? 21.420 -0.364 -29.368 1.00 91.31 351 THR A O 1
ATOM 2511 N N . VAL A 1 352 ? 21.722 0.837 -27.488 1.00 90.12 352 VAL A N 1
ATOM 2512 C CA . VAL A 1 352 ? 20.386 0.632 -26.929 1.00 90.12 352 VAL A CA 1
ATOM 2513 C C . VAL A 1 352 ? 19.611 1.941 -26.999 1.00 90.12 352 VAL A C 1
ATOM 2515 O O . VAL A 1 352 ? 20.167 3.012 -26.747 1.00 90.12 352 VAL A O 1
ATOM 2518 N N . THR A 1 353 ? 18.331 1.859 -27.368 1.00 91.06 353 THR A N 1
ATOM 2519 C CA . THR A 1 353 ? 17.424 3.015 -27.380 1.00 91.06 353 THR A CA 1
ATOM 2520 C C . THR A 1 353 ? 16.563 2.995 -26.126 1.00 91.06 353 THR A C 1
ATOM 2522 O O . THR A 1 353 ? 15.865 2.012 -25.882 1.00 91.06 353 THR A O 1
ATOM 2525 N N . LEU A 1 354 ? 16.597 4.090 -25.366 1.00 92.06 354 LEU A N 1
ATOM 2526 C CA . LEU A 1 354 ? 15.720 4.313 -24.219 1.00 92.06 354 LEU A CA 1
ATOM 2527 C C . LEU A 1 354 ? 14.708 5.392 -24.595 1.00 92.06 354 LEU A C 1
ATOM 2529 O O . LEU A 1 354 ? 15.101 6.487 -25.000 1.00 92.06 354 LEU A O 1
ATOM 2533 N N . ALA A 1 355 ? 13.424 5.078 -24.486 1.00 91.81 355 ALA A N 1
ATOM 2534 C CA . ALA A 1 355 ? 12.320 6.002 -24.679 1.00 91.81 355 ALA A CA 1
ATOM 2535 C C . ALA A 1 355 ? 11.706 6.323 -23.316 1.00 91.81 355 ALA A C 1
ATOM 2537 O O . ALA A 1 355 ? 11.286 5.420 -22.608 1.00 91.81 355 ALA A O 1
ATOM 2538 N N . TYR A 1 356 ? 11.649 7.596 -22.948 1.00 90.94 356 TYR A N 1
ATOM 2539 C CA . TYR A 1 356 ? 11.146 8.040 -21.652 1.00 90.94 356 TYR A CA 1
ATOM 2540 C C . TYR A 1 356 ? 9.868 8.855 -21.823 1.00 90.94 356 TYR A C 1
ATOM 2542 O O . TYR A 1 356 ? 9.828 9.778 -22.645 1.00 90.94 356 TYR A O 1
ATOM 2550 N N . THR A 1 357 ? 8.828 8.513 -21.061 1.00 89.31 357 THR A N 1
ATOM 2551 C CA . THR A 1 357 ? 7.554 9.235 -21.063 1.00 89.31 357 THR A CA 1
ATOM 2552 C C . THR A 1 357 ? 7.315 9.957 -19.748 1.00 89.31 357 THR A C 1
ATOM 2554 O O . THR A 1 357 ? 7.655 9.464 -18.677 1.00 89.31 357 THR A O 1
ATOM 2557 N N . ARG A 1 358 ? 6.706 11.135 -19.863 1.00 87.81 358 ARG A N 1
ATOM 2558 C CA . ARG A 1 358 ? 6.265 11.968 -18.754 1.00 87.81 358 ARG A CA 1
ATOM 2559 C C . ARG A 1 358 ? 4.802 12.283 -19.013 1.00 87.81 358 ARG A C 1
ATOM 2561 O O . ARG A 1 358 ? 4.529 12.914 -20.040 1.00 87.81 358 ARG A O 1
ATOM 2568 N N . PRO A 1 359 ? 3.861 11.873 -18.151 1.00 82.88 359 PRO A N 1
ATOM 2569 C CA . PRO A 1 359 ? 2.445 12.164 -18.346 1.00 82.88 359 PRO A CA 1
ATOM 2570 C C . PRO A 1 359 ? 2.136 13.654 -18.570 1.00 82.88 359 PRO A C 1
ATOM 2572 O O . PRO A 1 359 ? 1.305 13.995 -19.412 1.00 82.88 359 PRO A O 1
ATOM 2575 N N . GLY A 1 360 ? 2.877 14.549 -17.902 1.00 76.19 360 GLY A N 1
ATOM 2576 C CA . GLY A 1 360 ? 2.772 16.003 -18.090 1.00 76.19 360 GLY A CA 1
ATOM 2577 C C . GLY A 1 360 ? 3.421 16.548 -19.373 1.00 76.19 360 GLY A C 1
ATOM 2578 O O . GLY A 1 360 ? 3.246 17.724 -19.696 1.00 76.19 360 GLY A O 1
ATOM 2579 N N . GLY A 1 361 ? 4.186 15.721 -20.096 1.00 78.25 361 GLY A N 1
ATOM 2580 C CA . GLY A 1 361 ? 4.678 15.972 -21.452 1.00 78.25 361 GLY A CA 1
ATOM 2581 C C . GLY A 1 361 ? 5.686 17.115 -21.640 1.00 78.25 361 GLY A C 1
ATOM 2582 O O . GLY A 1 361 ? 6.035 17.448 -22.781 1.00 78.25 361 GLY A O 1
ATOM 2583 N N . ASP A 1 362 ? 6.164 17.719 -20.551 1.00 80.19 362 ASP A N 1
ATOM 2584 C CA . ASP A 1 362 ? 7.305 18.633 -20.560 1.00 80.19 362 ASP A CA 1
ATOM 2585 C C . ASP A 1 362 ? 8.602 17.825 -20.664 1.00 80.19 362 ASP A C 1
ATOM 2587 O O . ASP A 1 362 ? 8.788 16.874 -19.925 1.00 80.19 362 ASP A O 1
ATOM 2591 N N . TYR A 1 363 ? 9.515 18.186 -21.560 1.00 84.56 363 TYR A N 1
ATOM 2592 C CA . TYR A 1 363 ? 10.819 17.518 -21.684 1.00 84.56 363 TYR A CA 1
ATOM 2593 C C . TYR A 1 363 ? 11.972 18.521 -21.807 1.00 84.56 363 TYR A C 1
ATOM 2595 O O . TYR A 1 363 ? 13.052 18.175 -22.287 1.00 84.56 363 TYR A O 1
ATOM 2603 N N . SER A 1 364 ? 11.739 19.805 -21.489 1.00 81.75 364 SER A N 1
ATOM 2604 C CA . SER A 1 364 ? 12.675 20.879 -21.852 1.00 81.75 364 SER A CA 1
ATOM 2605 C C . SER A 1 364 ? 14.057 20.722 -21.229 1.00 81.75 364 SER A C 1
ATOM 2607 O O . SER A 1 364 ? 15.044 21.118 -21.850 1.00 81.75 364 SER A O 1
ATOM 2609 N N . ASP A 1 365 ? 14.115 20.131 -20.038 1.00 87.88 365 ASP A N 1
ATOM 2610 C CA . ASP A 1 365 ? 15.322 19.969 -19.238 1.00 87.88 365 ASP A CA 1
ATOM 2611 C C . ASP A 1 365 ? 15.452 18.531 -18.712 1.00 87.88 365 ASP A C 1
ATOM 2613 O O . ASP A 1 365 ? 16.023 18.307 -17.642 1.00 87.88 365 ASP A O 1
ATOM 2617 N N . THR A 1 366 ? 14.918 17.560 -19.464 1.00 90.81 366 THR A N 1
ATOM 2618 C CA . THR A 1 366 ? 14.959 16.143 -19.098 1.00 90.81 366 THR A CA 1
ATOM 2619 C C . THR A 1 366 ? 16.330 15.531 -19.367 1.00 90.81 366 THR A C 1
ATOM 2621 O O . THR A 1 366 ? 16.896 15.651 -20.461 1.00 90.81 366 THR A O 1
ATOM 2624 N N . VAL A 1 367 ? 16.859 14.830 -18.369 1.00 93.06 367 VAL A N 1
ATOM 2625 C CA . VAL A 1 367 ? 18.141 14.130 -18.413 1.00 93.06 367 VAL A CA 1
ATOM 2626 C C . VAL A 1 367 ? 17.946 12.703 -17.925 1.00 93.06 367 VAL A C 1
ATOM 2628 O O . VAL A 1 367 ? 17.441 12.495 -16.826 1.00 93.06 367 VAL A O 1
ATOM 2631 N N . ILE A 1 368 ? 18.394 11.741 -18.732 1.00 93.44 368 ILE A N 1
ATOM 2632 C CA . ILE A 1 368 ? 18.476 10.328 -18.356 1.00 93.44 368 ILE A CA 1
ATOM 2633 C C . ILE A 1 368 ? 19.939 10.006 -18.083 1.00 93.44 368 ILE A C 1
ATOM 2635 O O . ILE A 1 368 ? 20.800 10.260 -18.928 1.00 93.44 368 ILE A O 1
ATOM 2639 N N . THR A 1 369 ? 20.229 9.467 -16.908 1.00 92.62 369 THR A N 1
ATOM 2640 C CA . THR A 1 369 ? 21.562 9.004 -16.525 1.00 92.62 369 THR A CA 1
ATOM 2641 C C . THR A 1 369 ? 21.575 7.491 -16.544 1.00 92.62 369 THR A C 1
ATOM 2643 O O . THR A 1 369 ? 20.703 6.889 -15.941 1.00 92.62 369 THR A O 1
ATOM 2646 N N . VAL A 1 370 ? 22.548 6.880 -17.219 1.00 91.19 370 VAL A N 1
ATOM 2647 C CA . VAL A 1 370 ? 22.716 5.420 -17.267 1.00 91.19 370 VAL A CA 1
ATOM 2648 C C . VAL A 1 370 ? 24.128 5.080 -16.821 1.00 91.19 370 VAL A C 1
ATOM 2650 O O . VAL A 1 370 ? 25.082 5.611 -17.386 1.00 91.19 370 VAL A O 1
ATOM 2653 N N . ASN A 1 371 ? 24.278 4.243 -15.791 1.00 83.56 371 ASN A N 1
ATOM 2654 C CA . ASN A 1 371 ? 25.575 3.902 -15.181 1.00 83.56 371 ASN A CA 1
ATOM 2655 C C . ASN A 1 371 ? 26.459 5.136 -14.875 1.00 83.56 371 ASN A C 1
ATOM 2657 O O . ASN A 1 371 ? 27.674 5.130 -15.080 1.00 83.56 371 ASN A O 1
ATOM 2661 N N . GLY A 1 372 ? 25.836 6.229 -14.421 1.00 83.06 372 GLY A N 1
ATOM 2662 C CA . GLY A 1 372 ? 26.510 7.496 -14.110 1.00 83.06 372 GLY A CA 1
ATOM 2663 C C . GLY A 1 372 ? 26.790 8.412 -15.311 1.00 83.06 372 GLY A C 1
ATOM 2664 O O . GLY A 1 372 ? 27.289 9.522 -15.120 1.00 83.06 372 GLY A O 1
ATOM 2665 N N . GLU A 1 373 ? 26.453 8.006 -16.538 1.00 88.06 373 GLU A N 1
ATOM 2666 C CA . GLU A 1 373 ? 26.566 8.846 -17.733 1.00 88.06 373 GLU A CA 1
ATOM 2667 C C . GLU A 1 373 ? 25.238 9.530 -18.070 1.00 88.06 373 GLU A C 1
ATOM 2669 O O . GLU A 1 373 ? 24.271 8.893 -18.484 1.00 88.06 373 GLU A O 1
ATOM 2674 N N . SER A 1 374 ? 25.195 10.854 -17.918 1.00 92.50 374 SER A N 1
ATOM 2675 C CA . SER A 1 374 ? 24.000 11.660 -18.180 1.00 92.50 374 SER A CA 1
ATOM 2676 C C . SER A 1 374 ? 23.872 12.080 -19.644 1.00 92.50 374 SER A C 1
ATOM 2678 O O . SER A 1 374 ? 24.797 12.648 -20.235 1.00 92.50 374 SER A O 1
ATOM 2680 N N . GLN A 1 375 ? 22.682 11.890 -20.208 1.00 90.88 375 GLN A N 1
ATOM 2681 C CA . GLN A 1 375 ? 22.311 12.309 -21.554 1.00 90.88 375 GLN A CA 1
ATOM 2682 C C . GLN A 1 375 ? 21.053 13.178 -21.530 1.00 90.88 375 GLN A C 1
ATOM 2684 O O . GLN A 1 375 ? 20.061 12.854 -20.881 1.00 90.88 375 GLN A O 1
ATOM 2689 N N . THR A 1 376 ? 21.070 14.285 -22.274 1.00 91.38 376 THR A N 1
ATOM 2690 C CA . THR A 1 376 ? 19.863 15.094 -22.481 1.00 91.38 376 THR A CA 1
ATOM 2691 C C . THR A 1 376 ? 18.867 14.315 -23.332 1.00 91.38 376 THR A C 1
ATOM 2693 O O . THR A 1 376 ? 19.185 13.923 -24.456 1.00 91.38 376 THR A O 1
ATOM 2696 N N . CYS A 1 377 ? 17.655 14.145 -22.814 1.00 87.88 377 CYS A N 1
ATOM 2697 C CA . CYS A 1 377 ? 16.572 13.466 -23.502 1.00 87.88 377 CYS A CA 1
ATOM 2698 C C . CYS A 1 377 ? 15.799 14.482 -24.339 1.00 87.88 377 CYS A C 1
ATOM 2700 O O . CYS A 1 377 ? 15.091 15.338 -23.815 1.00 87.88 377 CYS A O 1
ATOM 2702 N N . ALA A 1 378 ? 15.971 14.433 -25.658 1.00 78.69 378 ALA A N 1
ATOM 2703 C CA . ALA A 1 378 ? 15.262 15.337 -26.554 1.00 78.69 378 ALA A CA 1
ATOM 2704 C C . ALA A 1 378 ? 13.894 14.739 -26.927 1.00 78.69 378 ALA A C 1
ATOM 2706 O O . ALA A 1 378 ? 13.842 13.550 -27.259 1.00 78.69 378 ALA A O 1
ATOM 2707 N N . PRO A 1 379 ? 12.801 15.528 -26.912 1.00 72.56 379 PRO A N 1
ATOM 2708 C CA . PRO A 1 379 ? 11.495 15.043 -27.341 1.00 72.56 379 PRO A CA 1
ATOM 2709 C C . PRO A 1 379 ? 11.556 14.577 -28.798 1.00 72.56 379 PRO A C 1
ATOM 2711 O O . PRO A 1 379 ? 12.161 15.242 -29.650 1.00 72.56 379 PRO A O 1
ATOM 2714 N N . GLY A 1 380 ? 10.917 13.441 -29.072 1.00 64.69 380 GLY A N 1
ATOM 2715 C CA . GLY A 1 380 ? 10.837 12.859 -30.403 1.00 64.69 380 GLY A CA 1
ATOM 2716 C C . GLY A 1 380 ? 10.182 13.784 -31.431 1.00 64.69 380 GLY A C 1
ATOM 2717 O O . GLY A 1 380 ? 9.404 14.690 -31.105 1.00 64.69 380 GLY A O 1
ATOM 2718 N N . THR A 1 381 ? 10.465 13.570 -32.718 1.00 53.31 381 THR A N 1
ATOM 2719 C CA . THR A 1 381 ? 9.783 14.306 -33.794 1.00 53.31 381 THR A CA 1
ATOM 2720 C C . THR A 1 381 ? 8.392 13.722 -34.034 1.00 53.31 381 THR A C 1
ATOM 2722 O O . THR A 1 381 ? 8.263 12.972 -34.983 1.00 53.31 381 THR A O 1
ATOM 2725 N N . SER A 1 382 ? 7.396 14.083 -33.208 1.00 49.44 382 SER A N 1
ATOM 2726 C CA . SER A 1 382 ? 5.953 13.737 -33.294 1.00 49.44 382 SER A CA 1
ATOM 2727 C C . SER A 1 382 ? 5.625 12.273 -33.647 1.00 49.44 382 SER A C 1
ATOM 2729 O O . SER A 1 382 ? 5.945 11.844 -34.746 1.00 49.44 382 SER A O 1
ATOM 2731 N N . ASP A 1 383 ? 4.869 11.571 -32.794 1.00 54.53 383 ASP A N 1
ATOM 2732 C CA . ASP A 1 383 ? 4.487 10.138 -32.909 1.00 54.53 383 ASP A CA 1
ATOM 2733 C C . ASP A 1 383 ? 5.409 9.150 -32.155 1.00 54.53 383 ASP A C 1
ATOM 2735 O O . ASP A 1 383 ? 5.372 7.948 -32.413 1.00 54.53 383 ASP A O 1
ATOM 2739 N N . GLU A 1 384 ? 6.229 9.628 -31.212 1.00 67.12 384 GLU A N 1
ATOM 2740 C CA . GLU A 1 384 ? 7.070 8.786 -30.347 1.00 67.12 384 GLU A CA 1
ATOM 2741 C C . GLU A 1 384 ? 6.577 8.849 -28.892 1.00 67.12 384 GLU A C 1
ATOM 2743 O O . GLU A 1 384 ? 6.025 9.859 -28.460 1.00 67.12 384 GLU A O 1
ATOM 2748 N N . PHE A 1 385 ? 6.791 7.757 -28.153 1.00 80.25 385 PHE A N 1
ATOM 2749 C CA . PHE A 1 385 ? 6.416 7.527 -26.747 1.00 80.25 385 PHE A CA 1
ATOM 2750 C C . PHE A 1 385 ? 6.724 8.696 -25.787 1.00 80.25 385 PHE A C 1
ATOM 2752 O O . PHE A 1 385 ? 6.041 8.859 -24.785 1.00 80.25 385 PHE A O 1
ATOM 2759 N N . GLY A 1 386 ? 7.725 9.516 -26.107 1.00 85.62 386 GLY A N 1
ATOM 2760 C CA . GLY A 1 386 ? 8.111 10.700 -25.352 1.00 85.62 386 GLY A CA 1
ATOM 2761 C C . GLY A 1 386 ? 9.416 11.277 -25.893 1.00 85.62 386 GLY A C 1
ATOM 2762 O O . GLY A 1 386 ? 9.501 11.657 -27.065 1.00 85.62 386 GLY A O 1
ATOM 2763 N N . CYS A 1 387 ? 10.450 11.330 -25.058 1.00 88.06 387 CYS A N 1
ATOM 2764 C CA . CYS A 1 387 ? 11.814 11.649 -25.478 1.00 88.06 387 CYS A CA 1
ATOM 2765 C C . CYS A 1 387 ? 12.657 10.374 -25.623 1.00 88.06 387 CYS A C 1
ATOM 2767 O O . CYS A 1 387 ? 12.304 9.329 -25.081 1.00 88.06 387 CYS A O 1
ATOM 2769 N N . THR A 1 388 ? 13.767 10.439 -26.362 1.00 89.56 388 THR A N 1
ATOM 2770 C CA . THR A 1 388 ? 14.647 9.272 -26.556 1.00 89.56 388 THR A CA 1
ATOM 2771 C C . THR A 1 388 ? 16.112 9.602 -26.317 1.00 89.56 388 THR A C 1
ATOM 2773 O O . THR A 1 388 ? 16.582 10.664 -26.735 1.00 89.56 388 THR A O 1
ATOM 2776 N N . VAL A 1 389 ? 16.850 8.655 -25.742 1.00 90.25 389 VAL A N 1
ATOM 2777 C CA . VAL A 1 389 ? 18.315 8.669 -25.640 1.00 90.25 389 VAL A CA 1
ATOM 2778 C C . VAL A 1 389 ? 18.903 7.377 -26.208 1.00 90.25 389 VAL A C 1
ATOM 2780 O O . VAL A 1 389 ? 18.234 6.344 -26.268 1.00 90.25 389 VAL A O 1
ATOM 2783 N N . GLN A 1 390 ? 20.155 7.440 -26.661 1.00 90.62 390 GLN A N 1
ATOM 2784 C CA . GLN A 1 390 ? 20.878 6.283 -27.184 1.00 90.62 390 GLN A CA 1
ATOM 2785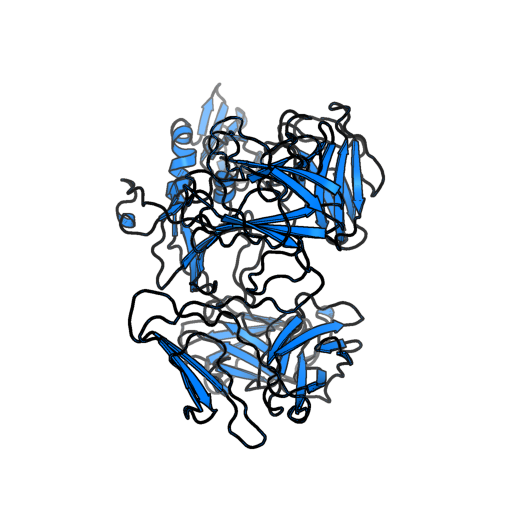 C C . GLN A 1 390 ? 22.182 6.109 -26.417 1.00 90.62 390 GLN A C 1
ATOM 2787 O O . GLN A 1 390 ? 23.030 7.002 -26.397 1.00 90.62 390 GLN A O 1
ATOM 2792 N N . VAL A 1 391 ? 22.350 4.938 -25.814 1.00 90.56 391 VAL A N 1
ATOM 2793 C CA . VAL A 1 391 ? 23.525 4.592 -25.009 1.00 90.56 391 VAL A CA 1
ATOM 2794 C C . VAL A 1 391 ? 24.298 3.468 -25.690 1.00 90.56 391 VAL A C 1
ATOM 2796 O O . VAL A 1 391 ? 23.700 2.537 -26.229 1.00 90.56 391 VAL A O 1
ATOM 2799 N N . GLU A 1 392 ? 25.629 3.565 -25.708 1.00 91.38 392 GLU A N 1
ATOM 2800 C CA . GLU A 1 392 ? 26.493 2.460 -26.134 1.00 91.38 392 GLU A CA 1
ATOM 2801 C C . GLU A 1 392 ? 26.911 1.662 -24.906 1.00 91.38 392 GLU A C 1
ATOM 2803 O O . GLU A 1 392 ? 27.560 2.184 -24.003 1.00 91.38 392 GLU A O 1
ATOM 2808 N N . VAL A 1 393 ? 26.528 0.392 -24.874 1.00 88.50 393 VAL A N 1
ATOM 2809 C CA . VAL A 1 393 ? 26.679 -0.473 -23.702 1.00 88.50 393 VAL A CA 1
ATOM 2810 C C . VAL A 1 393 ? 27.186 -1.842 -24.121 1.00 88.50 393 VAL A C 1
ATOM 2812 O O . VAL A 1 393 ? 27.091 -2.229 -25.288 1.00 88.50 393 VAL A O 1
ATOM 2815 N N . ALA A 1 394 ? 27.754 -2.596 -23.183 1.00 86.00 394 ALA A N 1
ATOM 2816 C CA . ALA A 1 394 ? 28.060 -3.990 -23.460 1.00 86.00 394 ALA A CA 1
ATOM 2817 C C . ALA A 1 394 ? 26.738 -4.765 -23.647 1.00 86.00 394 ALA A C 1
ATOM 2819 O O . ALA A 1 394 ? 25.809 -4.582 -22.863 1.00 86.00 394 ALA A O 1
ATOM 2820 N N . PRO A 1 395 ? 26.607 -5.629 -24.667 1.00 83.50 395 PRO A N 1
ATOM 2821 C CA . PRO A 1 395 ? 25.395 -6.422 -24.834 1.00 83.50 395 PRO A CA 1
ATOM 2822 C C . PRO A 1 395 ? 25.132 -7.284 -23.596 1.00 83.50 395 PRO A C 1
ATOM 2824 O O . PRO A 1 395 ? 26.050 -7.901 -23.052 1.00 83.50 395 PRO A O 1
ATOM 2827 N N . PHE A 1 396 ? 23.862 -7.346 -23.197 1.00 81.69 396 PHE A N 1
ATOM 2828 C CA . PHE A 1 396 ? 23.348 -8.062 -22.027 1.00 81.69 396 PHE A CA 1
ATOM 2829 C C . PHE A 1 396 ? 23.925 -7.607 -20.677 1.00 81.69 396 PHE A C 1
ATOM 2831 O O . PHE A 1 396 ? 23.794 -8.338 -19.698 1.00 81.69 396 PHE A O 1
ATOM 2838 N N . SER A 1 397 ? 24.559 -6.431 -20.595 1.00 85.38 397 SER A N 1
ATOM 2839 C CA . SER A 1 397 ? 24.938 -5.862 -19.300 1.00 85.38 397 SER A CA 1
ATOM 2840 C C . SER A 1 397 ? 23.705 -5.421 -18.519 1.00 85.38 397 SER A C 1
ATOM 2842 O O . SER A 1 397 ? 22.785 -4.854 -19.114 1.00 85.38 397 SER A O 1
ATOM 2844 N N . GLN A 1 398 ? 23.731 -5.615 -17.201 1.00 89.44 398 GLN A N 1
ATOM 2845 C CA . GLN A 1 398 ? 22.821 -4.921 -16.296 1.00 89.44 398 GLN A CA 1
ATOM 2846 C C . GLN A 1 398 ? 23.159 -3.428 -16.317 1.00 89.44 398 GLN A C 1
ATOM 2848 O O . GLN A 1 398 ? 24.335 -3.053 -16.278 1.00 89.44 398 GLN A O 1
ATOM 2853 N N . LEU A 1 399 ? 22.135 -2.599 -16.455 1.00 90.12 399 LEU A N 1
ATOM 2854 C CA . LEU A 1 399 ? 22.231 -1.151 -16.483 1.00 90.12 399 LEU A CA 1
ATOM 2855 C C . LEU A 1 399 ? 21.296 -0.579 -15.433 1.00 90.12 399 LEU A C 1
ATOM 2857 O O . LEU A 1 399 ? 20.141 -0.994 -15.372 1.00 90.12 399 LEU A O 1
ATOM 2861 N N . ASP A 1 400 ? 21.780 0.418 -14.707 1.00 91.69 400 ASP A N 1
ATOM 2862 C CA . ASP A 1 400 ? 20.963 1.238 -13.823 1.00 91.69 400 ASP A CA 1
ATOM 2863 C C . ASP A 1 400 ? 20.700 2.576 -14.503 1.00 91.69 400 ASP A C 1
ATOM 2865 O O . ASP A 1 400 ? 21.597 3.146 -15.142 1.00 91.69 400 ASP A O 1
ATOM 2869 N N . PHE A 1 401 ? 19.480 3.088 -14.370 1.00 92.31 401 PHE A N 1
ATOM 2870 C CA . PHE A 1 401 ? 19.120 4.405 -14.874 1.00 92.31 401 PHE A CA 1
ATOM 2871 C C . PHE A 1 401 ? 18.513 5.285 -13.787 1.00 92.31 401 PHE A C 1
ATOM 2873 O O . PHE A 1 401 ? 17.929 4.787 -12.833 1.00 92.31 401 PHE A O 1
ATOM 2880 N N . THR A 1 402 ? 18.623 6.599 -13.970 1.00 93.12 402 THR A N 1
ATOM 2881 C CA . THR A 1 402 ? 17.832 7.605 -13.255 1.00 93.12 402 THR A CA 1
ATOM 2882 C C . THR A 1 402 ? 17.352 8.684 -14.220 1.00 93.12 402 THR A C 1
ATOM 2884 O O . THR A 1 402 ? 18.030 8.993 -15.209 1.00 93.12 402 THR A O 1
ATOM 2887 N N . ALA A 1 403 ? 16.192 9.272 -13.942 1.00 91.88 403 ALA A N 1
ATOM 2888 C CA . ALA A 1 403 ? 15.626 10.390 -14.684 1.00 91.88 403 ALA A CA 1
ATOM 2889 C C . ALA A 1 403 ? 15.537 11.655 -13.816 1.00 91.88 403 ALA A C 1
ATOM 2891 O O . ALA A 1 403 ? 15.444 11.608 -12.591 1.00 91.88 403 ALA A O 1
ATOM 2892 N N . SER A 1 404 ? 15.641 12.813 -14.464 1.00 90.75 404 SER A N 1
ATOM 2893 C CA . SER A 1 404 ? 15.439 14.113 -13.825 1.00 90.75 404 SER A CA 1
ATOM 2894 C C . SER A 1 404 ? 14.930 15.129 -14.835 1.00 90.75 404 SER A C 1
ATOM 2896 O O . SER A 1 404 ? 15.280 15.060 -16.019 1.00 90.75 404 SER A O 1
ATOM 2898 N N . ASN A 1 405 ? 14.183 16.130 -14.373 1.00 89.12 405 ASN A N 1
ATOM 2899 C CA . ASN A 1 405 ? 13.789 17.282 -15.175 1.00 89.12 405 ASN A CA 1
ATOM 2900 C C . ASN A 1 405 ? 14.111 18.601 -14.466 1.00 89.12 405 ASN A C 1
ATOM 2902 O O . ASN A 1 405 ? 13.741 18.830 -13.318 1.00 89.12 405 ASN A O 1
ATOM 2906 N N . GLY A 1 406 ? 14.817 19.507 -15.147 1.00 87.69 406 GLY A N 1
ATOM 2907 C CA . GLY A 1 406 ? 15.199 20.796 -14.554 1.00 87.69 406 GLY A CA 1
ATOM 2908 C C . GLY A 1 406 ? 16.174 20.666 -13.376 1.00 87.69 406 GLY A C 1
ATOM 2909 O O . GLY A 1 406 ? 16.317 21.605 -12.593 1.00 87.69 406 GLY A O 1
ATOM 2910 N N . GLY A 1 407 ? 16.847 19.516 -13.255 1.00 83.94 407 GLY A N 1
ATOM 2911 C CA . GLY A 1 407 ? 17.729 19.176 -12.138 1.00 83.94 407 GLY A CA 1
ATOM 2912 C C . GLY A 1 407 ? 17.014 18.624 -10.903 1.00 83.94 407 GLY A C 1
ATOM 2913 O O . GLY A 1 407 ? 17.687 18.362 -9.911 1.00 83.94 407 GLY A O 1
ATOM 2914 N N . VAL A 1 408 ? 15.692 18.451 -10.959 1.00 84.50 408 VAL A N 1
ATOM 2915 C CA . VAL A 1 408 ? 14.912 17.740 -9.942 1.00 84.50 408 VAL A CA 1
ATOM 2916 C C . VAL A 1 408 ? 14.868 16.266 -10.354 1.00 84.50 408 VAL A C 1
ATOM 2918 O O . VAL A 1 408 ? 14.448 16.004 -11.484 1.00 84.50 408 VAL A O 1
ATOM 2921 N N . PRO A 1 409 ? 15.375 15.329 -9.533 1.00 84.19 409 PRO A N 1
ATOM 2922 C CA . PRO A 1 409 ? 15.169 13.900 -9.754 1.00 84.19 409 PRO A CA 1
ATOM 2923 C C . PRO A 1 409 ? 13.676 13.592 -9.815 1.00 84.19 409 PRO A C 1
ATOM 2925 O O . PRO A 1 409 ? 12.904 14.194 -9.074 1.00 84.19 409 PRO A O 1
ATOM 2928 N N . ASP A 1 410 ? 13.280 12.687 -10.697 1.00 80.75 410 ASP A N 1
ATOM 2929 C CA . ASP A 1 410 ? 11.909 12.191 -10.681 1.00 80.75 410 ASP A CA 1
ATOM 2930 C C . ASP A 1 410 ? 11.790 11.208 -9.495 1.00 80.75 410 ASP A C 1
ATOM 2932 O O . ASP A 1 410 ? 12.655 10.339 -9.348 1.00 80.75 410 ASP A O 1
ATOM 2936 N N . ASP A 1 411 ? 10.785 11.376 -8.626 1.00 60.12 411 ASP A N 1
ATOM 2937 C CA . ASP A 1 411 ? 10.545 10.496 -7.465 1.00 60.12 411 ASP A CA 1
ATOM 2938 C C . ASP A 1 411 ? 10.441 9.038 -7.951 1.00 60.12 411 ASP A C 1
ATOM 2940 O O . ASP A 1 411 ? 9.803 8.793 -8.969 1.00 60.12 411 ASP A O 1
ATOM 2944 N N . ASP A 1 412 ? 11.147 8.086 -7.329 1.00 64.62 412 ASP A N 1
ATOM 2945 C CA . ASP A 1 412 ? 11.266 6.685 -7.795 1.00 64.62 412 ASP A CA 1
ATOM 2946 C C . ASP A 1 412 ? 11.709 6.498 -9.268 1.00 64.62 412 ASP A C 1
ATOM 2948 O O . ASP A 1 412 ? 11.640 5.404 -9.829 1.00 64.62 412 ASP A O 1
ATOM 2952 N N . GLY A 1 413 ? 12.224 7.549 -9.918 1.00 59.31 413 GLY A N 1
ATOM 2953 C CA . GLY A 1 413 ? 12.565 7.605 -11.343 1.00 59.31 413 GLY A CA 1
ATOM 2954 C C . GLY A 1 413 ? 13.862 6.890 -11.722 1.00 59.31 413 GLY A C 1
ATOM 2955 O O . GLY A 1 413 ? 14.539 7.298 -12.673 1.00 59.31 413 GLY A O 1
ATOM 2956 N N . GLY A 1 414 ? 14.242 5.864 -10.963 1.00 76.44 414 GLY A N 1
ATOM 2957 C CA . GLY A 1 414 ? 15.403 5.034 -11.223 1.00 76.44 414 GLY A CA 1
ATOM 2958 C C . GLY A 1 414 ? 15.096 3.551 -11.080 1.00 76.44 414 GLY A C 1
ATOM 2959 O O . GLY A 1 414 ? 14.353 3.126 -10.203 1.00 76.44 414 GLY A O 1
ATOM 2960 N N . GLY A 1 415 ? 15.681 2.753 -11.961 1.00 86.50 415 GLY A N 1
ATOM 2961 C CA . GLY A 1 415 ? 15.485 1.310 -11.999 1.00 86.50 415 GLY A CA 1
ATOM 2962 C C . GLY A 1 415 ? 16.627 0.625 -12.730 1.00 86.50 415 GLY A C 1
ATOM 2963 O O . GLY A 1 415 ? 17.610 1.267 -13.114 1.00 86.50 415 GLY A O 1
ATOM 2964 N N . SER A 1 416 ? 16.494 -0.680 -12.953 1.00 89.56 416 SER A N 1
ATOM 2965 C CA . SER A 1 416 ? 17.521 -1.464 -13.635 1.00 89.56 416 SER A CA 1
ATOM 2966 C C . SER A 1 416 ? 16.944 -2.343 -14.742 1.00 89.56 416 SER A C 1
ATOM 2968 O O . SER A 1 416 ? 15.794 -2.776 -14.695 1.00 89.56 416 SER A O 1
ATOM 2970 N N . PHE A 1 417 ? 17.735 -2.582 -15.786 1.00 89.94 417 PHE A N 1
ATOM 2971 C CA . PHE A 1 417 ? 17.360 -3.456 -16.896 1.00 89.94 417 PHE A CA 1
ATOM 2972 C C . PHE A 1 417 ? 18.589 -4.063 -17.576 1.00 89.94 417 PHE A C 1
ATOM 2974 O O . PHE A 1 417 ? 19.684 -3.502 -17.562 1.00 89.94 417 PHE A O 1
ATOM 2981 N N . ALA A 1 418 ? 18.405 -5.206 -18.238 1.00 90.44 418 ALA A N 1
ATOM 2982 C CA . ALA A 1 418 ? 19.451 -5.832 -19.038 1.00 90.44 418 ALA A CA 1
ATOM 2983 C C . ALA A 1 418 ? 19.410 -5.324 -20.489 1.00 90.44 418 ALA A C 1
ATOM 2985 O O . ALA A 1 418 ? 18.413 -5.510 -21.179 1.00 90.44 418 ALA A O 1
ATOM 2986 N N . ALA A 1 419 ? 20.520 -4.767 -20.982 1.00 84.94 419 ALA A N 1
ATOM 2987 C CA . ALA A 1 419 ? 20.674 -4.086 -22.280 1.00 84.94 419 ALA A CA 1
ATOM 2988 C C . ALA A 1 419 ? 20.322 -4.889 -23.557 1.00 84.94 419 ALA A C 1
ATOM 2990 O O . ALA A 1 419 ? 20.346 -4.339 -24.661 1.00 84.94 419 ALA A O 1
ATOM 2991 N N . GLY A 1 420 ? 20.050 -6.191 -23.445 1.00 85.44 420 GLY A N 1
ATOM 2992 C CA . GLY A 1 420 ? 19.751 -7.046 -24.596 1.00 85.44 420 GLY A CA 1
ATOM 2993 C C . GLY A 1 420 ? 20.892 -7.116 -25.622 1.00 85.44 420 GLY A C 1
ATOM 2994 O O . GLY A 1 420 ? 22.069 -6.970 -25.289 1.00 85.44 420 GLY A O 1
ATOM 2995 N N . ASP A 1 421 ? 20.553 -7.364 -26.887 1.00 85.19 421 ASP A N 1
ATOM 2996 C CA . ASP A 1 421 ? 21.519 -7.481 -27.995 1.00 85.19 421 ASP A CA 1
ATOM 2997 C C . ASP A 1 421 ? 21.628 -6.219 -28.873 1.00 85.19 421 ASP A C 1
ATOM 2999 O O . ASP A 1 421 ? 22.258 -6.249 -29.935 1.00 85.19 421 ASP A O 1
ATOM 3003 N N . GLY A 1 422 ? 21.018 -5.114 -28.434 1.00 85.06 422 GLY A N 1
ATOM 3004 C CA . GLY A 1 422 ? 20.926 -3.860 -29.186 1.00 85.06 422 GLY A CA 1
ATOM 3005 C C . GLY A 1 422 ? 19.799 -3.808 -30.217 1.00 85.06 422 GLY A C 1
ATOM 3006 O O . GLY A 1 422 ? 19.737 -2.853 -30.993 1.00 85.06 422 GLY A O 1
ATOM 3007 N N . THR A 1 423 ? 18.926 -4.819 -30.278 1.00 87.12 423 THR A N 1
ATOM 3008 C CA . THR A 1 423 ? 17.704 -4.763 -31.100 1.00 87.12 423 THR A CA 1
ATOM 3009 C C . THR A 1 423 ? 16.471 -4.305 -30.324 1.00 87.12 423 THR A C 1
ATOM 3011 O O . THR A 1 423 ? 15.477 -3.925 -30.945 1.00 87.12 423 THR A O 1
ATOM 3014 N N . ASP A 1 424 ? 16.566 -4.280 -28.996 1.00 88.88 424 ASP A N 1
ATOM 3015 C CA . ASP A 1 424 ? 15.477 -3.941 -28.090 1.00 88.88 424 ASP A CA 1
ATOM 3016 C C . ASP A 1 424 ? 15.355 -2.424 -27.871 1.00 88.88 424 ASP A C 1
ATOM 3018 O O . ASP A 1 424 ? 16.347 -1.691 -27.798 1.00 88.88 424 ASP A O 1
ATOM 3022 N N . THR A 1 425 ? 14.113 -1.953 -27.746 1.00 90.88 425 THR A N 1
ATOM 3023 C CA . THR A 1 425 ? 13.795 -0.619 -27.218 1.00 90.88 425 THR A CA 1
ATOM 3024 C C . THR A 1 425 ? 13.301 -0.767 -25.787 1.00 90.88 425 THR A C 1
ATOM 3026 O O . THR A 1 425 ? 12.402 -1.571 -25.530 1.00 90.88 425 THR A O 1
ATOM 3029 N N . PHE A 1 426 ? 13.849 0.037 -24.879 1.00 93.19 426 PHE A N 1
ATOM 3030 C CA . PHE A 1 426 ? 13.429 0.084 -23.480 1.00 93.19 426 PHE A CA 1
ATOM 3031 C C . PHE A 1 426 ? 12.618 1.349 -23.234 1.00 93.19 426 PHE A C 1
ATOM 3033 O O . PHE A 1 426 ? 12.969 2.427 -23.713 1.00 93.19 426 PHE A O 1
ATOM 3040 N N . TYR A 1 427 ? 11.523 1.203 -22.507 1.00 93.50 427 TYR A N 1
ATOM 3041 C CA . TYR A 1 427 ? 10.548 2.237 -22.221 1.00 93.50 427 TYR A CA 1
ATOM 3042 C C . TYR A 1 427 ? 10.569 2.514 -20.723 1.00 93.50 427 TYR A C 1
ATOM 3044 O O . TYR A 1 427 ? 10.406 1.597 -19.920 1.00 93.50 427 TYR A O 1
ATOM 3052 N N . LEU A 1 428 ? 10.815 3.772 -20.385 1.00 93.19 428 LEU A N 1
ATOM 3053 C CA . LEU A 1 428 ? 11.002 4.289 -19.037 1.00 93.19 428 LEU A CA 1
ATOM 3054 C C . LEU A 1 428 ? 9.846 5.246 -18.714 1.00 93.19 428 LEU A C 1
ATOM 3056 O O . LEU A 1 428 ? 9.385 5.973 -19.602 1.00 93.19 428 LEU A O 1
ATOM 3060 N N . PHE A 1 429 ? 9.406 5.281 -17.462 1.00 91.75 429 PHE A N 1
ATOM 3061 C CA . PHE A 1 429 ? 8.201 6.001 -17.048 1.00 91.75 429 PHE A CA 1
ATOM 3062 C C . PHE A 1 429 ? 8.522 6.933 -15.878 1.00 91.75 429 PHE A C 1
ATOM 3064 O O . PHE A 1 429 ? 9.235 6.544 -14.958 1.00 91.75 429 PHE A O 1
ATOM 3071 N N . GLU A 1 430 ? 8.049 8.179 -15.936 1.00 89.75 430 GLU A N 1
ATOM 3072 C CA . GLU A 1 430 ? 8.161 9.120 -14.813 1.00 89.75 430 GLU A CA 1
ATOM 3073 C C . GLU A 1 430 ? 7.506 8.529 -13.567 1.00 89.75 430 GLU A C 1
ATOM 3075 O O . GLU A 1 430 ? 6.376 8.046 -13.651 1.00 89.75 430 GLU A O 1
ATOM 3080 N N . GLY A 1 431 ? 8.195 8.582 -12.427 1.00 86.75 431 GLY A N 1
ATOM 3081 C CA . GLY A 1 431 ? 7.630 8.087 -11.174 1.00 86.75 431 GLY A CA 1
ATOM 3082 C C . GLY A 1 431 ? 7.761 6.581 -10.939 1.00 86.75 431 GLY A C 1
ATOM 3083 O O . GLY A 1 431 ? 7.128 6.085 -10.017 1.00 86.75 431 GLY A O 1
ATOM 3084 N N . SER A 1 432 ? 8.472 5.828 -11.791 1.00 87.94 432 SER A N 1
ATOM 3085 C CA . SER A 1 432 ? 8.508 4.363 -11.684 1.00 87.94 432 SER A CA 1
ATOM 3086 C C . SER A 1 432 ? 9.878 3.764 -11.993 1.00 87.94 432 SER A C 1
ATOM 3088 O O . SER A 1 432 ? 10.572 4.151 -12.939 1.00 87.94 432 SER A O 1
ATOM 3090 N N . SER A 1 433 ? 10.215 2.728 -11.226 1.00 88.38 433 SER A N 1
ATOM 3091 C CA . SER A 1 433 ? 11.387 1.874 -11.432 1.00 88.38 433 SER A CA 1
ATOM 3092 C C . SER A 1 433 ? 11.172 0.818 -12.523 1.00 88.38 433 SER A C 1
ATOM 3094 O O . SER A 1 433 ? 12.129 0.172 -12.965 1.00 88.38 433 SER A O 1
ATOM 3096 N N . GLN A 1 434 ? 9.928 0.633 -12.979 1.00 89.75 434 GLN A N 1
ATOM 3097 C CA . GLN A 1 434 ? 9.577 -0.385 -13.961 1.00 89.75 434 GLN A CA 1
ATOM 3098 C C . GLN A 1 434 ? 10.071 -0.008 -15.361 1.00 89.75 434 GLN A C 1
ATOM 3100 O O . GLN A 1 434 ? 9.885 1.108 -15.851 1.00 89.75 434 GLN A O 1
ATOM 3105 N N . VAL A 1 435 ? 10.665 -0.985 -16.051 1.00 92.06 435 VAL A N 1
ATOM 3106 C CA . VAL A 1 435 ? 11.146 -0.835 -17.428 1.00 92.06 435 VAL A CA 1
ATOM 3107 C C . VAL A 1 435 ? 10.371 -1.768 -18.336 1.00 92.06 435 VAL A C 1
ATOM 3109 O O . VAL A 1 435 ? 10.417 -2.989 -18.186 1.00 92.06 435 VAL A O 1
ATOM 3112 N N . ALA A 1 436 ? 9.697 -1.204 -19.335 1.00 92.19 436 ALA A N 1
ATOM 3113 C CA . ALA A 1 436 ? 9.072 -2.011 -20.368 1.00 92.19 436 ALA A CA 1
ATOM 3114 C C . ALA A 1 436 ? 10.036 -2.269 -21.530 1.00 92.19 436 ALA A C 1
ATOM 3116 O O . ALA A 1 436 ? 10.752 -1.377 -21.977 1.00 92.19 436 ALA A O 1
ATOM 3117 N N . MET A 1 437 ? 10.033 -3.487 -22.063 1.00 91.00 437 MET A N 1
ATOM 3118 C CA . MET A 1 437 ? 10.854 -3.870 -23.209 1.00 91.00 437 MET A CA 1
ATOM 3119 C C . MET A 1 437 ? 9.950 -4.125 -24.408 1.00 91.00 437 MET A C 1
ATOM 3121 O O . MET A 1 437 ? 9.010 -4.909 -24.318 1.00 91.00 437 MET A O 1
ATOM 3125 N N . ASN A 1 438 ? 10.253 -3.490 -25.542 1.00 88.88 438 ASN A N 1
ATOM 3126 C CA . ASN A 1 438 ? 9.571 -3.720 -26.819 1.00 88.88 438 ASN A CA 1
ATOM 3127 C C . ASN A 1 438 ? 8.036 -3.690 -26.715 1.00 88.88 438 ASN A C 1
ATOM 3129 O O . ASN A 1 438 ? 7.368 -4.614 -27.183 1.00 88.88 438 ASN A O 1
ATOM 3133 N N . LEU A 1 439 ? 7.481 -2.623 -26.122 1.00 92.00 439 LEU A N 1
ATOM 3134 C CA . LEU A 1 439 ? 6.034 -2.423 -26.034 1.00 92.00 439 LEU A CA 1
ATOM 3135 C C . LEU A 1 439 ? 5.350 -2.735 -27.382 1.00 92.00 439 LEU A C 1
ATOM 3137 O O . LEU A 1 439 ? 5.749 -2.185 -28.417 1.00 92.00 439 LEU A O 1
ATOM 3141 N N . PRO A 1 440 ? 4.302 -3.579 -27.404 1.00 92.50 440 PRO A N 1
ATOM 3142 C CA . PRO A 1 440 ? 3.687 -4.044 -28.649 1.00 92.50 440 PRO A CA 1
ATOM 3143 C C . PRO A 1 440 ? 2.927 -2.924 -29.379 1.00 92.50 440 PRO A C 1
ATOM 3145 O O . PRO A 1 440 ? 2.647 -3.038 -30.575 1.00 92.50 440 PRO A O 1
ATOM 3148 N N . ALA A 1 441 ? 2.604 -1.828 -28.681 1.00 91.81 441 ALA A N 1
ATOM 3149 C CA . ALA A 1 441 ? 1.976 -0.641 -29.238 1.00 91.81 441 ALA A CA 1
ATOM 3150 C C . ALA A 1 441 ? 2.532 0.656 -28.620 1.00 91.81 441 ALA A C 1
ATOM 3152 O O . ALA A 1 441 ? 2.468 0.886 -27.417 1.00 91.81 441 ALA A O 1
ATOM 3153 N N . VAL A 1 442 ? 2.996 1.568 -29.471 1.00 88.88 442 VAL A N 1
ATOM 3154 C CA . VAL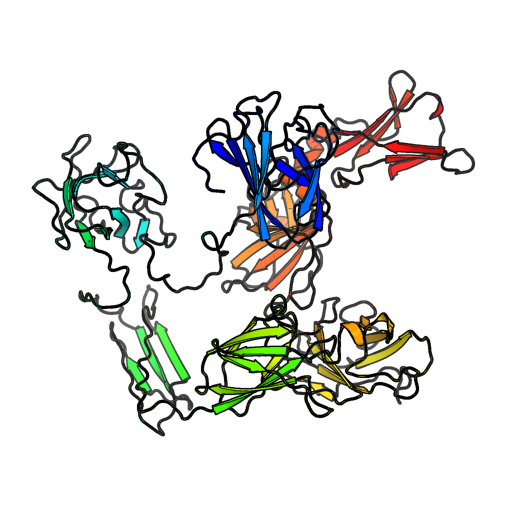 A 1 442 ? 3.355 2.942 -29.079 1.00 88.88 442 VAL A CA 1
ATOM 3155 C C . VAL A 1 442 ? 2.284 3.901 -29.611 1.00 88.88 442 VAL A C 1
ATOM 3157 O O . VAL A 1 442 ? 1.865 3.712 -30.761 1.00 88.88 442 VAL A O 1
ATOM 3160 N N . PRO A 1 443 ? 1.789 4.875 -28.825 1.00 88.25 443 PRO A N 1
ATOM 3161 C CA . PRO A 1 443 ? 0.786 5.841 -29.285 1.00 88.25 443 PRO A CA 1
ATOM 3162 C C . PRO A 1 443 ? 1.333 6.789 -30.366 1.00 88.25 443 PRO A C 1
ATOM 3164 O O . PRO A 1 443 ? 2.470 7.246 -30.277 1.00 88.25 443 PRO A O 1
ATOM 3167 N N . GLY A 1 444 ? 0.513 7.118 -31.371 1.00 85.62 444 GLY A N 1
ATOM 3168 C CA . GLY A 1 444 ? 0.743 8.262 -32.264 1.00 85.62 444 GLY A CA 1
ATOM 3169 C C . GLY A 1 444 ? 0.366 9.614 -31.630 1.00 85.62 444 GLY A C 1
ATOM 3170 O O . GLY A 1 444 ? -0.130 9.668 -30.505 1.00 85.62 444 GLY A O 1
ATOM 3171 N N . ALA A 1 445 ? 0.563 10.728 -32.354 1.00 80.69 445 ALA A N 1
ATOM 3172 C CA . ALA A 1 445 ? 0.344 12.088 -31.829 1.00 80.69 445 ALA A CA 1
ATOM 3173 C C . ALA A 1 445 ? -1.076 12.390 -31.305 1.00 80.69 445 ALA A C 1
ATOM 3175 O O . ALA A 1 445 ? -1.251 13.288 -30.476 1.00 80.69 445 ALA A O 1
ATOM 3176 N N . ASP A 1 446 ? -2.093 11.683 -31.792 1.00 82.50 446 ASP A N 1
ATOM 3177 C CA . ASP A 1 446 ? -3.485 11.799 -31.363 1.00 82.50 446 ASP A CA 1
ATOM 3178 C C . ASP A 1 446 ? -4.041 10.476 -30.831 1.00 82.50 446 ASP A C 1
ATOM 3180 O O . ASP A 1 446 ? -5.222 10.189 -31.005 1.00 82.50 446 ASP A O 1
ATOM 3184 N N . GLU A 1 447 ? -3.215 9.665 -30.174 1.00 87.69 447 GLU A N 1
ATOM 3185 C CA . GLU A 1 447 ? -3.626 8.361 -29.657 1.00 87.69 447 GLU A CA 1
ATOM 3186 C C . GLU A 1 447 ? -3.233 8.168 -28.192 1.00 87.69 447 GLU A C 1
ATOM 3188 O O . GLU A 1 447 ? -2.240 8.710 -27.718 1.00 87.69 447 GLU A O 1
ATOM 3193 N N . VAL A 1 448 ? -4.019 7.352 -27.492 1.00 89.56 448 VAL A N 1
ATOM 3194 C CA . VAL A 1 448 ? -3.681 6.763 -26.193 1.00 89.56 448 VAL A CA 1
ATOM 3195 C C . VAL A 1 448 ? -3.593 5.254 -26.381 1.00 89.56 448 VAL A C 1
ATOM 3197 O O . VAL A 1 448 ? -4.469 4.665 -27.020 1.00 89.56 448 VAL A O 1
ATOM 3200 N N . VAL A 1 449 ? -2.566 4.616 -25.830 1.00 93.81 449 VAL A N 1
ATOM 3201 C CA . VAL A 1 449 ? -2.491 3.156 -25.741 1.00 93.81 449 VAL A CA 1
ATOM 3202 C C . VAL A 1 449 ? -2.810 2.738 -24.312 1.00 93.81 449 VAL A C 1
ATOM 3204 O O . VAL A 1 449 ? -2.160 3.188 -23.376 1.00 93.81 449 VAL A O 1
ATOM 3207 N N . LEU A 1 450 ? -3.816 1.878 -24.156 1.00 96.19 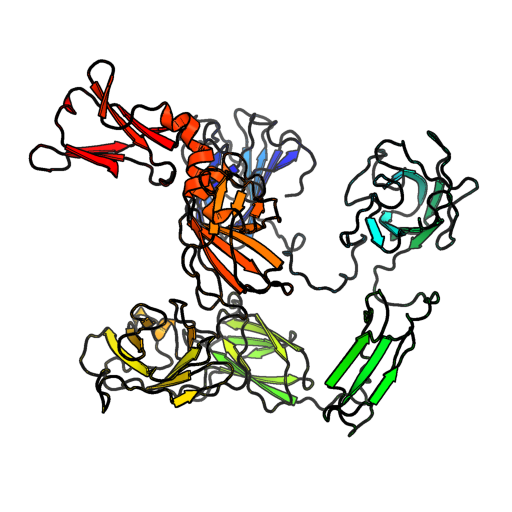450 LEU A N 1
ATOM 3208 C CA . LEU A 1 450 ? -4.177 1.270 -22.878 1.00 96.19 450 LEU A CA 1
ATOM 3209 C C . LEU A 1 450 ? -3.833 -0.215 -22.916 1.00 96.19 450 LEU A C 1
ATOM 3211 O O . LEU A 1 450 ? -4.342 -0.942 -23.771 1.00 96.19 450 LEU A O 1
ATOM 3215 N N . TYR A 1 451 ? -3.012 -0.648 -21.972 1.00 97.38 451 TYR A N 1
ATOM 3216 C CA . TYR A 1 451 ? -2.672 -2.033 -21.686 1.00 97.38 451 TYR A CA 1
ATOM 3217 C C . TYR A 1 451 ? -3.573 -2.568 -20.581 1.00 97.38 451 TYR A C 1
ATOM 3219 O O . TYR A 1 451 ? -3.773 -1.917 -19.561 1.00 97.38 451 TYR A O 1
ATOM 3227 N N . TYR A 1 452 ? -4.142 -3.747 -20.792 1.00 96.50 452 TYR A N 1
ATOM 3228 C CA . TYR A 1 452 ? -5.015 -4.416 -19.843 1.00 96.50 452 TYR A CA 1
ATOM 3229 C C . TYR A 1 452 ? -4.514 -5.835 -19.615 1.00 96.50 452 TYR A C 1
ATOM 3231 O O . TYR A 1 452 ? -4.689 -6.710 -20.470 1.00 96.50 452 TYR A O 1
ATOM 3239 N N . ASN A 1 453 ? -3.916 -6.064 -18.449 1.00 95.25 453 ASN A N 1
ATOM 3240 C CA . ASN A 1 453 ? -3.401 -7.365 -18.063 1.00 95.25 453 ASN A CA 1
ATOM 3241 C C . ASN A 1 453 ? -4.408 -8.099 -17.165 1.00 95.25 453 ASN A C 1
ATOM 3243 O O . ASN A 1 453 ? -5.013 -7.546 -16.241 1.00 95.25 453 ASN A O 1
ATOM 3247 N N . ARG A 1 454 ? -4.616 -9.378 -17.480 1.00 92.94 454 ARG A N 1
ATOM 3248 C CA . ARG A 1 454 ? -5.355 -10.323 -16.649 1.00 92.94 454 ARG A CA 1
ATOM 3249 C C . ARG A 1 454 ? -4.413 -11.447 -16.224 1.00 92.94 454 ARG A C 1
ATOM 3251 O O . ARG A 1 454 ? -3.929 -12.151 -17.114 1.00 92.94 454 ARG A O 1
ATOM 3258 N N . PRO A 1 455 ? -4.274 -11.732 -14.916 1.00 88.62 455 PRO A N 1
ATOM 3259 C CA . PRO A 1 455 ? -3.472 -12.860 -14.438 1.00 88.62 455 PRO A CA 1
ATOM 3260 C C . PRO A 1 455 ? -3.916 -14.218 -15.001 1.00 88.62 455 PRO A C 1
ATOM 3262 O O . PRO A 1 455 ? -3.114 -15.132 -15.155 1.00 88.62 455 PRO A O 1
ATOM 3265 N N . ASP A 1 456 ? -5.202 -14.365 -15.343 1.00 89.88 456 ASP A N 1
ATOM 3266 C CA . ASP A 1 456 ? -5.741 -15.600 -15.924 1.00 89.88 456 ASP A CA 1
ATOM 3267 C C . ASP A 1 456 ? -5.511 -15.740 -17.443 1.00 89.88 456 ASP A C 1
ATOM 3269 O O . ASP A 1 456 ? -5.895 -16.757 -18.028 1.00 89.88 456 ASP A O 1
ATOM 3273 N N . GLY A 1 457 ? -4.943 -14.718 -18.096 1.00 92.94 457 GLY A N 1
ATOM 3274 C CA . GLY A 1 457 ? -4.717 -14.658 -19.543 1.00 92.94 457 GLY A CA 1
ATOM 3275 C C . GLY A 1 457 ? -5.991 -14.744 -20.399 1.00 92.94 457 GLY A C 1
ATOM 3276 O O . GLY A 1 457 ? -5.915 -14.921 -21.618 1.00 92.94 457 GLY A O 1
ATOM 3277 N N . ASN A 1 458 ? -7.184 -14.662 -19.800 1.00 93.25 458 ASN A N 1
ATOM 3278 C CA . ASN A 1 458 ? -8.447 -14.922 -20.481 1.00 93.25 458 ASN A CA 1
ATOM 3279 C C . ASN A 1 458 ? -9.163 -13.632 -20.890 1.00 93.25 458 ASN A C 1
ATOM 3281 O O . ASN A 1 458 ? -10.047 -13.128 -20.201 1.00 93.25 458 ASN A O 1
ATOM 3285 N N . TYR A 1 459 ? -8.862 -13.161 -22.095 1.00 93.38 459 TYR A N 1
ATOM 3286 C CA . TYR A 1 459 ? -9.461 -11.951 -22.671 1.00 93.38 459 TYR A CA 1
ATOM 3287 C C . TYR A 1 459 ? -10.752 -12.211 -23.468 1.00 93.38 459 TYR A C 1
ATOM 3289 O O . TYR A 1 459 ? -11.285 -11.313 -24.122 1.00 93.38 459 TYR A O 1
ATOM 3297 N N . ALA A 1 460 ? -11.281 -13.440 -23.462 1.00 90.56 460 ALA A N 1
ATOM 3298 C CA . ALA A 1 460 ? -12.400 -13.811 -24.322 1.00 90.56 460 ALA A CA 1
ATOM 3299 C C . ALA A 1 460 ? -13.675 -13.001 -24.008 1.00 90.56 460 ALA A C 1
ATOM 3301 O O . ALA A 1 460 ? -14.276 -13.116 -22.939 1.00 90.56 460 ALA A O 1
ATOM 3302 N N . GLY A 1 461 ? -14.125 -12.218 -24.993 1.00 88.62 461 GLY A N 1
ATOM 3303 C CA . GLY A 1 461 ? -15.325 -11.386 -24.893 1.00 88.62 461 GLY A CA 1
ATOM 3304 C C . GLY A 1 461 ? -15.129 -10.069 -24.141 1.00 88.62 461 GLY A C 1
ATOM 3305 O O . GLY A 1 461 ? -16.100 -9.328 -24.018 1.00 88.62 461 GLY A O 1
ATOM 3306 N N . PHE A 1 462 ? -13.915 -9.775 -23.663 1.00 91.88 462 PHE A N 1
ATOM 3307 C CA . PHE A 1 462 ? -13.587 -8.475 -23.093 1.00 91.88 462 PHE A CA 1
ATOM 3308 C C . PHE A 1 462 ? -13.337 -7.440 -24.194 1.00 91.88 462 PHE A C 1
ATOM 3310 O O . PHE A 1 462 ? -12.658 -7.709 -25.186 1.00 91.88 462 PHE A O 1
ATOM 3317 N N . GLY A 1 463 ? -13.887 -6.247 -24.000 1.00 90.25 463 GLY A N 1
ATOM 3318 C CA . GLY A 1 463 ? -13.668 -5.085 -24.849 1.00 90.25 463 GLY A CA 1
ATOM 3319 C C . GLY A 1 463 ? -13.829 -3.790 -24.061 1.00 90.25 463 GLY A C 1
ATOM 3320 O O . GLY A 1 463 ? -14.255 -3.794 -22.904 1.00 90.25 463 GLY A O 1
ATOM 3321 N N . LEU A 1 464 ? -13.479 -2.683 -24.705 1.00 89.50 464 LEU A N 1
ATOM 3322 C CA . LEU A 1 464 ? -13.526 -1.351 -24.126 1.00 89.50 464 LEU A CA 1
ATOM 3323 C C . LEU A 1 464 ? -14.841 -0.646 -24.488 1.00 89.50 464 LEU A C 1
ATOM 3325 O O . LEU A 1 464 ? -15.340 -0.717 -25.614 1.00 89.50 464 LEU A O 1
ATOM 3329 N N . HIS A 1 465 ? -15.395 0.086 -23.531 1.00 87.44 465 HIS A N 1
ATOM 3330 C CA . HIS A 1 465 ? -16.499 1.011 -23.735 1.00 87.44 465 HIS A CA 1
ATOM 3331 C C . HIS A 1 465 ? -16.062 2.411 -23.324 1.00 87.44 465 HIS A C 1
ATOM 3333 O O . HIS A 1 465 ? -15.794 2.641 -22.151 1.00 87.44 465 HIS A O 1
ATOM 3339 N N . LEU A 1 466 ? -16.023 3.341 -24.280 1.00 84.88 466 LEU A N 1
ATOM 3340 C CA . LEU A 1 466 ? -15.599 4.726 -24.068 1.00 84.88 466 LEU A CA 1
ATOM 3341 C C . LEU A 1 466 ? -16.800 5.668 -23.972 1.00 84.88 466 LEU A C 1
ATOM 3343 O O . LEU A 1 466 ? -17.758 5.557 -24.742 1.00 84.88 466 LEU A O 1
ATOM 3347 N N . PHE A 1 467 ? -16.731 6.642 -23.070 1.00 80.69 467 PHE A N 1
ATOM 3348 C CA . PHE A 1 467 ? -17.735 7.692 -22.933 1.00 80.69 467 PHE A CA 1
ATOM 3349 C C . PHE A 1 467 ? -17.092 8.992 -22.433 1.00 80.69 467 PHE A C 1
ATOM 3351 O O . PHE A 1 467 ? -16.224 8.969 -21.567 1.00 80.69 467 PHE A O 1
ATOM 3358 N N . PRO A 1 468 ? -17.496 10.159 -22.953 1.00 72.88 468 PRO A N 1
ATOM 3359 C CA . PRO A 1 468 ? -16.912 11.414 -22.503 1.00 72.88 468 PRO A CA 1
ATOM 3360 C C . PRO A 1 468 ? -17.496 11.814 -21.145 1.00 72.88 468 PRO A C 1
ATOM 3362 O O . PRO A 1 468 ? -18.715 11.752 -20.952 1.00 72.88 468 PRO A O 1
ATOM 3365 N N . ILE A 1 469 ? -16.635 12.272 -20.238 1.00 75.00 469 ILE A N 1
ATOM 3366 C CA . ILE A 1 469 ? -17.042 12.876 -18.965 1.00 75.00 469 ILE A CA 1
ATOM 3367 C C . ILE A 1 469 ? -17.045 14.395 -19.085 1.00 75.00 469 ILE A C 1
ATOM 3369 O O . ILE A 1 469 ? -18.080 15.020 -18.839 1.00 75.00 469 ILE A O 1
ATOM 3373 N N . ASP A 1 470 ? -15.933 14.977 -19.538 1.00 66.25 470 ASP A N 1
ATOM 3374 C CA . ASP A 1 470 ? -15.794 16.427 -19.659 1.00 66.25 470 ASP A CA 1
ATOM 3375 C C . ASP A 1 470 ? -15.063 16.825 -20.959 1.00 66.25 470 ASP A C 1
ATOM 3377 O O . ASP A 1 470 ? -13.899 16.456 -21.139 1.00 66.25 470 ASP A O 1
ATOM 3381 N N . PRO A 1 471 ? -15.721 17.541 -21.900 1.00 59.41 471 PRO A N 1
ATOM 3382 C CA . PRO A 1 471 ? -17.124 17.969 -21.877 1.00 59.41 471 PRO A CA 1
ATOM 3383 C C . PRO A 1 471 ? -18.102 16.835 -22.223 1.00 59.41 471 PRO A C 1
ATOM 3385 O O . PRO A 1 471 ? -17.897 16.071 -23.167 1.00 59.41 471 PRO A O 1
ATOM 3388 N N . ALA A 1 472 ? -19.236 16.777 -21.519 1.00 61.16 472 ALA A N 1
ATOM 3389 C CA . ALA A 1 472 ? -20.291 15.799 -21.790 1.00 61.16 472 ALA A CA 1
ATOM 3390 C C . ALA A 1 472 ? -20.820 15.900 -23.243 1.00 61.16 472 ALA A C 1
ATOM 3392 O O . ALA A 1 472 ? -21.278 16.958 -23.687 1.00 61.16 472 ALA A O 1
ATOM 3393 N N . GLY A 1 473 ? -20.812 14.789 -23.991 1.00 59.66 473 GLY A N 1
ATOM 3394 C CA . GLY A 1 473 ? -21.219 14.756 -25.402 1.00 59.66 473 GLY A CA 1
ATOM 3395 C C . GLY A 1 473 ? -21.457 13.344 -25.968 1.00 59.66 473 GLY A C 1
ATOM 3396 O O . GLY A 1 473 ? -21.175 12.352 -25.309 1.00 59.66 473 GLY A O 1
ATOM 3397 N N . PRO A 1 474 ? -22.016 13.199 -27.184 1.00 52.81 474 PRO A N 1
ATOM 3398 C CA . PRO A 1 474 ? -22.408 11.889 -27.722 1.00 52.81 474 PRO A CA 1
ATOM 3399 C C . PRO A 1 474 ? -21.309 11.132 -28.503 1.00 52.81 474 PRO A C 1
ATOM 3401 O O . PRO A 1 474 ? -21.620 10.121 -29.125 1.00 52.81 474 PRO A O 1
ATOM 3404 N N . SER A 1 475 ? -20.061 11.611 -28.565 1.00 61.97 475 SER A N 1
ATOM 3405 C CA . SER A 1 475 ? -19.133 11.255 -29.659 1.00 61.97 475 SER A CA 1
ATOM 3406 C C . SER A 1 475 ? -18.011 10.251 -29.353 1.00 61.97 475 SER A C 1
ATOM 3408 O O . SER A 1 475 ? -17.037 10.238 -30.094 1.00 61.97 475 SER A O 1
ATOM 3410 N N . TRP A 1 476 ? -18.149 9.385 -28.346 1.00 63.44 476 TRP A N 1
ATOM 3411 C CA . TRP A 1 476 ? -17.184 8.291 -28.096 1.00 63.44 476 TRP A CA 1
ATOM 3412 C C . TRP A 1 476 ? -17.811 6.895 -27.973 1.00 63.44 476 TRP A C 1
ATOM 3414 O O . TRP A 1 476 ? -17.105 5.901 -27.876 1.00 63.44 476 TRP A O 1
ATOM 3424 N N . THR A 1 477 ? -19.140 6.805 -28.042 1.00 55.84 477 THR A N 1
ATOM 3425 C CA . THR A 1 477 ? -19.901 5.563 -27.818 1.00 55.84 477 THR A CA 1
ATOM 3426 C C . THR A 1 477 ? -20.313 4.849 -29.110 1.00 55.84 477 THR A C 1
ATOM 3428 O O . THR A 1 477 ? -21.062 3.872 -29.068 1.00 55.84 477 THR A O 1
ATOM 3431 N N . ASN A 1 478 ? -19.886 5.346 -30.277 1.00 52.38 478 ASN A N 1
ATOM 3432 C CA . ASN A 1 478 ? -20.429 4.929 -31.569 1.00 52.38 478 ASN A CA 1
ATOM 3433 C C . ASN A 1 478 ? -19.524 3.896 -32.254 1.00 52.38 478 ASN A C 1
ATOM 3435 O O . ASN A 1 478 ? -18.816 4.196 -33.212 1.00 52.38 478 ASN A O 1
ATOM 3439 N N . PHE A 1 479 ? -19.564 2.675 -31.733 1.00 58.31 479 PHE A N 1
ATOM 3440 C CA . PHE A 1 479 ? -18.957 1.501 -32.354 1.00 58.31 479 PHE A CA 1
ATOM 3441 C C . PHE A 1 479 ? -19.980 0.837 -33.289 1.00 58.31 479 PHE A C 1
ATOM 3443 O O . PHE A 1 479 ? -21.180 0.849 -32.994 1.00 58.31 479 PHE A O 1
ATOM 3450 N N . ASP A 1 480 ? -19.528 0.261 -34.413 1.00 50.16 480 ASP A N 1
ATOM 3451 C CA . ASP A 1 480 ? -20.397 -0.389 -35.419 1.00 50.16 480 ASP A CA 1
ATOM 3452 C C . ASP A 1 480 ? -21.331 -1.452 -34.796 1.00 50.16 480 ASP A C 1
ATOM 3454 O O . ASP A 1 480 ? -22.434 -1.699 -35.297 1.00 50.16 480 ASP A O 1
ATOM 3458 N N . THR A 1 481 ? -20.920 -1.999 -33.646 1.00 52.78 481 THR A N 1
ATOM 3459 C CA . THR A 1 481 ? -21.741 -2.764 -32.706 1.00 52.78 481 THR A CA 1
ATOM 3460 C C . THR A 1 481 ? -21.584 -2.159 -31.303 1.00 52.78 481 THR A C 1
ATOM 3462 O O . THR A 1 481 ? -20.452 -2.007 -30.847 1.00 52.78 481 THR A O 1
ATOM 3465 N N . PRO A 1 482 ? -22.666 -1.828 -30.571 1.00 42.59 482 PRO A N 1
ATOM 3466 C CA . PRO A 1 482 ? -22.545 -1.397 -29.179 1.00 42.59 482 PRO A CA 1
ATOM 3467 C C . PRO A 1 482 ? -21.818 -2.460 -28.337 1.00 42.59 482 PRO A C 1
ATOM 3469 O O . PRO A 1 482 ? -22.334 -3.568 -28.197 1.00 42.59 482 PRO A O 1
ATOM 3472 N N . GLY A 1 483 ? -20.654 -2.112 -27.775 1.00 53.22 483 GLY A N 1
ATOM 3473 C CA . GLY A 1 483 ? -19.901 -2.971 -26.849 1.00 53.22 483 GLY A CA 1
ATOM 3474 C C . GLY A 1 483 ? -18.706 -3.747 -27.418 1.00 53.22 483 GLY A C 1
ATOM 3475 O O . GLY A 1 483 ? -18.253 -4.663 -26.749 1.00 53.22 483 GLY A O 1
ATOM 3476 N N . GLU A 1 484 ? -18.181 -3.419 -28.602 1.00 65.50 484 GLU A N 1
ATOM 3477 C CA . GLU A 1 484 ? -16.948 -4.052 -29.107 1.00 65.50 484 GLU A CA 1
ATOM 3478 C C . GLU A 1 484 ? -15.963 -3.007 -29.659 1.00 65.50 484 GLU A C 1
ATOM 3480 O O . GLU A 1 484 ? -15.756 -2.904 -30.867 1.00 65.50 484 GLU A O 1
ATOM 3485 N N . TYR A 1 485 ? -15.330 -2.225 -28.776 1.00 80.62 485 TYR A N 1
ATOM 3486 C CA . TYR A 1 485 ? -13.976 -1.750 -29.067 1.00 80.62 485 TYR A CA 1
ATOM 3487 C C . TYR A 1 485 ? -13.018 -2.854 -28.611 1.00 80.62 485 TYR A C 1
ATOM 3489 O O . TYR A 1 485 ? -12.694 -2.971 -27.430 1.00 80.62 485 TYR A O 1
ATOM 3497 N N . LEU A 1 486 ? -12.703 -3.764 -29.532 1.00 86.94 486 LEU A N 1
ATOM 3498 C CA . LEU A 1 486 ? -11.874 -4.938 -29.263 1.00 86.94 486 LEU A CA 1
ATOM 3499 C C . LEU A 1 486 ? -10.396 -4.545 -29.149 1.00 86.94 486 LEU A C 1
ATOM 3501 O O . LEU A 1 486 ? -9.994 -3.554 -29.765 1.00 86.94 486 LEU A O 1
ATOM 3505 N N . PRO A 1 487 ? -9.589 -5.318 -28.403 1.00 91.94 487 PRO A N 1
ATOM 3506 C CA . PRO A 1 487 ? -8.155 -5.080 -28.349 1.00 91.94 487 PRO A CA 1
ATOM 3507 C C . PRO A 1 487 ? -7.525 -5.240 -29.736 1.00 91.94 487 PRO A C 1
ATOM 3509 O O . PRO A 1 487 ? -7.955 -6.070 -30.542 1.00 91.94 487 PRO A O 1
ATOM 3512 N N . GLU A 1 488 ? -6.502 -4.434 -30.008 1.00 93.88 488 GLU A N 1
ATOM 3513 C CA . GLU A 1 488 ? -5.697 -4.509 -31.230 1.00 93.88 488 GLU A CA 1
ATOM 3514 C C . GLU A 1 488 ? -4.895 -5.820 -31.267 1.00 93.88 488 GLU A C 1
ATOM 3516 O O . GLU A 1 488 ? -4.777 -6.454 -32.319 1.00 93.88 488 GLU A O 1
ATOM 3521 N N . GLY A 1 489 ? -4.420 -6.262 -30.102 1.00 95.31 489 GLY A N 1
ATOM 3522 C CA . GLY A 1 489 ? -3.727 -7.526 -29.909 1.00 95.31 489 GLY A CA 1
ATOM 3523 C C . GLY A 1 489 ? -3.674 -7.932 -28.439 1.00 95.31 489 GLY A C 1
ATOM 3524 O O . GLY A 1 489 ? -4.206 -7.247 -27.566 1.00 95.31 489 GLY A O 1
ATOM 3525 N N . ILE A 1 490 ? -3.055 -9.082 -28.190 1.00 95.94 490 ILE A N 1
ATOM 3526 C CA . ILE A 1 490 ? -2.750 -9.595 -26.854 1.00 95.94 490 ILE A CA 1
ATOM 3527 C C . ILE A 1 490 ? -1.252 -9.859 -26.834 1.00 95.94 490 ILE A C 1
ATOM 3529 O O . ILE A 1 490 ? -0.742 -10.530 -27.733 1.00 95.94 490 ILE A O 1
ATOM 3533 N N . ASP A 1 491 ? -0.590 -9.310 -25.831 1.00 94.75 491 ASP A N 1
ATOM 3534 C CA . ASP A 1 491 ? 0.811 -9.523 -25.515 1.00 94.75 491 ASP A CA 1
ATOM 3535 C C . ASP A 1 491 ? 0.936 -10.415 -24.276 1.00 94.75 491 ASP A C 1
ATOM 3537 O O . ASP A 1 491 ? 0.080 -10.375 -23.388 1.00 94.75 491 ASP A O 1
ATOM 3541 N N . ASP A 1 492 ? 1.979 -11.242 -24.233 1.00 90.94 492 ASP A N 1
ATOM 3542 C CA . ASP A 1 492 ? 2.175 -12.206 -23.146 1.00 90.94 492 ASP A CA 1
ATOM 3543 C C . ASP A 1 492 ? 2.577 -11.517 -21.828 1.00 90.94 492 ASP A C 1
ATOM 3545 O O . ASP A 1 492 ? 2.286 -12.049 -20.758 1.00 90.94 492 ASP A O 1
ATOM 3549 N N . THR A 1 493 ? 3.186 -10.329 -21.899 1.00 90.56 493 THR A N 1
ATOM 3550 C CA . THR A 1 493 ? 3.637 -9.550 -20.739 1.00 90.56 493 THR A CA 1
ATOM 3551 C C . THR A 1 493 ? 2.592 -8.505 -20.350 1.00 90.56 493 THR A C 1
ATOM 3553 O O . THR A 1 493 ? 2.105 -8.479 -19.221 1.00 90.56 493 THR A O 1
ATOM 3556 N N . TYR A 1 494 ? 2.181 -7.659 -21.297 1.00 92.69 494 TYR A N 1
ATOM 3557 C CA . TYR A 1 494 ? 1.329 -6.492 -21.017 1.00 92.69 494 TYR A CA 1
ATOM 3558 C C . TYR A 1 494 ? -0.169 -6.744 -21.238 1.00 92.69 494 TYR A C 1
ATOM 3560 O O . TYR A 1 494 ? -1.001 -5.871 -20.986 1.00 92.69 494 TYR A O 1
ATOM 3568 N N . GLY A 1 495 ? -0.539 -7.941 -21.698 1.00 95.00 495 GLY A N 1
ATOM 3569 C CA . GLY A 1 495 ? -1.926 -8.336 -21.894 1.00 95.00 495 GLY A CA 1
ATOM 3570 C C . GLY A 1 495 ? -2.584 -7.739 -23.137 1.00 95.00 495 GLY A C 1
ATOM 3571 O O . GLY A 1 495 ? -1.945 -7.461 -24.153 1.00 95.00 495 GLY A O 1
ATOM 3572 N N . ALA A 1 496 ? -3.908 -7.602 -23.099 1.00 96.62 496 ALA A N 1
ATOM 3573 C CA . ALA A 1 496 ? -4.670 -7.039 -24.207 1.00 96.62 496 ALA A CA 1
ATOM 3574 C C . ALA A 1 496 ? -4.438 -5.528 -24.304 1.00 96.62 496 ALA A C 1
ATOM 3576 O O . ALA A 1 496 ? -4.593 -4.825 -23.312 1.00 96.62 496 ALA A O 1
ATOM 3577 N N . TYR A 1 497 ? -4.132 -5.009 -25.492 1.00 96.69 497 TYR A N 1
ATOM 3578 C CA . TYR A 1 497 ? -3.875 -3.578 -25.674 1.00 96.69 497 TYR A CA 1
ATOM 3579 C C . TYR A 1 497 ? -4.842 -2.921 -26.661 1.00 96.69 497 TYR A C 1
ATOM 3581 O O . TYR A 1 497 ? -5.303 -3.525 -27.634 1.00 96.69 497 TYR A O 1
ATOM 3589 N N . PHE A 1 498 ? -5.165 -1.659 -26.392 1.00 94.62 498 PHE A N 1
ATOM 3590 C CA . PHE A 1 498 ? -6.183 -0.864 -27.071 1.00 94.62 498 PHE A CA 1
ATOM 3591 C C . PHE A 1 498 ? -5.578 0.456 -27.557 1.00 94.62 498 PHE A C 1
ATOM 3593 O O . PHE A 1 498 ? -4.947 1.157 -26.773 1.00 94.62 498 PHE A O 1
ATOM 3600 N N . ARG A 1 499 ? -5.810 0.833 -28.822 1.00 92.12 499 ARG A N 1
ATOM 3601 C CA . ARG A 1 499 ? -5.299 2.083 -29.421 1.00 92.12 499 ARG A CA 1
ATOM 3602 C C . ARG A 1 499 ? -6.391 3.124 -29.625 1.00 92.12 499 ARG A C 1
ATOM 3604 O O . ARG A 1 499 ? -7.040 3.223 -30.670 1.00 92.12 499 ARG A O 1
ATOM 3611 N N . ILE A 1 500 ? -6.600 3.934 -28.609 1.00 88.88 500 ILE A N 1
ATOM 3612 C CA . ILE A 1 500 ? -7.692 4.889 -28.542 1.00 88.88 500 ILE A CA 1
ATOM 3613 C C . ILE A 1 500 ? -7.322 6.148 -29.332 1.00 88.88 500 ILE A C 1
ATOM 3615 O O . ILE A 1 500 ? -6.548 6.978 -28.868 1.00 88.88 500 ILE A O 1
ATOM 3619 N N . GLY A 1 501 ? -7.913 6.321 -30.515 1.00 86.19 501 GLY A N 1
ATOM 3620 C CA . GLY A 1 501 ? -7.794 7.567 -31.275 1.00 86.19 501 GLY A CA 1
ATOM 3621 C C . GLY A 1 501 ? -8.547 8.715 -30.597 1.00 86.19 501 GLY A C 1
ATOM 3622 O O . GLY A 1 501 ? -9.747 8.611 -30.332 1.00 86.19 501 GLY A O 1
ATOM 3623 N N . LEU A 1 502 ? -7.852 9.822 -30.349 1.00 81.50 502 LEU A N 1
ATOM 3624 C CA . LEU A 1 502 ? -8.358 11.025 -29.703 1.00 81.50 502 LEU A CA 1
ATOM 3625 C C . LEU A 1 502 ? -9.059 11.945 -30.727 1.00 81.50 502 LEU A C 1
ATOM 3627 O O . LEU A 1 502 ? -8.432 12.438 -31.669 1.00 81.50 502 LEU A O 1
ATOM 3631 N N . PRO A 1 503 ? -10.361 12.249 -30.566 1.00 76.31 503 PRO A N 1
ATOM 3632 C CA . PRO A 1 503 ? -11.091 13.157 -31.427 1.00 76.31 503 PRO A CA 1
ATOM 3633 C C . PRO A 1 503 ? -10.472 14.550 -31.481 1.00 76.31 503 PRO A C 1
ATOM 3635 O O . PRO A 1 503 ? -10.331 15.257 -30.488 1.00 76.31 503 PRO A O 1
ATOM 3638 N N . GLN A 1 504 ? -10.217 14.985 -32.708 1.00 81.00 504 GLN A N 1
ATOM 3639 C CA . GLN A 1 504 ? -9.654 16.300 -33.012 1.00 81.00 504 GLN A CA 1
ATOM 3640 C C . GLN A 1 504 ? -10.727 17.387 -33.207 1.00 81.00 504 GLN A C 1
ATOM 3642 O O . GLN A 1 504 ? -10.425 18.549 -33.463 1.00 81.00 504 GLN A O 1
ATOM 3647 N N . ASN A 1 505 ? -12.012 17.027 -33.124 1.00 74.62 505 ASN A N 1
ATOM 3648 C CA . ASN A 1 505 ? -13.156 17.910 -33.384 1.00 74.62 505 ASN A CA 1
ATOM 3649 C C . ASN A 1 505 ? -13.754 18.551 -32.114 1.00 74.62 505 ASN A C 1
ATOM 3651 O O . ASN A 1 505 ? -14.922 18.949 -32.117 1.00 74.62 505 ASN A O 1
ATOM 3655 N N . VAL A 1 506 ? -12.955 18.658 -31.055 1.00 71.69 506 VAL A N 1
ATOM 3656 C CA . VAL A 1 506 ? -13.255 19.326 -29.778 1.00 71.69 506 VAL A CA 1
ATOM 3657 C C . VAL A 1 506 ? -12.351 20.556 -29.606 1.00 71.69 506 VAL A C 1
ATOM 3659 O O . VAL A 1 506 ? -11.441 20.771 -30.405 1.00 71.69 506 VAL A O 1
ATOM 3662 N N . SER A 1 507 ? -12.651 21.442 -28.650 1.00 73.62 507 SER A N 1
ATOM 3663 C CA . SER A 1 507 ? -11.897 22.690 -28.448 1.00 73.62 507 SER A CA 1
ATOM 3664 C C . SER A 1 507 ? -11.590 22.907 -26.961 1.00 73.62 507 SER A C 1
ATOM 3666 O O . SER A 1 507 ? -12.539 23.172 -26.219 1.00 73.62 507 SER A O 1
ATOM 3668 N N . PRO A 1 508 ? -10.309 22.908 -26.545 1.00 76.12 508 PRO A N 1
ATOM 3669 C CA . PRO A 1 508 ? -9.129 22.564 -27.356 1.00 76.12 508 PRO A CA 1
ATOM 3670 C C . PRO A 1 508 ? -9.209 21.123 -27.904 1.00 76.12 508 PRO A C 1
ATOM 3672 O O . PRO A 1 508 ? -9.893 20.299 -27.298 1.00 76.12 508 PRO A O 1
ATOM 3675 N N . PRO A 1 509 ? -8.598 20.824 -29.070 1.00 76.19 509 PRO A N 1
ATOM 3676 C CA . PRO A 1 509 ? -8.553 19.460 -29.592 1.00 76.19 509 PRO A CA 1
ATOM 3677 C C . PRO A 1 509 ? -7.798 18.570 -28.615 1.00 76.19 509 PRO A C 1
ATOM 3679 O O . PRO A 1 509 ? -6.877 19.042 -27.945 1.00 76.19 509 PRO A O 1
ATOM 3682 N N . TYR A 1 510 ? -8.183 17.300 -28.531 1.00 78.25 510 TYR A N 1
ATOM 3683 C CA . TYR A 1 510 ? -7.466 16.379 -27.669 1.00 78.25 510 TYR A CA 1
ATOM 3684 C C . TYR A 1 510 ? -6.053 16.120 -28.190 1.00 78.25 510 TYR A C 1
ATOM 3686 O O . TYR A 1 510 ? -5.839 16.052 -29.398 1.00 78.25 510 TYR A O 1
ATOM 3694 N N . SER A 1 511 ? -5.095 16.017 -27.275 1.00 77.06 511 SER A N 1
ATOM 3695 C CA . SER A 1 511 ? -3.673 15.848 -27.573 1.00 77.06 511 SER A CA 1
ATOM 3696 C C . SER A 1 511 ? -3.129 14.719 -26.716 1.00 77.06 511 SER A C 1
ATOM 3698 O O . SER A 1 511 ? -3.498 14.645 -25.548 1.00 77.06 511 SER A O 1
ATOM 3700 N N . ALA A 1 512 ? -2.249 13.888 -27.275 1.00 76.00 512 ALA A N 1
ATOM 3701 C CA . ALA A 1 512 ? -1.501 12.891 -26.510 1.00 76.00 512 ALA A CA 1
ATOM 3702 C C . ALA A 1 512 ? -0.415 13.528 -25.615 1.00 76.00 512 ALA A C 1
ATOM 3704 O O . ALA A 1 512 ? 0.091 12.889 -24.707 1.00 76.00 512 ALA A O 1
ATOM 3705 N N . ASN A 1 513 ? -0.084 14.799 -25.866 1.00 75.62 513 ASN A N 1
ATOM 3706 C CA . ASN A 1 513 ? 0.747 15.643 -25.010 1.00 75.62 513 ASN A CA 1
ATOM 3707 C C . ASN A 1 513 ? 0.029 16.999 -24.842 1.00 75.62 513 ASN A C 1
ATOM 3709 O O . ASN A 1 513 ? 0.232 17.922 -25.648 1.00 75.62 513 ASN A O 1
ATOM 3713 N N . PRO A 1 514 ? -0.979 17.088 -23.960 1.00 76.31 514 PRO A N 1
ATOM 3714 C CA . PRO A 1 514 ? -1.725 18.320 -23.750 1.00 76.31 514 PRO A CA 1
ATOM 3715 C C . PRO A 1 514 ? -0.936 19.311 -22.880 1.00 76.31 514 PRO A C 1
ATOM 3717 O O . PRO A 1 514 ? 0.025 18.968 -22.209 1.00 76.31 514 PRO A O 1
ATOM 3720 N N . GLY A 1 515 ? -1.367 20.576 -22.876 1.00 73.81 515 GLY A N 1
ATOM 3721 C CA . GLY A 1 515 ? -0.898 21.523 -21.861 1.00 73.81 515 GLY A CA 1
ATOM 3722 C C . GLY A 1 515 ? -1.407 21.155 -20.455 1.00 73.81 515 GLY A C 1
ATOM 3723 O O . GLY A 1 515 ? -2.207 20.229 -20.325 1.00 73.81 515 GLY A O 1
ATOM 3724 N N . PRO A 1 516 ? -1.027 21.921 -19.416 1.00 80.50 516 PRO A N 1
ATOM 3725 C CA . PRO A 1 516 ? -1.395 21.627 -18.029 1.00 80.50 516 PRO A CA 1
ATOM 3726 C C . PRO A 1 516 ? -2.914 21.533 -17.833 1.00 80.50 516 PRO A C 1
ATOM 3728 O O . PRO A 1 516 ? -3.676 22.150 -18.582 1.00 80.50 516 PRO A O 1
ATOM 3731 N N . VAL A 1 517 ? -3.343 20.826 -16.784 1.00 80.56 517 VAL A N 1
ATOM 3732 C CA . VAL A 1 517 ? -4.753 20.524 -16.456 1.00 80.56 517 VAL A CA 1
ATOM 3733 C C . VAL A 1 517 ? -5.672 21.748 -16.546 1.00 80.56 517 VAL A C 1
ATOM 3735 O O . VAL A 1 517 ? -6.740 21.680 -17.152 1.00 80.56 517 VAL A O 1
ATOM 3738 N N . ASP A 1 518 ? -5.228 22.911 -16.060 1.00 80.38 518 ASP A N 1
ATOM 3739 C CA . ASP A 1 518 ? -5.983 24.174 -16.135 1.00 80.38 518 ASP A CA 1
ATOM 3740 C C . ASP A 1 518 ? -6.306 24.624 -17.574 1.00 80.38 518 ASP A C 1
ATOM 3742 O O . ASP A 1 518 ? -7.303 25.308 -17.828 1.00 80.38 518 ASP A O 1
ATOM 3746 N N . ALA A 1 519 ? -5.445 24.274 -18.531 1.00 76.00 519 ALA A N 1
ATOM 3747 C CA . ALA A 1 519 ? -5.605 24.556 -19.953 1.00 76.00 519 ALA A CA 1
ATOM 3748 C C . ALA A 1 519 ? -6.274 23.400 -20.718 1.00 76.00 519 ALA A C 1
ATOM 3750 O O . ALA A 1 519 ? -6.819 23.631 -21.804 1.00 76.00 519 ALA A O 1
ATOM 3751 N N . PHE A 1 520 ? -6.244 22.183 -20.167 1.00 74.94 520 PHE A N 1
ATOM 3752 C CA . PHE A 1 520 ? -6.776 20.967 -20.776 1.00 74.94 520 PHE A CA 1
ATOM 3753 C C . PHE A 1 520 ? -7.452 20.042 -19.733 1.00 74.94 520 PHE A C 1
ATOM 3755 O O . PHE A 1 520 ? -6.938 18.971 -19.424 1.00 74.94 520 PHE A O 1
ATOM 3762 N N . PRO A 1 521 ? -8.644 20.396 -19.214 1.00 72.12 521 PRO A N 1
ATOM 3763 C CA . PRO A 1 521 ? -9.311 19.657 -18.129 1.00 72.12 521 PRO A CA 1
ATOM 3764 C C . PRO A 1 521 ? -10.073 18.406 -18.613 1.00 72.12 521 PRO A C 1
ATOM 3766 O O . PRO A 1 521 ? -11.051 17.981 -18.003 1.00 72.12 521 PRO A O 1
ATOM 3769 N N . THR A 1 522 ? -9.707 17.858 -19.772 1.00 74.62 522 THR A N 1
ATOM 3770 C CA . THR A 1 522 ? -10.468 16.783 -20.418 1.00 74.62 522 THR A CA 1
ATOM 3771 C C . THR A 1 522 ? -10.357 15.483 -19.633 1.00 74.62 522 THR A C 1
ATOM 3773 O O . THR A 1 522 ? -9.250 15.002 -19.395 1.00 74.62 522 THR A O 1
ATOM 3776 N N . VAL A 1 523 ? -11.504 14.846 -19.384 1.00 83.19 523 VAL A N 1
ATOM 3777 C CA . VAL A 1 523 ? -11.572 13.495 -18.815 1.00 83.19 523 VAL A CA 1
ATOM 3778 C C . VAL A 1 523 ? -12.364 12.565 -19.734 1.00 83.19 523 VAL A C 1
ATOM 3780 O O . VAL A 1 523 ? -13.524 12.835 -20.083 1.00 83.19 523 VAL A O 1
ATOM 3783 N N . LEU A 1 524 ? -11.741 11.451 -20.115 1.00 83.50 524 LEU A N 1
ATOM 3784 C CA . LEU A 1 524 ? -12.358 10.361 -20.867 1.00 83.50 524 LEU A CA 1
ATOM 3785 C C . LEU A 1 524 ? -12.709 9.222 -19.907 1.00 83.50 524 LEU A C 1
ATOM 3787 O O . LEU A 1 524 ? -11.836 8.675 -19.250 1.00 83.50 524 LEU A O 1
ATOM 3791 N N . GLY A 1 525 ? -13.984 8.852 -19.824 1.00 87.62 525 GLY A N 1
ATOM 3792 C CA . GLY A 1 525 ? -14.411 7.681 -19.068 1.00 87.62 525 GLY A CA 1
ATOM 3793 C C . GLY A 1 525 ? -14.308 6.408 -19.904 1.00 87.62 525 GLY A C 1
ATOM 3794 O O . GLY A 1 525 ? -14.601 6.418 -21.107 1.00 87.62 525 GLY A O 1
ATOM 3795 N N . PHE A 1 526 ? -13.942 5.299 -19.266 1.00 90.69 526 PHE A N 1
ATOM 3796 C CA . PHE A 1 526 ? -13.961 3.986 -19.893 1.00 90.69 526 PHE A CA 1
ATOM 3797 C C . PHE A 1 526 ? -14.419 2.870 -18.953 1.00 90.69 526 PHE A C 1
ATOM 3799 O O . PHE A 1 526 ? -14.404 2.983 -17.730 1.00 90.69 526 PHE A O 1
ATOM 3806 N N . ILE A 1 527 ? -14.865 1.771 -19.555 1.00 91.69 527 ILE A N 1
ATOM 3807 C CA . ILE A 1 527 ? -15.169 0.510 -18.879 1.00 91.69 527 ILE A CA 1
ATOM 3808 C C . ILE A 1 527 ? -14.553 -0.611 -19.712 1.00 91.69 527 ILE A C 1
ATOM 3810 O O . ILE A 1 527 ? -14.839 -0.696 -20.908 1.00 91.69 527 ILE A O 1
ATOM 3814 N N . ILE A 1 528 ? -13.787 -1.505 -19.090 1.00 93.25 528 ILE A N 1
ATOM 3815 C CA . ILE A 1 528 ? -13.426 -2.793 -19.689 1.00 93.25 528 ILE A CA 1
ATOM 3816 C C . ILE A 1 528 ? -14.467 -3.815 -19.226 1.00 93.25 528 ILE A C 1
ATOM 3818 O O . ILE A 1 528 ? -14.796 -3.903 -18.041 1.00 93.25 528 ILE A O 1
ATOM 3822 N N . HIS A 1 529 ? -15.083 -4.540 -20.160 1.00 91.25 529 HIS A N 1
ATOM 3823 C CA . HIS A 1 529 ? -16.157 -5.465 -19.807 1.00 91.25 529 HIS A CA 1
ATOM 3824 C C . HIS A 1 529 ? -16.314 -6.637 -20.772 1.00 91.25 529 HIS A C 1
ATOM 3826 O O . HIS A 1 529 ? -16.038 -6.528 -21.963 1.00 91.25 529 HIS A O 1
ATOM 3832 N N . SER A 1 530 ? -16.856 -7.737 -20.244 1.00 90.00 530 SER A N 1
ATOM 3833 C CA . SER A 1 530 ? -17.373 -8.876 -21.003 1.00 90.00 530 SER A CA 1
ATOM 3834 C C . SER A 1 530 ? -18.852 -9.070 -20.674 1.00 90.00 530 SER A C 1
ATOM 3836 O O . SER A 1 530 ? -19.242 -9.463 -19.569 1.00 90.00 530 SER A O 1
ATOM 3838 N N . GLY A 1 531 ? -19.725 -8.709 -21.618 1.00 86.06 531 GLY A N 1
ATOM 3839 C CA . GLY A 1 531 ? -21.164 -8.640 -21.365 1.00 86.06 531 GLY A CA 1
ATOM 3840 C C . GLY A 1 531 ? -21.495 -7.641 -20.248 1.00 86.06 531 GLY A C 1
ATOM 3841 O O . GLY A 1 531 ? -21.276 -6.445 -20.415 1.00 86.06 531 GLY A O 1
ATOM 3842 N N . ALA A 1 532 ? -22.049 -8.129 -19.131 1.00 87.31 532 ALA A N 1
ATOM 3843 C CA . ALA A 1 532 ? -22.382 -7.316 -17.953 1.00 87.31 532 ALA A CA 1
ATOM 3844 C C . ALA A 1 532 ? -21.281 -7.304 -16.875 1.00 87.31 532 ALA A C 1
ATOM 3846 O O . ALA A 1 532 ? -21.404 -6.572 -15.895 1.00 87.31 532 ALA A O 1
ATOM 3847 N N . THR A 1 533 ? -20.242 -8.125 -17.034 1.00 90.19 533 THR A N 1
ATOM 3848 C CA . THR A 1 533 ? -19.115 -8.194 -16.105 1.00 90.19 533 THR A CA 1
ATOM 3849 C C . THR A 1 533 ? -18.144 -7.075 -16.438 1.00 90.19 533 THR A C 1
ATOM 3851 O O . THR A 1 533 ? -17.579 -7.081 -17.528 1.00 90.19 533 THR A O 1
ATOM 3854 N N . LYS A 1 534 ? -17.974 -6.125 -15.518 1.00 92.56 534 LYS A N 1
ATOM 3855 C CA . LYS A 1 534 ? -16.948 -5.081 -15.595 1.00 92.56 534 LYS A CA 1
ATOM 3856 C C . LYS A 1 534 ? -15.674 -5.541 -14.897 1.00 92.56 534 LYS A C 1
ATOM 3858 O O . LYS A 1 534 ? -15.758 -6.335 -13.964 1.00 92.56 534 LYS A O 1
ATOM 3863 N N . ASP A 1 535 ? -14.546 -5.009 -15.334 1.00 92.81 535 ASP A N 1
ATOM 3864 C CA . ASP A 1 535 ? -13.230 -5.211 -14.735 1.00 92.81 535 ASP A CA 1
ATOM 3865 C C . ASP A 1 535 ? -12.396 -3.933 -14.962 1.00 92.81 535 ASP A C 1
ATOM 3867 O O . ASP A 1 535 ? -12.566 -3.321 -16.017 1.00 92.81 535 ASP A O 1
ATOM 3871 N N . PRO A 1 536 ? -11.572 -3.454 -14.013 1.00 92.19 536 PRO A N 1
ATOM 3872 C CA . PRO A 1 536 ? -11.326 -3.966 -12.658 1.00 92.19 536 PRO A CA 1
ATOM 3873 C C . PRO A 1 536 ? -12.465 -3.727 -11.652 1.00 92.19 536 PRO A C 1
ATOM 3875 O O . PRO A 1 536 ? -12.419 -4.207 -10.524 1.00 92.19 536 PRO A O 1
ATOM 3878 N N . GLY A 1 537 ? -13.530 -3.021 -12.045 1.00 88.56 537 GLY A N 1
ATOM 3879 C CA . GLY A 1 537 ? -14.717 -2.867 -11.205 1.00 88.56 537 GLY A CA 1
ATOM 3880 C C . GLY A 1 537 ? -15.595 -1.687 -11.621 1.00 88.56 537 GLY A C 1
ATOM 3881 O O . GLY A 1 537 ? -16.461 -1.854 -12.489 1.00 88.56 537 GLY A O 1
ATOM 3882 N N . PRO A 1 538 ? -15.457 -0.517 -10.974 1.00 90.31 538 PRO A N 1
ATOM 3883 C CA . PRO A 1 538 ? -16.230 0.672 -11.311 1.00 90.31 538 PRO A CA 1
ATOM 3884 C C . PRO A 1 538 ? -15.782 1.285 -12.648 1.00 90.31 538 PRO A C 1
ATOM 3886 O O . PRO A 1 538 ? -14.868 0.800 -13.314 1.00 90.31 538 PRO A O 1
ATOM 3889 N N . ASP A 1 539 ? -16.477 2.346 -13.052 1.00 91.69 539 ASP A N 1
ATOM 3890 C CA . ASP A 1 539 ? -16.113 3.144 -14.222 1.00 91.69 539 ASP A CA 1
ATOM 3891 C C . ASP A 1 539 ? -14.741 3.797 -13.989 1.00 91.69 539 ASP A C 1
ATOM 3893 O O . ASP A 1 539 ? -14.521 4.386 -12.932 1.00 91.69 539 ASP A O 1
ATOM 3897 N N . GLN A 1 540 ? -13.848 3.675 -14.968 1.00 93.75 540 GLN A N 1
ATOM 3898 C CA . GLN A 1 540 ? -12.484 4.197 -14.925 1.00 93.75 540 GLN A CA 1
ATOM 3899 C C . GLN A 1 540 ? -12.383 5.498 -15.722 1.00 93.75 540 GLN A C 1
ATOM 3901 O O . GLN A 1 540 ? -13.253 5.808 -16.547 1.00 93.75 540 GLN A O 1
ATOM 3906 N N . PHE A 1 541 ? -11.312 6.256 -15.502 1.00 91.69 541 PHE A N 1
ATOM 3907 C CA . PHE A 1 541 ? -11.115 7.563 -16.118 1.00 91.69 541 PHE A CA 1
ATOM 3908 C C . PHE A 1 541 ? -9.689 7.721 -16.631 1.00 91.69 541 PHE A C 1
ATOM 3910 O O . PHE A 1 541 ? -8.760 7.160 -16.073 1.00 91.69 541 PHE A O 1
ATOM 3917 N N . ILE A 1 542 ? -9.554 8.504 -17.696 1.00 88.75 542 ILE A N 1
ATOM 3918 C CA . ILE A 1 542 ? -8.289 8.970 -18.247 1.00 88.75 542 ILE A CA 1
ATOM 3919 C C . ILE A 1 542 ? -8.337 10.492 -18.218 1.00 88.75 542 ILE A C 1
ATOM 3921 O O . ILE A 1 542 ? -9.110 11.125 -18.950 1.00 88.75 542 ILE A O 1
ATOM 3925 N N . ARG A 1 543 ? -7.512 11.077 -17.366 1.00 87.69 543 ARG A N 1
ATOM 3926 C CA . ARG A 1 543 ? -7.221 12.501 -17.256 1.00 87.69 543 ARG A CA 1
ATOM 3927 C C . ARG A 1 543 ? -5.999 12.746 -18.122 1.00 87.69 543 ARG A C 1
ATOM 3929 O O . ARG A 1 543 ? -4.881 12.733 -17.647 1.00 87.69 543 ARG A O 1
ATOM 3936 N N . ILE A 1 544 ? -6.195 12.941 -19.421 1.00 81.75 544 ILE A N 1
ATOM 3937 C CA . ILE A 1 544 ? -5.098 12.889 -20.412 1.00 81.75 544 ILE A CA 1
ATOM 3938 C C . ILE A 1 544 ? -3.934 13.857 -20.085 1.00 81.75 544 ILE A C 1
ATOM 3940 O O . ILE A 1 544 ? -2.798 13.572 -20.437 1.00 81.75 544 ILE A O 1
ATOM 3944 N N . ALA A 1 545 ? -4.196 14.989 -19.415 1.00 83.00 545 ALA A N 1
ATOM 3945 C CA . ALA A 1 545 ? -3.150 15.930 -18.984 1.00 83.00 545 ALA A CA 1
ATOM 3946 C C . ALA A 1 545 ? -2.397 15.547 -17.700 1.00 83.00 545 ALA A C 1
ATOM 3948 O O . ALA A 1 545 ? -1.389 16.178 -17.400 1.00 83.00 545 ALA A O 1
ATOM 3949 N N . GLU A 1 546 ? -2.898 14.568 -16.951 1.00 87.06 546 GLU A N 1
ATOM 3950 C CA . GLU A 1 546 ? -2.277 14.028 -15.734 1.00 87.06 546 GLU A CA 1
ATOM 3951 C C . GLU A 1 546 ? -1.725 12.622 -15.975 1.00 87.06 546 GLU A C 1
ATOM 3953 O O . GLU A 1 546 ? -0.622 12.337 -15.542 1.00 87.06 546 GLU A O 1
ATOM 3958 N N . ASP A 1 547 ? -2.469 11.771 -16.689 1.00 88.56 547 ASP A N 1
ATOM 3959 C CA . ASP A 1 547 ? -2.164 10.349 -16.879 1.00 88.56 547 ASP A CA 1
ATOM 3960 C C . ASP A 1 547 ? -1.384 10.082 -18.191 1.00 88.56 547 ASP A C 1
ATOM 3962 O O . ASP A 1 547 ? -0.813 9.015 -18.391 1.00 88.56 547 ASP A O 1
ATOM 3966 N N . GLY A 1 548 ? -1.341 11.044 -19.121 1.00 87.56 548 GLY A N 1
ATOM 3967 C CA . GLY A 1 548 ? -0.611 10.908 -20.384 1.00 87.56 548 GLY A CA 1
ATOM 3968 C C . GLY A 1 548 ? -1.292 9.999 -21.417 1.00 87.56 548 GLY A C 1
ATOM 3969 O O . GLY A 1 548 ? -2.521 9.944 -21.534 1.00 87.56 548 GLY A O 1
ATOM 3970 N N . ASN A 1 549 ? -0.481 9.334 -22.248 1.00 86.88 549 ASN A N 1
ATOM 3971 C CA . ASN A 1 549 ? -0.926 8.597 -23.438 1.00 86.88 549 ASN A CA 1
ATOM 3972 C C . ASN A 1 549 ? -0.547 7.108 -23.465 1.00 86.88 549 ASN A C 1
ATOM 3974 O O . ASN A 1 549 ? -0.863 6.421 -24.442 1.00 86.88 549 ASN A O 1
ATOM 3978 N N . VAL A 1 550 ? 0.089 6.603 -22.411 1.00 91.94 550 VAL A N 1
ATOM 3979 C CA . VAL A 1 550 ? 0.368 5.180 -22.212 1.00 91.94 550 VAL A CA 1
ATOM 3980 C C . VAL A 1 550 ? -0.126 4.808 -20.830 1.00 91.94 550 VAL A C 1
ATOM 3982 O O . VAL A 1 550 ? 0.303 5.402 -19.851 1.00 91.94 550 VAL A O 1
ATOM 3985 N N . LEU A 1 551 ? -1.062 3.867 -20.773 1.00 95.12 551 LEU A N 1
ATOM 3986 C CA . LEU A 1 551 ? -1.799 3.545 -19.558 1.00 95.12 551 LEU A CA 1
ATOM 3987 C C . LEU A 1 551 ? -1.812 2.044 -19.326 1.00 95.12 551 LEU A C 1
ATOM 3989 O O . LEU A 1 551 ? -1.897 1.272 -20.285 1.00 95.12 551 LEU A O 1
ATOM 3993 N N . PHE A 1 552 ? -1.830 1.643 -18.063 1.00 96.06 552 PHE A N 1
ATOM 3994 C CA . PHE A 1 552 ? -1.859 0.253 -17.642 1.00 96.06 552 PHE A CA 1
ATOM 3995 C C . PHE A 1 552 ? -3.011 0.016 -16.670 1.00 96.06 552 PHE A C 1
ATOM 3997 O O . PHE A 1 552 ? -3.258 0.791 -15.752 1.00 96.06 552 PHE A O 1
ATOM 4004 N N . VAL A 1 553 ? -3.746 -1.068 -16.894 1.00 96.31 553 VAL A N 1
ATOM 4005 C CA . VAL A 1 553 ? -4.870 -1.493 -16.062 1.00 96.31 553 VAL A CA 1
ATOM 4006 C C . VAL A 1 553 ? -4.682 -2.960 -15.715 1.00 96.31 553 VAL A C 1
ATOM 4008 O O . VAL A 1 553 ? -4.597 -3.811 -16.604 1.00 96.31 553 VAL A O 1
ATOM 4011 N N . GLN A 1 554 ? -4.681 -3.265 -14.423 1.00 94.81 554 GLN A N 1
ATOM 4012 C CA . GLN A 1 554 ? -4.586 -4.630 -13.919 1.00 94.81 554 GLN A CA 1
ATOM 4013 C C . GLN A 1 554 ? -5.970 -5.138 -13.500 1.00 94.81 554 GLN A C 1
ATOM 4015 O O . GLN A 1 554 ? -6.717 -4.461 -12.795 1.00 94.81 554 GLN A O 1
ATOM 4020 N N . SER A 1 555 ? -6.332 -6.352 -13.922 1.00 93.31 555 SER A N 1
ATOM 4021 C CA . SER A 1 555 ? -7.578 -7.002 -13.492 1.00 93.31 555 SER A CA 1
ATOM 4022 C C . SER A 1 555 ? -7.694 -7.040 -11.963 1.00 93.31 555 SER A C 1
ATOM 4024 O O . SER A 1 555 ? -6.768 -7.467 -11.279 1.00 93.31 555 SER A O 1
ATOM 4026 N N . GLY A 1 556 ? -8.839 -6.606 -11.425 1.00 90.31 556 GLY A N 1
ATOM 4027 C CA . GLY A 1 556 ? -9.090 -6.545 -9.979 1.00 90.31 556 GLY A CA 1
ATOM 4028 C C . GLY A 1 556 ? -8.446 -5.375 -9.217 1.00 90.31 556 GLY A C 1
ATOM 4029 O O . GLY A 1 556 ? -8.769 -5.202 -8.041 1.00 90.31 556 GLY A O 1
ATOM 4030 N N . ILE A 1 557 ? -7.605 -4.554 -9.855 1.00 92.44 557 ILE A N 1
ATOM 4031 C CA . ILE A 1 557 ? -6.985 -3.361 -9.257 1.00 92.44 557 ILE A CA 1
ATOM 4032 C C . ILE A 1 557 ? -7.704 -2.121 -9.772 1.00 92.44 557 ILE A C 1
ATOM 4034 O O . ILE A 1 557 ? -7.736 -1.867 -10.972 1.00 92.44 557 ILE A O 1
ATOM 4038 N N . ASN A 1 558 ? -8.336 -1.366 -8.876 1.00 90.50 558 ASN A N 1
ATOM 4039 C CA . ASN A 1 558 ? -9.136 -0.200 -9.248 1.00 90.50 558 ASN A CA 1
ATOM 4040 C C . ASN A 1 558 ? -8.267 1.050 -9.441 1.00 90.50 558 ASN A C 1
ATOM 4042 O O . ASN A 1 558 ? -8.442 2.034 -8.722 1.00 90.50 558 ASN A O 1
ATOM 4046 N N . ASP A 1 559 ? -7.350 0.974 -10.396 1.00 91.62 559 ASP A N 1
ATOM 4047 C CA . ASP A 1 559 ? -6.405 2.034 -10.707 1.00 91.62 559 ASP A CA 1
ATOM 4048 C C . ASP A 1 559 ? -6.026 2.034 -12.199 1.00 91.62 559 ASP A C 1
ATOM 4050 O O . ASP A 1 559 ? -6.172 1.022 -12.898 1.00 91.62 559 ASP A O 1
ATOM 4054 N N . VAL A 1 560 ? -5.585 3.193 -12.688 1.00 93.44 560 VAL A N 1
ATOM 4055 C CA . VAL A 1 560 ? -5.095 3.407 -14.053 1.00 93.44 560 VAL A CA 1
ATOM 4056 C C . VAL A 1 560 ? -3.673 3.948 -13.955 1.00 93.44 560 VAL A C 1
ATOM 4058 O O . VAL A 1 560 ? -3.469 5.152 -13.820 1.00 93.44 560 VAL A O 1
ATOM 4061 N N . GLY A 1 561 ? -2.706 3.041 -14.045 1.00 93.56 561 GLY A N 1
ATOM 4062 C CA . GLY A 1 561 ? -1.288 3.354 -13.927 1.00 93.56 561 GLY A CA 1
ATOM 4063 C C . GLY A 1 561 ? -0.722 4.021 -15.175 1.00 93.56 561 GLY A C 1
ATOM 4064 O O . GLY A 1 561 ? -1.156 3.751 -16.300 1.00 93.56 561 GLY A O 1
ATOM 4065 N N . THR A 1 562 ? 0.288 4.863 -14.979 1.00 92.31 562 THR A N 1
ATOM 4066 C CA . THR A 1 562 ? 1.085 5.496 -16.044 1.00 92.31 562 THR A CA 1
ATOM 4067 C C . THR A 1 562 ? 2.363 4.714 -16.366 1.00 92.31 562 THR A C 1
ATOM 4069 O O . THR A 1 562 ? 3.043 5.035 -17.340 1.00 92.31 562 THR A O 1
ATOM 4072 N N . ALA A 1 563 ? 2.649 3.660 -15.597 1.00 92.56 563 ALA A N 1
ATOM 4073 C CA . ALA A 1 563 ? 3.746 2.715 -15.767 1.00 92.56 563 ALA A CA 1
ATOM 4074 C C . ALA A 1 563 ? 3.225 1.260 -15.704 1.00 92.56 563 ALA A C 1
ATOM 4076 O O . ALA A 1 563 ? 2.093 1.030 -15.260 1.00 92.56 563 ALA A O 1
ATOM 4077 N N . PRO A 1 564 ? 3.988 0.269 -16.210 1.00 92.19 564 PRO A N 1
ATOM 4078 C CA . PRO A 1 564 ? 3.647 -1.137 -16.057 1.00 92.19 564 PRO A CA 1
ATOM 4079 C C . PRO A 1 564 ? 3.481 -1.479 -14.574 1.00 92.19 564 PRO A C 1
ATOM 4081 O O . PRO A 1 564 ? 4.320 -1.050 -13.792 1.00 92.19 564 PRO A O 1
ATOM 4084 N N . PRO A 1 565 ? 2.470 -2.275 -14.188 1.00 90.62 565 PRO A N 1
ATOM 4085 C CA . PRO A 1 565 ? 2.299 -2.642 -12.792 1.00 90.62 565 PRO A CA 1
ATOM 4086 C C . PRO A 1 565 ? 3.515 -3.405 -12.263 1.00 90.62 565 PRO A C 1
ATOM 4088 O O . PRO A 1 565 ? 4.113 -4.191 -13.007 1.00 90.62 565 PRO A O 1
ATOM 4091 N N . ILE A 1 566 ? 3.832 -3.224 -10.980 1.00 86.00 566 ILE A N 1
ATOM 4092 C CA . ILE A 1 566 ? 4.943 -3.931 -10.335 1.00 86.00 566 ILE A CA 1
ATOM 4093 C C . ILE A 1 566 ? 4.766 -5.453 -10.402 1.00 86.00 566 ILE A C 1
ATOM 4095 O O . ILE A 1 566 ? 3.651 -5.993 -10.406 1.00 86.00 566 ILE A O 1
ATOM 4099 N N . GLU A 1 567 ? 5.886 -6.171 -10.431 1.00 79.25 567 GLU A N 1
ATOM 4100 C CA . GLU A 1 567 ? 5.870 -7.627 -10.341 1.00 79.25 567 GLU A CA 1
ATOM 4101 C C . GLU A 1 567 ? 5.290 -8.083 -8.990 1.00 79.25 567 GLU A C 1
ATOM 4103 O O . GLU A 1 567 ? 5.492 -7.450 -7.955 1.00 79.25 567 GLU A O 1
ATOM 4108 N N . GLY A 1 568 ? 4.521 -9.175 -8.995 1.00 78.75 568 GLY A N 1
ATOM 4109 C CA . GLY A 1 568 ? 3.864 -9.671 -7.781 1.00 78.75 568 GLY A CA 1
ATOM 4110 C C . GLY A 1 568 ? 2.671 -8.827 -7.317 1.00 78.75 568 GLY A C 1
ATOM 4111 O O . GLY A 1 568 ? 2.224 -8.974 -6.181 1.00 78.75 568 GLY A O 1
ATOM 4112 N N . LEU A 1 569 ? 2.120 -7.949 -8.166 1.00 86.00 569 LEU A N 1
ATOM 4113 C CA . LEU A 1 569 ? 0.937 -7.175 -7.799 1.00 86.00 569 LEU A CA 1
ATOM 4114 C C . LEU A 1 569 ? -0.284 -8.076 -7.554 1.00 86.00 569 LEU A C 1
ATOM 4116 O O . LEU A 1 569 ? -0.739 -8.803 -8.445 1.00 86.00 569 LEU A O 1
ATOM 4120 N N . VAL A 1 570 ? -0.885 -7.957 -6.368 1.00 87.62 570 VAL A N 1
ATOM 4121 C CA . VAL A 1 570 ? -2.104 -8.685 -5.992 1.00 87.62 570 VAL A CA 1
ATOM 4122 C C . VAL A 1 570 ? -3.220 -7.745 -5.558 1.00 87.62 570 VAL A C 1
ATOM 4124 O O . VAL A 1 570 ? -3.007 -6.752 -4.872 1.00 87.62 570 VAL A O 1
ATOM 4127 N N . SER A 1 571 ? -4.459 -8.083 -5.911 1.00 89.75 571 SER A N 1
ATOM 4128 C CA . SER A 1 571 ? -5.631 -7.361 -5.408 1.00 89.75 571 SER A CA 1
ATOM 4129 C C . SER A 1 571 ? -5.976 -7.781 -3.980 1.00 89.75 571 SER A C 1
ATOM 4131 O O . SER A 1 571 ? -5.854 -8.957 -3.639 1.00 89.75 571 SER A O 1
ATOM 4133 N N . ILE A 1 572 ? -6.543 -6.871 -3.185 1.00 91.62 572 ILE A N 1
ATOM 4134 C CA . ILE A 1 572 ? -7.152 -7.222 -1.894 1.00 91.62 572 ILE A CA 1
ATOM 4135 C C . ILE A 1 572 ? -8.474 -7.959 -2.150 1.00 91.62 572 ILE A C 1
ATOM 4137 O O . ILE A 1 572 ? -9.476 -7.346 -2.533 1.00 91.62 572 ILE A O 1
ATOM 4141 N N . VAL A 1 573 ? -8.513 -9.269 -1.899 1.00 90.19 573 VAL A N 1
ATOM 4142 C CA . VAL A 1 573 ? -9.698 -10.101 -2.155 1.00 90.19 573 VAL A CA 1
ATOM 4143 C C . VAL A 1 573 ? -10.400 -10.478 -0.858 1.00 90.19 573 VAL A C 1
ATOM 4145 O O . VAL A 1 573 ? -9.860 -11.171 -0.001 1.00 90.19 573 VAL A O 1
ATOM 4148 N N . GLY A 1 574 ? -11.669 -10.085 -0.736 1.00 93.69 574 GLY A N 1
ATOM 4149 C CA . GLY A 1 574 ? -12.536 -10.530 0.353 1.00 93.69 574 GLY A CA 1
ATOM 4150 C C . GLY A 1 574 ? -12.014 -10.167 1.748 1.00 93.69 574 GLY A C 1
ATOM 4151 O O . GLY A 1 574 ? -11.383 -9.128 1.947 1.00 93.69 574 GLY A O 1
ATOM 4152 N N . ALA A 1 575 ? -12.342 -11.018 2.720 1.00 96.94 575 ALA A N 1
ATOM 4153 C CA . ALA A 1 575 ? -11.907 -10.874 4.105 1.00 96.94 575 ALA A CA 1
ATOM 4154 C C . ALA A 1 575 ? -11.680 -12.256 4.741 1.00 96.94 575 ALA A C 1
ATOM 4156 O O . ALA A 1 575 ? -12.521 -12.729 5.503 1.00 96.94 575 ALA A O 1
ATOM 4157 N N . ALA A 1 576 ? -10.628 -12.963 4.335 1.00 96.94 576 ALA A N 1
ATOM 4158 C CA . ALA A 1 576 ? -10.382 -14.358 4.707 1.00 96.94 576 ALA A CA 1
ATOM 4159 C C . ALA A 1 576 ? -9.535 -14.519 5.983 1.00 96.94 576 ALA A C 1
ATOM 4161 O O . ALA A 1 576 ? -9.570 -15.580 6.606 1.00 96.94 576 ALA A O 1
ATOM 4162 N N . ALA A 1 577 ? -8.814 -13.476 6.400 1.00 97.94 577 ALA A N 1
ATOM 4163 C CA . ALA A 1 577 ? -8.034 -13.480 7.631 1.00 97.94 577 ALA A CA 1
ATOM 4164 C C . ALA A 1 577 ? -8.898 -13.095 8.845 1.00 97.94 577 ALA A C 1
ATOM 4166 O O . ALA A 1 577 ? -9.812 -12.273 8.754 1.00 97.94 577 ALA A O 1
ATOM 4167 N N . HIS A 1 578 ? -8.604 -13.677 10.007 1.00 97.88 578 HIS A N 1
ATOM 4168 C CA . HIS A 1 578 ? -9.383 -13.530 11.235 1.00 97.88 578 HIS A CA 1
ATOM 4169 C C . HIS A 1 578 ? -8.483 -13.174 12.424 1.00 97.88 578 HIS A C 1
ATOM 4171 O O . HIS A 1 578 ? -7.734 -14.015 12.911 1.00 97.88 578 HIS A O 1
ATOM 4177 N N . HIS A 1 579 ? -8.596 -11.958 12.954 1.00 95.69 579 HIS A N 1
ATOM 4178 C CA . HIS A 1 579 ? -7.945 -11.547 14.202 1.00 95.69 579 HIS A CA 1
ATOM 4179 C C . HIS A 1 579 ? -8.837 -11.965 15.374 1.00 95.69 579 HIS A C 1
ATOM 4181 O O . HIS A 1 579 ? -9.916 -11.403 15.602 1.00 95.69 579 HIS A O 1
ATOM 4187 N N . VAL A 1 580 ? -8.445 -13.047 16.052 1.00 95.38 580 VAL A N 1
ATOM 4188 C CA . VAL A 1 580 ? -9.320 -13.781 16.983 1.00 95.38 580 VAL A CA 1
ATOM 4189 C C . VAL A 1 580 ? -9.009 -13.556 18.459 1.00 95.38 580 VAL A C 1
ATOM 4191 O O . VAL A 1 580 ? -9.899 -13.758 19.281 1.00 95.38 580 VAL A O 1
ATOM 4194 N N . LEU A 1 581 ? -7.784 -13.148 18.782 1.00 92.88 581 LEU A N 1
ATOM 4195 C CA . LEU A 1 581 ? -7.311 -12.721 20.106 1.00 92.88 581 LEU A CA 1
ATOM 4196 C C . LEU A 1 581 ? -6.425 -11.493 19.911 1.00 92.88 581 LEU A C 1
ATOM 4198 O O . LEU A 1 581 ? -6.011 -11.241 18.782 1.00 92.88 581 LEU A O 1
ATOM 4202 N N . ALA A 1 582 ? -6.088 -10.776 20.984 1.00 89.56 582 ALA A N 1
ATOM 4203 C CA . ALA A 1 582 ? -5.211 -9.606 20.910 1.00 89.56 582 ALA A CA 1
ATOM 4204 C C . ALA A 1 582 ? -3.913 -9.873 20.117 1.00 89.56 582 ALA A C 1
ATOM 4206 O O . ALA A 1 582 ? -3.483 -9.023 19.344 1.00 89.56 582 ALA A O 1
ATOM 4207 N N . ASP A 1 583 ? -3.353 -11.078 20.240 1.00 89.56 583 ASP A N 1
ATOM 4208 C CA . ASP A 1 583 ? -2.075 -11.497 19.660 1.00 89.56 583 ASP A CA 1
ATOM 4209 C C . ASP A 1 583 ? -2.191 -12.571 18.563 1.00 89.56 583 ASP A C 1
ATOM 4211 O O . ASP A 1 583 ? -1.171 -13.071 18.106 1.00 89.56 583 ASP A O 1
ATOM 4215 N N . THR A 1 584 ? -3.397 -12.971 18.142 1.00 93.44 584 THR A N 1
ATOM 4216 C CA . THR A 1 584 ? -3.560 -14.142 17.259 1.00 93.44 584 THR A CA 1
ATOM 4217 C C . THR A 1 584 ? -4.380 -13.828 16.010 1.00 93.44 584 THR A C 1
ATOM 4219 O O . THR A 1 584 ? -5.592 -13.595 16.091 1.00 93.44 584 THR A O 1
ATOM 4222 N N . LEU A 1 585 ? -3.739 -13.933 14.844 1.00 96.06 585 LEU A N 1
ATOM 4223 C CA . LEU A 1 585 ? -4.381 -13.977 13.531 1.00 96.06 585 LEU A CA 1
ATOM 4224 C C . LEU A 1 585 ? -4.530 -15.438 13.079 1.00 96.06 585 LEU A C 1
ATOM 4226 O O . LEU A 1 585 ? -3.647 -16.263 13.294 1.00 96.06 585 LEU A O 1
ATOM 4230 N N . ILE A 1 586 ? -5.645 -15.773 12.439 1.00 97.50 586 ILE A N 1
ATOM 4231 C CA . ILE A 1 586 ? -5.886 -17.068 11.802 1.00 97.50 586 ILE A CA 1
ATOM 4232 C C . ILE A 1 586 ? -6.261 -16.818 10.349 1.00 97.50 586 ILE A C 1
ATOM 4234 O O . ILE A 1 586 ? -7.203 -16.073 10.080 1.00 97.50 586 ILE A O 1
ATOM 4238 N N . TRP A 1 587 ? -5.565 -17.458 9.417 1.00 97.62 587 TRP A N 1
ATOM 4239 C CA . TRP A 1 587 ? -5.815 -17.278 7.991 1.00 97.62 587 TRP A CA 1
ATOM 4240 C C . TRP A 1 587 ? -5.530 -18.571 7.228 1.00 97.62 587 TRP A C 1
ATOM 4242 O O . TRP A 1 587 ? -4.469 -19.166 7.385 1.00 97.62 587 TRP A O 1
ATOM 4252 N N . ASP A 1 588 ? -6.515 -19.016 6.448 1.00 95.31 588 ASP A N 1
ATOM 4253 C CA . ASP A 1 588 ? -6.379 -20.079 5.446 1.00 95.31 588 ASP A CA 1
ATOM 4254 C C . ASP A 1 588 ? -6.129 -19.392 4.110 1.00 95.31 588 ASP A C 1
ATOM 4256 O O . ASP A 1 588 ? -7.072 -18.944 3.455 1.00 95.31 588 ASP A O 1
ATOM 4260 N N . HIS A 1 589 ? -4.851 -19.197 3.809 1.00 91.38 589 HIS A N 1
ATOM 4261 C CA . HIS A 1 589 ? -4.387 -18.673 2.533 1.00 91.38 589 HIS A CA 1
ATOM 4262 C C . HIS A 1 589 ? -4.235 -19.831 1.537 1.00 91.38 589 HIS A C 1
ATOM 4264 O O . HIS A 1 589 ? -4.023 -20.989 1.918 1.00 91.38 589 HIS A O 1
ATOM 4270 N N . ASP A 1 590 ? -4.322 -19.517 0.253 1.00 78.69 590 ASP A N 1
ATOM 4271 C CA . ASP A 1 590 ? -3.993 -20.442 -0.822 1.00 78.69 590 ASP A CA 1
ATOM 4272 C C . ASP A 1 590 ? -2.476 -20.355 -1.138 1.00 78.69 590 ASP A C 1
ATOM 4274 O O . ASP A 1 590 ? -1.758 -19.484 -0.650 1.00 78.69 590 ASP A O 1
ATOM 4278 N N . GLY A 1 591 ? -1.938 -21.292 -1.929 1.00 69.75 591 GLY A N 1
ATOM 4279 C CA . GLY A 1 591 ? -0.553 -21.217 -2.431 1.00 69.75 591 GLY A CA 1
ATOM 4280 C C . GLY A 1 591 ? 0.576 -21.535 -1.432 1.00 69.75 591 GLY A C 1
ATOM 4281 O O . GLY A 1 591 ? 0.352 -22.023 -0.323 1.00 69.75 591 GLY A O 1
ATOM 4282 N N . GLU A 1 592 ? 1.818 -21.323 -1.878 1.00 82.69 592 GLU A N 1
ATOM 4283 C CA . GLU A 1 592 ? 3.042 -21.482 -1.079 1.00 82.69 592 GLU A CA 1
ATOM 4284 C C . GLU A 1 592 ? 3.414 -20.136 -0.435 1.00 82.69 592 GLU A C 1
ATOM 4286 O O . GLU A 1 592 ? 4.224 -19.387 -0.966 1.00 82.69 592 GLU A O 1
ATOM 4291 N N . VAL A 1 593 ? 2.791 -19.816 0.703 1.00 91.81 593 VAL A N 1
ATOM 4292 C CA . VAL A 1 593 ? 3.143 -18.638 1.516 1.00 91.81 593 VAL A CA 1
ATOM 4293 C C . VAL A 1 593 ? 4.233 -19.020 2.520 1.00 91.81 593 VAL A C 1
ATOM 4295 O O . VAL A 1 593 ? 4.055 -19.948 3.314 1.00 91.81 593 VAL A O 1
ATOM 4298 N N . ALA A 1 594 ? 5.355 -18.306 2.484 1.00 91.50 594 ALA A N 1
ATOM 4299 C CA . ALA A 1 594 ? 6.491 -18.455 3.387 1.00 91.50 594 ALA A CA 1
ATOM 4300 C C . ALA A 1 594 ? 6.397 -17.525 4.610 1.00 91.50 594 ALA A C 1
ATOM 4302 O O . ALA A 1 594 ? 6.740 -17.951 5.716 1.00 91.50 594 ALA A O 1
ATOM 4303 N N . SER A 1 595 ? 5.887 -16.300 4.440 1.00 92.44 595 SER A N 1
ATOM 4304 C CA . SER A 1 595 ? 5.672 -15.335 5.529 1.00 92.44 595 SER A CA 1
ATOM 4305 C C . SER A 1 595 ? 4.318 -14.632 5.421 1.00 92.44 595 SER A C 1
ATOM 4307 O O . SER A 1 595 ? 3.717 -14.541 4.348 1.00 92.44 595 SER A O 1
ATOM 4309 N N . VAL A 1 596 ? 3.807 -14.173 6.566 1.00 95.56 596 VAL A N 1
ATOM 4310 C CA . VAL A 1 596 ? 2.549 -13.427 6.657 1.00 95.56 596 VAL A CA 1
ATOM 4311 C C . VAL A 1 596 ? 2.797 -12.144 7.426 1.00 95.56 596 VAL A C 1
ATOM 4313 O O . VAL A 1 596 ? 3.339 -12.179 8.526 1.00 95.56 596 VAL A O 1
ATOM 4316 N N . GLU A 1 597 ? 2.305 -11.042 6.882 1.00 94.12 597 GLU A N 1
ATOM 4317 C CA . GLU A 1 597 ? 2.341 -9.715 7.487 1.00 94.12 597 GLU A CA 1
ATOM 4318 C C . GLU A 1 597 ? 0.922 -9.120 7.550 1.00 94.12 597 GLU A C 1
ATOM 4320 O O . GLU A 1 597 ? -0.021 -9.598 6.906 1.00 94.12 597 GLU A O 1
ATOM 4325 N N . VAL A 1 598 ? 0.746 -8.075 8.355 1.00 94.00 598 VAL A N 1
ATOM 4326 C CA . VAL A 1 598 ? -0.479 -7.270 8.394 1.00 94.00 598 VAL A CA 1
ATOM 4327 C C . VAL A 1 598 ? -0.131 -5.815 8.140 1.00 94.00 598 VAL A C 1
ATOM 4329 O O . VAL A 1 598 ? 0.658 -5.230 8.876 1.00 94.00 598 VAL A O 1
ATOM 4332 N N . LEU A 1 599 ? -0.782 -5.212 7.148 1.00 92.44 599 LEU A N 1
ATOM 4333 C CA . LEU A 1 599 ? -0.779 -3.768 6.953 1.00 92.44 599 LEU A CA 1
ATOM 4334 C C . LEU A 1 599 ? -1.814 -3.150 7.891 1.00 92.44 599 LEU A C 1
ATOM 4336 O O . LEU A 1 599 ? -3.009 -3.460 7.804 1.00 92.44 599 LEU A O 1
ATOM 4340 N N . VAL A 1 600 ? -1.353 -2.280 8.784 1.00 87.12 600 VAL A N 1
ATOM 4341 C CA . VAL A 1 600 ? -2.181 -1.528 9.727 1.00 87.12 600 VAL A CA 1
ATOM 4342 C C . VAL A 1 600 ? -2.306 -0.101 9.219 1.00 87.12 600 VAL A C 1
ATOM 4344 O O . VAL A 1 600 ? -1.331 0.639 9.222 1.00 87.12 600 VAL A O 1
ATOM 4347 N N . SER A 1 601 ? -3.507 0.286 8.792 1.00 85.19 601 SER A N 1
ATOM 4348 C CA . SER A 1 601 ? -3.813 1.620 8.269 1.00 85.19 601 SER A CA 1
ATOM 4349 C C . SER A 1 601 ? -4.752 2.358 9.224 1.00 85.19 601 SER A C 1
ATOM 4351 O O . SER A 1 601 ? -5.960 2.091 9.204 1.00 85.19 601 SER A O 1
ATOM 4353 N N . PRO A 1 602 ? -4.235 3.253 10.086 1.00 77.62 602 PRO A N 1
ATOM 4354 C CA . PRO A 1 602 ? -5.027 3.910 11.130 1.00 77.62 602 PRO A CA 1
ATOM 4355 C C . PRO A 1 602 ? -6.211 4.711 10.575 1.00 77.62 602 PRO A C 1
ATOM 4357 O O . PRO A 1 602 ? -7.331 4.592 11.068 1.00 77.62 602 PRO A O 1
ATOM 4360 N N . ASP A 1 603 ? -6.000 5.417 9.465 1.00 74.31 603 ASP A N 1
ATOM 4361 C CA . ASP A 1 603 ? -6.992 6.260 8.783 1.00 74.31 603 ASP A CA 1
ATOM 4362 C C . ASP A 1 603 ? -7.826 5.511 7.723 1.00 74.31 603 ASP A C 1
ATOM 4364 O O . ASP A 1 603 ? -8.674 6.094 7.041 1.00 74.31 603 ASP A O 1
ATOM 4368 N N . ALA A 1 604 ? -7.615 4.197 7.605 1.00 80.88 604 ALA A N 1
ATOM 4369 C CA . ALA A 1 604 ? -8.261 3.313 6.643 1.00 80.88 604 ALA A CA 1
ATOM 4370 C C . ALA A 1 604 ? -8.023 3.660 5.161 1.00 80.88 604 ALA A C 1
ATOM 4372 O O . ALA A 1 604 ? -8.814 3.246 4.300 1.00 80.88 604 ALA A O 1
ATOM 4373 N N . THR A 1 605 ? -6.935 4.368 4.854 1.00 83.19 605 THR A N 1
ATOM 4374 C CA . THR A 1 605 ? -6.578 4.775 3.489 1.00 83.19 605 THR A CA 1
ATOM 4375 C C . THR A 1 605 ? -5.877 3.690 2.681 1.00 83.19 605 THR A C 1
ATOM 4377 O O . THR A 1 605 ? -5.836 3.822 1.461 1.00 83.19 605 THR A O 1
ATOM 4380 N N . VAL A 1 606 ? -5.401 2.600 3.308 1.00 88.44 606 VAL A N 1
ATOM 4381 C CA . VAL A 1 606 ? -4.681 1.550 2.569 1.00 88.44 606 VAL A CA 1
ATOM 4382 C C . VAL A 1 606 ? -5.515 0.977 1.422 1.00 88.44 606 VAL A C 1
ATOM 4384 O O . VAL A 1 606 ? -6.632 0.463 1.602 1.00 88.44 606 VAL A O 1
ATOM 4387 N N . THR A 1 607 ? -4.954 1.076 0.224 1.00 90.31 607 THR A N 1
ATOM 4388 C CA . THR A 1 607 ? -5.498 0.549 -1.029 1.00 90.31 607 THR A CA 1
ATOM 4389 C C . THR A 1 607 ? -4.382 -0.099 -1.841 1.00 90.31 607 THR A C 1
ATOM 4391 O O . THR A 1 607 ? -3.258 -0.214 -1.363 1.00 90.31 607 THR A O 1
ATOM 4394 N N . VAL A 1 608 ? -4.712 -0.605 -3.025 1.00 91.12 608 VAL A N 1
ATOM 4395 C CA . VAL A 1 608 ? -3.730 -1.151 -3.959 1.00 91.12 608 VAL A CA 1
ATOM 4396 C C . VAL A 1 608 ? -3.903 -0.449 -5.304 1.00 91.12 608 VAL A C 1
ATOM 4398 O O . VAL A 1 608 ? -5.018 -0.448 -5.840 1.00 91.12 608 VAL A O 1
ATOM 4401 N N . GLY A 1 609 ? -2.824 0.160 -5.788 1.00 90.62 609 GLY A N 1
ATOM 4402 C CA . GLY A 1 609 ? -2.682 0.749 -7.120 1.00 90.62 609 GLY A CA 1
ATOM 4403 C C . GLY A 1 609 ? -1.785 -0.111 -8.011 1.00 90.62 609 GLY A C 1
ATOM 4404 O O . GLY A 1 609 ? -1.478 -1.256 -7.666 1.00 90.62 609 GLY A O 1
ATOM 4405 N N . THR A 1 610 ? -1.380 0.392 -9.178 1.00 88.94 610 THR A N 1
ATOM 4406 C CA . THR A 1 610 ? -0.486 -0.372 -10.076 1.00 88.94 610 THR A CA 1
ATOM 4407 C C . THR A 1 610 ? 0.941 -0.504 -9.548 1.00 88.94 610 THR A C 1
ATOM 4409 O O . THR A 1 610 ? 1.605 -1.488 -9.870 1.00 88.94 610 THR A O 1
ATOM 4412 N N . GLU A 1 611 ? 1.379 0.416 -8.688 1.00 85.38 611 GLU A N 1
ATOM 4413 C CA . GLU A 1 611 ? 2.718 0.396 -8.083 1.00 85.38 611 GLU A CA 1
ATOM 4414 C C . GLU A 1 611 ? 2.755 -0.307 -6.709 1.00 85.38 611 GLU A C 1
ATOM 4416 O O . GLU A 1 611 ? 3.776 -0.296 -6.030 1.00 85.38 611 GLU A O 1
ATOM 4421 N N . GLY A 1 612 ? 1.660 -0.958 -6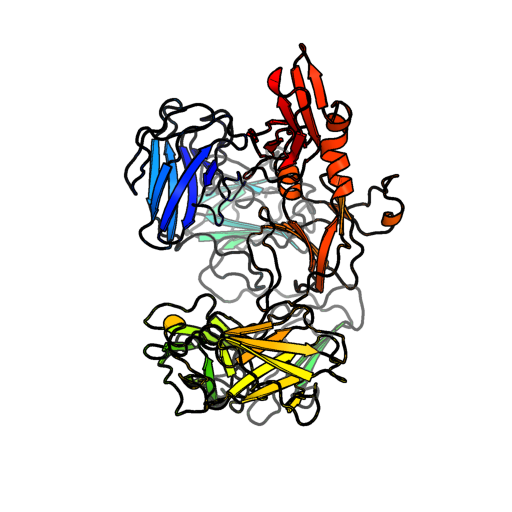.291 1.00 88.38 612 GLY A N 1
ATOM 4422 C CA . GLY A 1 612 ? 1.593 -1.719 -5.040 1.00 88.38 612 GLY A CA 1
ATOM 4423 C C . GLY A 1 612 ? 0.606 -1.153 -4.023 1.00 88.38 612 GLY A C 1
ATOM 4424 O O . GLY A 1 612 ? -0.447 -0.625 -4.382 1.00 88.38 612 GLY A O 1
ATOM 4425 N N . PHE A 1 613 ? 0.894 -1.347 -2.734 1.00 89.31 613 PHE A N 1
ATOM 4426 C CA . PHE A 1 613 ? 0.055 -0.818 -1.658 1.00 89.31 613 PHE A CA 1
ATOM 4427 C C . PHE A 1 613 ? 0.298 0.677 -1.467 1.00 89.31 613 PHE A C 1
ATOM 4429 O O . PHE A 1 613 ? 1.432 1.115 -1.317 1.00 89.31 613 PHE A O 1
ATOM 4436 N N . GLU A 1 614 ? -0.787 1.440 -1.403 1.00 86.00 614 GLU A N 1
ATOM 4437 C CA . GLU A 1 614 ? -0.766 2.897 -1.279 1.00 86.00 614 GLU A CA 1
ATOM 4438 C C . GLU A 1 614 ? -1.565 3.356 -0.060 1.00 86.00 614 GLU A C 1
ATOM 4440 O O . GLU A 1 614 ? -2.446 2.643 0.430 1.00 86.00 614 GLU A O 1
ATOM 4445 N N . GLY A 1 615 ? -1.312 4.589 0.377 1.00 82.62 615 GLY A N 1
ATOM 4446 C CA . GLY A 1 615 ? -1.947 5.209 1.536 1.00 82.62 615 GLY A CA 1
ATOM 4447 C C . GLY A 1 615 ? -1.083 5.115 2.789 1.00 82.62 615 GLY A C 1
ATOM 4448 O O . GLY A 1 615 ? 0.076 4.718 2.744 1.00 82.62 615 GLY A O 1
ATOM 4449 N N . ASN A 1 616 ? -1.651 5.506 3.923 1.00 77.06 616 ASN A N 1
ATOM 4450 C CA . ASN A 1 616 ? -0.961 5.504 5.203 1.00 77.06 616 ASN A CA 1
ATOM 4451 C C . ASN A 1 616 ? -1.135 4.147 5.891 1.00 77.06 616 ASN A C 1
ATOM 4453 O O . ASN A 1 616 ? -2.252 3.762 6.266 1.00 77.06 616 ASN A O 1
ATOM 4457 N N . PHE A 1 617 ? -0.037 3.413 6.043 1.00 81.31 617 PHE A N 1
ATOM 4458 C CA . PHE A 1 617 ? -0.009 2.155 6.771 1.00 81.31 617 PHE A CA 1
ATOM 4459 C C . PHE A 1 617 ? 1.387 1.832 7.302 1.00 81.31 617 PHE A C 1
ATOM 4461 O O . PHE A 1 617 ? 2.394 2.333 6.812 1.00 81.31 617 PHE A O 1
ATOM 4468 N N . VAL A 1 618 ? 1.429 0.942 8.291 1.00 77.00 618 VAL A N 1
ATOM 4469 C CA . VAL A 1 618 ? 2.651 0.275 8.750 1.00 77.00 618 VAL A CA 1
ATOM 4470 C C . VAL A 1 618 ? 2.527 -1.226 8.529 1.00 77.00 618 VAL A C 1
ATOM 4472 O O . VAL A 1 618 ? 1.439 -1.791 8.674 1.00 77.00 618 VAL A O 1
ATOM 4475 N N . THR A 1 619 ? 3.635 -1.877 8.196 1.00 82.75 619 THR A N 1
ATOM 4476 C CA . THR A 1 619 ? 3.694 -3.330 8.014 1.00 82.75 619 THR A CA 1
ATOM 4477 C C . THR A 1 619 ? 4.115 -4.000 9.315 1.00 82.75 619 THR A C 1
ATOM 4479 O O . THR A 1 619 ? 5.105 -3.617 9.933 1.00 82.75 619 THR A O 1
ATOM 4482 N N . VAL A 1 620 ? 3.357 -5.010 9.738 1.00 83.44 620 VAL A N 1
ATOM 4483 C CA . VAL A 1 620 ? 3.645 -5.815 10.928 1.00 83.44 620 VAL A CA 1
ATOM 4484 C C . VAL A 1 620 ? 3.859 -7.263 10.515 1.00 83.44 620 VAL A C 1
ATOM 4486 O O . VAL A 1 620 ? 2.907 -7.965 10.174 1.00 83.44 620 VAL A O 1
ATOM 4489 N N . GLU A 1 621 ? 5.104 -7.715 10.595 1.00 86.12 621 GLU A N 1
ATOM 4490 C CA . GLU A 1 621 ? 5.485 -9.112 10.383 1.00 86.12 621 GLU A CA 1
ATOM 4491 C C . GLU A 1 621 ? 4.881 -10.027 11.454 1.00 86.12 621 GLU A C 1
ATOM 4493 O O . GLU A 1 621 ? 4.902 -9.717 12.652 1.00 86.12 621 GLU A O 1
ATOM 4498 N N . LEU A 1 622 ? 4.350 -11.176 11.032 1.00 90.06 622 LEU A N 1
ATOM 4499 C CA . LEU A 1 622 ? 3.802 -12.183 11.933 1.00 90.06 622 LEU A CA 1
ATOM 4500 C C . LEU A 1 622 ? 4.693 -13.415 12.012 1.00 90.06 622 LEU A C 1
ATOM 4502 O O . LEU A 1 622 ? 5.355 -13.818 11.061 1.00 90.06 622 LEU A O 1
ATOM 4506 N N . THR A 1 623 ? 4.622 -14.101 13.150 1.00 91.12 623 THR A N 1
ATOM 4507 C CA . THR A 1 623 ? 5.337 -15.368 13.342 1.00 91.12 623 THR A CA 1
ATOM 4508 C C . THR A 1 623 ? 4.367 -16.547 13.363 1.00 91.12 623 THR A C 1
ATOM 4510 O O . THR A 1 623 ? 3.281 -16.429 13.932 1.00 91.12 623 THR A O 1
ATOM 4513 N N . PRO A 1 624 ? 4.704 -17.711 12.780 1.00 93.69 624 PRO A N 1
ATOM 4514 C CA . PRO A 1 624 ? 3.857 -18.894 12.875 1.00 93.69 624 PRO A CA 1
ATOM 4515 C C . PRO A 1 624 ? 3.550 -19.277 14.329 1.00 93.69 624 PRO A C 1
ATOM 4517 O O . PRO A 1 624 ? 4.438 -19.345 15.179 1.00 93.69 624 PRO A O 1
ATOM 4520 N N . ALA A 1 625 ? 2.286 -19.580 14.615 1.00 92.94 625 ALA A N 1
ATOM 4521 C CA . ALA A 1 625 ? 1.799 -19.897 15.951 1.00 92.94 625 ALA A CA 1
ATOM 4522 C C . ALA A 1 625 ? 0.947 -21.172 15.979 1.00 92.94 625 ALA A C 1
ATOM 4524 O O . ALA A 1 625 ? 0.487 -21.706 14.969 1.00 92.94 625 ALA A O 1
ATOM 4525 N N . THR A 1 626 ? 0.707 -21.683 17.187 1.00 94.38 626 THR A N 1
ATOM 4526 C CA . THR A 1 626 ? -0.228 -22.797 17.380 1.00 94.38 626 THR A CA 1
ATOM 4527 C C . THR A 1 626 ? -1.652 -22.263 17.457 1.00 94.38 626 THR A C 1
ATOM 4529 O O . THR A 1 626 ? -1.962 -21.466 18.337 1.00 94.38 626 THR A O 1
ATOM 4532 N N . ASN A 1 627 ? -2.542 -22.763 16.596 1.00 95.25 627 ASN A N 1
ATOM 4533 C CA . ASN A 1 627 ? -3.947 -22.368 16.620 1.00 95.25 627 ASN A CA 1
ATOM 4534 C C . ASN A 1 627 ? -4.586 -22.679 17.998 1.00 95.25 627 ASN A C 1
ATOM 4536 O O . ASN A 1 627 ? -4.620 -23.848 18.414 1.00 95.25 627 ASN A O 1
ATOM 4540 N N . PRO A 1 628 ? -5.130 -21.669 18.709 1.00 92.00 628 PRO A N 1
ATOM 4541 C CA . PRO A 1 628 ? -5.673 -21.835 20.057 1.00 92.00 628 PRO A CA 1
ATOM 4542 C C . PRO A 1 628 ? -6.970 -22.655 20.104 1.00 92.00 628 PRO A C 1
ATOM 4544 O O . PRO A 1 628 ? -7.413 -23.030 21.190 1.00 92.00 628 PRO A O 1
ATOM 4547 N N . ASN A 1 629 ? -7.582 -22.966 18.952 1.00 92.75 629 ASN A N 1
ATOM 4548 C CA . ASN A 1 629 ? -8.793 -23.782 18.850 1.00 92.75 629 ASN A CA 1
ATOM 4549 C C . ASN A 1 629 ? -9.940 -23.252 19.730 1.00 92.75 629 ASN A C 1
ATOM 4551 O O . ASN A 1 629 ? -10.571 -23.985 20.501 1.00 92.75 629 ASN A O 1
ATOM 4555 N N . LEU A 1 630 ? -10.200 -21.947 19.625 1.00 92.25 630 LEU A N 1
ATOM 4556 C CA . LEU A 1 630 ? -11.176 -21.256 20.462 1.00 92.25 630 LEU A CA 1
ATOM 4557 C C . LEU A 1 630 ? -12.593 -21.840 20.286 1.00 92.25 630 LEU A C 1
ATOM 4559 O O . LEU A 1 630 ? -13.060 -21.998 19.154 1.00 92.25 630 LEU A O 1
ATOM 4563 N N . PRO A 1 631 ? -13.346 -22.092 21.378 1.00 90.12 631 PRO A N 1
ATOM 4564 C CA . PRO A 1 631 ? -14.682 -22.694 21.307 1.00 90.12 631 PRO A CA 1
ATOM 4565 C C . PRO A 1 631 ? -15.705 -21.930 20.454 1.00 90.12 631 PRO A C 1
ATOM 4567 O O . PRO A 1 631 ? -16.627 -22.542 19.916 1.00 90.12 631 PRO A O 1
ATOM 4570 N N . ASN A 1 632 ? -15.555 -20.609 20.324 1.00 89.38 632 ASN A N 1
ATOM 4571 C CA . ASN A 1 632 ? -16.441 -19.768 19.512 1.00 89.38 632 ASN A CA 1
ATOM 4572 C C . ASN A 1 632 ? -16.024 -19.715 18.028 1.00 89.38 632 ASN A C 1
ATOM 4574 O O . ASN A 1 632 ? -16.800 -19.257 17.193 1.00 89.38 632 ASN A O 1
ATOM 4578 N N . PHE A 1 633 ? -14.848 -20.255 17.687 1.00 94.75 633 PHE A N 1
ATOM 4579 C CA . PHE A 1 633 ? -14.245 -20.218 16.353 1.00 94.75 633 PHE A CA 1
ATOM 4580 C C . PHE A 1 633 ? -13.879 -21.621 15.837 1.00 94.75 633 PHE A C 1
ATOM 4582 O O . PHE A 1 633 ? -12.939 -21.786 15.072 1.00 94.75 633 PHE A O 1
ATOM 4589 N N . LEU A 1 634 ? -14.646 -22.661 16.203 1.00 93.56 634 LEU A N 1
ATOM 4590 C CA . LEU A 1 634 ? -14.373 -24.056 15.795 1.00 93.56 634 LEU A CA 1
ATOM 4591 C C . LEU A 1 634 ? -14.342 -24.287 14.275 1.00 93.56 634 LEU A C 1
ATOM 4593 O O . LEU A 1 634 ? -13.805 -25.291 13.819 1.00 93.56 634 LEU A O 1
ATOM 4597 N N . HIS A 1 635 ? -14.941 -23.387 13.498 1.00 94.38 635 HIS A N 1
ATOM 4598 C CA . HIS A 1 635 ? -14.888 -23.423 12.039 1.00 94.38 635 HIS A CA 1
ATOM 4599 C C . HIS A 1 635 ? -13.511 -23.022 11.482 1.00 94.38 635 HIS A C 1
ATOM 4601 O O . HIS A 1 635 ? -13.231 -23.354 10.340 1.00 94.38 635 HIS A O 1
ATOM 4607 N N . LEU A 1 636 ? -12.660 -22.385 12.295 1.00 96.50 636 LEU A N 1
ATOM 4608 C CA . LEU A 1 636 ? -11.288 -21.975 11.970 1.00 96.50 636 LEU A CA 1
ATOM 4609 C C . LEU A 1 636 ? -10.231 -22.906 12.593 1.00 96.50 636 LEU A C 1
ATOM 4611 O O . LEU A 1 636 ? -9.038 -22.637 12.532 1.00 96.50 636 LEU A O 1
ATOM 4615 N N . ALA A 1 637 ? -10.652 -23.994 13.245 1.00 94.00 637 ALA A N 1
ATOM 4616 C CA . ALA A 1 637 ? -9.788 -24.857 14.059 1.00 94.00 637 ALA A CA 1
ATOM 4617 C C . ALA A 1 637 ? -8.641 -25.528 13.278 1.00 94.00 637 ALA A C 1
ATOM 4619 O O . ALA A 1 637 ? -7.644 -25.941 13.864 1.00 94.00 637 ALA A O 1
ATOM 4620 N N . THR A 1 638 ? -8.799 -25.682 11.963 1.00 93.75 638 THR A N 1
ATOM 4621 C CA . THR A 1 638 ? -7.801 -26.312 11.089 1.00 93.75 638 THR A CA 1
ATOM 4622 C C . THR A 1 638 ? -6.908 -25.311 10.371 1.00 93.75 638 THR A C 1
ATOM 4624 O O . THR A 1 638 ? -6.007 -25.741 9.662 1.00 93.75 638 THR A O 1
ATOM 4627 N N . TYR A 1 639 ? -7.176 -24.013 10.513 1.00 96.25 639 TYR A N 1
ATOM 4628 C CA . TYR A 1 639 ? -6.472 -22.976 9.769 1.00 96.25 639 TYR A CA 1
ATOM 4629 C C . TYR A 1 639 ? -5.117 -22.676 10.428 1.00 96.25 639 TYR A C 1
ATOM 4631 O O . TYR A 1 639 ? -5.013 -22.771 11.663 1.00 96.25 639 TYR A O 1
ATOM 4639 N N . PRO A 1 640 ? -4.092 -22.310 9.641 1.00 95.94 640 PRO A N 1
ATOM 4640 C CA . PRO A 1 640 ? -2.850 -21.746 10.157 1.00 95.94 640 PRO A CA 1
ATOM 4641 C C . PRO A 1 640 ? -3.111 -20.557 11.087 1.00 95.94 640 PRO A C 1
ATOM 4643 O O . PRO A 1 640 ? -4.050 -19.783 10.890 1.00 95.94 640 PRO A O 1
ATOM 4646 N N . ALA A 1 641 ? -2.292 -20.439 12.128 1.00 96.12 641 ALA A N 1
ATOM 4647 C CA . ALA A 1 641 ? -2.344 -19.327 13.063 1.00 96.12 641 ALA A CA 1
ATOM 4648 C C . ALA A 1 641 ? -0.996 -18.622 13.093 1.00 96.12 641 ALA A C 1
ATOM 4650 O O . ALA A 1 641 ? 0.048 -19.256 12.941 1.00 96.12 641 ALA A O 1
ATOM 4651 N N . TYR A 1 642 ? -1.048 -17.327 13.347 1.00 95.44 642 TYR A N 1
ATOM 4652 C CA . TYR A 1 642 ? 0.099 -16.446 13.366 1.00 95.44 642 TYR A CA 1
ATOM 4653 C C . TYR A 1 642 ? 0.013 -15.562 14.606 1.00 95.44 642 TYR A C 1
ATOM 4655 O O . TYR A 1 642 ? -1.058 -15.044 14.941 1.00 95.44 642 TYR A O 1
ATOM 4663 N N . SER A 1 643 ? 1.132 -15.436 15.310 1.00 90.88 643 SER A N 1
ATOM 4664 C CA . SER A 1 643 ? 1.282 -14.517 16.423 1.00 90.88 643 SER A CA 1
ATOM 4665 C C . SER A 1 643 ? 1.582 -13.144 15.856 1.00 90.88 643 SER A C 1
ATOM 4667 O O . SER A 1 643 ? 2.569 -12.968 15.138 1.00 90.88 643 SER A O 1
ATOM 4669 N N . LEU A 1 644 ? 0.762 -12.172 16.231 1.00 83.56 644 LEU A N 1
ATOM 4670 C CA . LEU A 1 644 ? 1.176 -10.785 16.178 1.00 83.56 644 LEU A CA 1
ATOM 4671 C C . LEU A 1 644 ? 2.254 -10.600 17.255 1.00 83.56 644 LEU A C 1
ATOM 4673 O O . LEU A 1 644 ? 2.112 -11.172 18.348 1.00 83.56 644 LEU A O 1
ATOM 4677 N N . PRO A 1 645 ? 3.329 -9.834 16.987 1.00 71.94 645 PRO A N 1
ATOM 4678 C CA . PRO A 1 645 ? 4.158 -9.296 18.054 1.00 71.94 645 PRO A CA 1
ATOM 4679 C C . PRO A 1 645 ? 3.232 -8.675 19.092 1.00 71.94 645 PRO A C 1
ATOM 4681 O O . PRO A 1 645 ? 2.137 -8.224 18.748 1.00 71.94 645 PRO A O 1
ATOM 4684 N N . GLN A 1 646 ? 3.635 -8.681 20.360 1.00 53.19 646 GLN A N 1
ATOM 4685 C CA . GLN A 1 646 ? 2.849 -8.052 21.410 1.00 53.19 646 GLN A CA 1
ATOM 4686 C C . GLN A 1 646 ? 2.886 -6.533 21.194 1.00 53.19 646 GLN A C 1
ATOM 4688 O O . GLN A 1 646 ? 3.618 -5.821 21.869 1.00 53.19 646 GLN A O 1
ATOM 4693 N N . LEU A 1 647 ? 2.095 -6.069 20.226 1.00 51.94 647 LEU A N 1
ATOM 4694 C CA . LEU A 1 647 ? 1.549 -4.738 20.112 1.00 51.94 647 LEU A CA 1
ATOM 4695 C C . LEU A 1 647 ? 1.178 -4.382 21.547 1.00 51.94 647 LEU A C 1
ATOM 4697 O O . LEU A 1 647 ? 0.416 -5.125 22.190 1.00 51.94 647 LEU A O 1
ATOM 4701 N N . ALA A 1 648 ? 1.812 -3.348 22.106 1.00 47.59 648 ALA A N 1
ATOM 4702 C CA . ALA A 1 648 ? 1.526 -2.939 23.469 1.00 47.59 648 ALA A CA 1
ATOM 4703 C C . ALA A 1 648 ? 0.001 -2.819 23.595 1.00 47.59 648 ALA A C 1
ATOM 4705 O O . ALA A 1 648 ? -0.712 -2.621 22.615 1.00 47.59 648 ALA A O 1
ATOM 4706 N N . ILE A 1 649 ? -0.562 -2.970 24.789 1.00 43.28 649 ILE A N 1
ATOM 4707 C CA . ILE A 1 649 ? -2.027 -2.946 24.982 1.00 43.28 649 ILE A CA 1
ATOM 4708 C C . ILE A 1 649 ? -2.690 -1.651 24.420 1.00 43.28 649 ILE A C 1
ATOM 4710 O O . ILE A 1 649 ? -3.915 -1.573 24.306 1.00 43.28 649 ILE A O 1
ATOM 4714 N N . GLU A 1 650 ? -1.891 -0.656 24.038 1.00 52.31 650 GLU A N 1
ATOM 4715 C CA . GLU A 1 650 ? -2.262 0.560 23.314 1.00 52.31 650 GLU A CA 1
ATOM 4716 C C . GLU A 1 650 ? -2.263 0.382 21.773 1.00 52.31 650 GLU A C 1
ATOM 4718 O O . GLU A 1 650 ? -3.219 0.812 21.130 1.00 52.31 650 GLU A O 1
ATOM 4723 N N . ASP A 1 651 ? -1.332 -0.383 21.196 1.00 65.19 651 ASP A N 1
ATOM 4724 C CA . ASP A 1 651 ? -1.199 -0.643 19.753 1.00 65.19 651 ASP A CA 1
ATOM 4725 C C . ASP A 1 651 ? -2.306 -1.554 19.191 1.00 65.19 651 ASP A C 1
ATOM 4727 O O . ASP A 1 651 ? -2.848 -1.288 18.121 1.00 65.19 651 ASP A O 1
ATOM 4731 N N . VAL A 1 652 ? -2.715 -2.614 19.910 1.00 78.50 652 VAL A N 1
ATOM 4732 C CA . VAL A 1 652 ? -3.810 -3.495 19.432 1.00 78.50 652 VAL A CA 1
ATOM 4733 C C . VAL A 1 652 ? -5.123 -2.721 19.337 1.00 78.50 652 VAL A C 1
ATOM 4735 O O . VAL A 1 652 ? -5.898 -2.908 18.402 1.00 78.50 652 VAL A O 1
ATOM 4738 N N . ARG A 1 653 ? -5.402 -1.854 20.317 1.00 83.81 653 ARG A N 1
ATOM 4739 C CA . ARG A 1 653 ? -6.630 -1.047 20.319 1.00 83.81 653 ARG A CA 1
ATOM 4740 C C . ARG A 1 653 ? -6.641 -0.058 19.165 1.00 83.81 653 ARG A C 1
ATOM 4742 O O . ARG A 1 653 ? -7.694 0.129 18.564 1.00 83.81 653 ARG A O 1
ATOM 4749 N N . GLU A 1 654 ? -5.490 0.527 18.856 1.00 77.44 654 GLU A N 1
ATOM 4750 C CA . GLU A 1 654 ? -5.348 1.446 17.733 1.00 77.44 654 GLU A CA 1
ATOM 4751 C C . GLU A 1 654 ? -5.486 0.734 16.388 1.00 77.44 654 GLU A C 1
ATOM 4753 O O . GLU A 1 654 ? -6.300 1.133 15.557 1.00 77.44 654 GLU A O 1
ATOM 4758 N N . ALA A 1 655 ? -4.825 -0.413 16.224 1.00 83.44 655 ALA A N 1
ATOM 4759 C CA . ALA A 1 655 ? -4.954 -1.241 15.029 1.00 83.44 655 ALA A CA 1
ATOM 4760 C C . ALA A 1 655 ? -6.418 -1.646 14.758 1.00 83.44 655 ALA A C 1
ATOM 4762 O O . ALA A 1 655 ? -6.866 -1.666 13.613 1.00 83.44 655 ALA A O 1
ATOM 4763 N N . LEU A 1 656 ? -7.199 -1.914 15.814 1.00 89.56 656 LEU A N 1
ATOM 4764 C CA . LEU A 1 656 ? -8.620 -2.266 15.715 1.00 89.56 656 LEU A CA 1
ATOM 4765 C C . LEU A 1 656 ? -9.542 -1.093 15.328 1.00 89.56 656 LEU A C 1
ATOM 4767 O O . LEU A 1 656 ? -10.703 -1.341 14.989 1.00 89.56 656 LEU A O 1
ATOM 4771 N N . ARG A 1 657 ? -9.076 0.161 15.388 1.00 87.75 657 ARG A N 1
ATOM 4772 C CA . ARG A 1 657 ? -9.815 1.349 14.910 1.00 87.75 657 ARG A CA 1
ATOM 4773 C C . ARG A 1 657 ? -9.585 1.607 13.422 1.00 87.75 657 ARG A C 1
ATOM 4775 O O . ARG A 1 657 ? -10.484 2.126 12.760 1.00 87.75 657 ARG A O 1
ATOM 4782 N N . GLY A 1 658 ? -8.427 1.195 12.914 1.00 86.75 658 GLY A N 1
ATOM 4783 C CA . GLY A 1 658 ? -8.042 1.321 11.515 1.00 86.75 658 GLY A CA 1
ATOM 4784 C C . GLY A 1 658 ? -8.524 0.187 10.608 1.00 86.75 658 GLY A C 1
ATOM 4785 O O . GLY A 1 658 ? -9.344 -0.668 10.962 1.00 86.75 658 GLY A O 1
ATOM 4786 N N . ARG A 1 659 ? -7.990 0.188 9.387 1.00 89.50 659 ARG A N 1
ATOM 4787 C CA . ARG A 1 659 ? -8.131 -0.885 8.403 1.00 89.50 659 ARG A CA 1
ATOM 4788 C C . ARG A 1 659 ? -6.940 -1.829 8.490 1.00 89.50 659 ARG A C 1
ATOM 4790 O O . ARG A 1 659 ? -5.799 -1.388 8.543 1.00 89.50 659 ARG A O 1
ATOM 4797 N N . LEU A 1 660 ? -7.229 -3.126 8.439 1.00 93.94 660 LEU A N 1
ATOM 4798 C CA . LEU A 1 660 ? -6.238 -4.194 8.516 1.00 93.94 660 LEU A CA 1
ATOM 4799 C C . LEU A 1 660 ? -6.295 -5.063 7.258 1.00 93.94 660 LEU A C 1
ATOM 4801 O O . LEU A 1 660 ? -7.369 -5.582 6.919 1.00 93.94 660 LEU A O 1
ATOM 4805 N N . ILE A 1 661 ? -5.151 -5.241 6.598 1.00 96.75 661 ILE A N 1
ATOM 4806 C CA . ILE A 1 661 ? -4.975 -6.128 5.439 1.00 96.75 661 ILE A CA 1
ATOM 4807 C C . ILE A 1 661 ? -3.933 -7.184 5.794 1.00 96.75 661 ILE A C 1
ATOM 4809 O O . ILE A 1 661 ? -2.815 -6.829 6.135 1.00 96.75 661 ILE A O 1
ATOM 4813 N N . ALA A 1 662 ? -4.285 -8.466 5.725 1.00 96.94 662 ALA A N 1
ATOM 4814 C CA . ALA A 1 662 ? -3.306 -9.545 5.809 1.00 96.94 662 ALA A CA 1
ATOM 4815 C C . ALA A 1 662 ? -2.691 -9.772 4.427 1.00 96.94 662 ALA A C 1
ATOM 4817 O O . ALA A 1 662 ? -3.423 -9.797 3.432 1.00 96.94 662 ALA A O 1
ATOM 4818 N N . VAL A 1 663 ? -1.375 -9.939 4.387 1.00 95.81 663 VAL A N 1
ATOM 4819 C CA . VAL A 1 663 ? -0.582 -10.120 3.172 1.00 95.81 663 VAL A CA 1
ATOM 4820 C C . VAL A 1 663 ? 0.282 -11.368 3.344 1.00 95.81 663 VAL A C 1
ATOM 4822 O O . VAL A 1 663 ? 0.877 -11.579 4.398 1.00 95.81 663 VAL A O 1
ATOM 4825 N N . GLY A 1 664 ? 0.291 -12.232 2.333 1.00 94.81 664 GLY A N 1
ATOM 4826 C CA . GLY A 1 664 ? 1.111 -13.438 2.280 1.00 94.81 664 GLY A CA 1
ATOM 4827 C C . GLY A 1 664 ? 2.179 -13.299 1.205 1.00 94.81 664 GLY A C 1
ATOM 4828 O O . GLY A 1 664 ? 1.859 -12.915 0.075 1.00 94.81 664 GLY A O 1
ATOM 4829 N N . ARG A 1 665 ? 3.425 -13.629 1.551 1.00 92.38 665 ARG A N 1
ATOM 4830 C CA . ARG A 1 665 ? 4.570 -13.626 0.633 1.00 92.38 665 ARG A CA 1
ATOM 4831 C C . ARG A 1 665 ? 5.101 -15.030 0.403 1.00 92.38 665 ARG A C 1
ATOM 4833 O O . ARG A 1 665 ? 5.031 -15.865 1.305 1.00 92.38 665 ARG A O 1
ATOM 4840 N N . ASP A 1 666 ? 5.617 -15.297 -0.787 1.00 90.00 666 ASP A N 1
ATOM 4841 C CA . ASP A 1 666 ? 6.329 -16.541 -1.083 1.00 90.00 666 ASP A CA 1
ATOM 4842 C C . ASP A 1 666 ? 7.783 -16.520 -0.569 1.00 90.00 666 ASP A C 1
ATOM 4844 O O . ASP A 1 666 ? 8.198 -15.613 0.155 1.00 90.00 666 ASP A O 1
ATOM 4848 N N . ALA A 1 667 ? 8.554 -17.565 -0.887 1.00 88.50 667 ALA A N 1
ATOM 4849 C CA . ALA A 1 667 ? 9.941 -17.711 -0.441 1.00 88.50 667 ALA A CA 1
ATOM 4850 C C . ALA A 1 667 ? 10.913 -16.704 -1.083 1.00 88.50 667 ALA A C 1
ATOM 4852 O O . ALA A 1 667 ? 11.993 -16.498 -0.534 1.00 88.50 667 ALA A O 1
ATOM 4853 N N . ASP A 1 668 ? 10.526 -16.087 -2.204 1.00 82.00 668 ASP A N 1
ATOM 4854 C CA . ASP A 1 668 ? 11.292 -15.047 -2.894 1.00 82.00 668 ASP A CA 1
ATOM 4855 C C . ASP A 1 668 ? 10.897 -13.637 -2.397 1.00 82.00 668 ASP A C 1
ATOM 4857 O O . ASP A 1 668 ? 11.440 -12.632 -2.851 1.00 82.00 668 ASP A O 1
ATOM 4861 N N . GLY A 1 669 ? 9.962 -13.552 -1.440 1.00 82.75 669 GLY A N 1
ATOM 4862 C CA . GLY A 1 669 ? 9.482 -12.303 -0.847 1.00 82.75 669 GLY A CA 1
ATOM 4863 C C . GLY A 1 669 ? 8.394 -11.598 -1.662 1.00 82.75 669 GLY A C 1
ATOM 4864 O O . GLY A 1 669 ? 7.938 -10.520 -1.261 1.00 82.75 669 GLY A O 1
ATOM 4865 N N . LEU A 1 670 ? 7.934 -12.194 -2.767 1.00 85.12 670 LEU A N 1
ATOM 4866 C CA . LEU A 1 670 ? 6.882 -11.627 -3.606 1.00 85.12 670 LEU A CA 1
ATOM 4867 C C . LEU A 1 670 ? 5.519 -11.815 -2.958 1.00 85.12 670 LEU A C 1
ATOM 4869 O O . LEU A 1 670 ? 5.225 -12.843 -2.347 1.00 85.12 670 LEU A O 1
ATOM 4873 N N . ILE A 1 671 ? 4.657 -10.814 -3.112 1.00 89.50 671 ILE A N 1
ATOM 4874 C CA . ILE A 1 671 ? 3.299 -10.887 -2.590 1.00 89.50 671 ILE A CA 1
ATOM 4875 C C . ILE A 1 671 ? 2.481 -11.837 -3.464 1.00 89.50 671 ILE A C 1
ATOM 4877 O O . ILE A 1 671 ? 2.390 -11.668 -4.677 1.00 89.50 671 ILE A O 1
ATOM 4881 N N . VAL A 1 672 ? 1.848 -12.826 -2.837 1.00 90.38 672 VAL A N 1
ATOM 4882 C CA . VAL A 1 672 ? 1.038 -13.834 -3.538 1.00 90.38 672 VAL A CA 1
ATOM 4883 C C . VAL A 1 672 ? -0.435 -13.792 -3.153 1.00 90.38 672 VAL A C 1
ATOM 4885 O O . VAL A 1 672 ? -1.286 -14.233 -3.927 1.00 90.38 672 VAL A O 1
ATOM 4888 N N . GLU A 1 673 ? -0.771 -13.217 -1.996 1.00 92.75 673 GLU A N 1
ATOM 4889 C CA . GLU A 1 673 ? -2.160 -13.065 -1.568 1.00 92.75 673 GLU A CA 1
ATOM 4890 C C . GLU A 1 673 ? -2.344 -11.868 -0.628 1.00 92.75 673 GLU A C 1
ATOM 4892 O O . GLU A 1 673 ? -1.498 -11.593 0.220 1.00 92.75 673 GLU A O 1
ATOM 4897 N N . ALA A 1 674 ? -3.481 -11.176 -0.744 1.00 94.69 674 ALA A N 1
ATOM 4898 C CA . ALA A 1 674 ? -3.877 -10.116 0.175 1.00 94.69 674 ALA A CA 1
ATOM 4899 C C . ALA A 1 674 ? -5.384 -10.153 0.467 1.00 94.69 674 ALA A C 1
ATOM 4901 O O . ALA A 1 674 ? -6.212 -10.300 -0.437 1.00 94.69 674 ALA A O 1
ATOM 4902 N N . THR A 1 675 ? -5.772 -9.973 1.731 1.00 96.56 675 THR A N 1
ATOM 4903 C CA . THR A 1 675 ? -7.180 -10.017 2.151 1.00 96.56 675 THR A CA 1
ATOM 4904 C C . THR A 1 675 ? -7.477 -9.082 3.321 1.00 96.56 675 THR A C 1
ATOM 4906 O O . THR A 1 675 ? -6.611 -8.790 4.140 1.00 96.56 675 THR A O 1
ATOM 4909 N N . SER A 1 676 ? -8.722 -8.615 3.446 1.00 97.38 676 SER A N 1
ATOM 4910 C CA . SER A 1 676 ? -9.116 -7.833 4.629 1.00 97.38 676 SER A CA 1
ATOM 4911 C C . SER A 1 676 ? -9.190 -8.716 5.884 1.00 97.38 676 SER A C 1
ATOM 4913 O O . SER A 1 676 ? -9.516 -9.903 5.809 1.00 97.38 676 SER A O 1
ATOM 4915 N N . VAL A 1 677 ? -8.961 -8.135 7.062 1.00 97.56 677 VAL A N 1
ATOM 4916 C CA . VAL A 1 677 ? -8.999 -8.876 8.334 1.00 97.56 677 VAL A CA 1
ATOM 4917 C C . VAL A 1 677 ? -10.342 -8.706 9.054 1.00 97.56 677 VAL A C 1
ATOM 4919 O O . VAL A 1 677 ? -10.848 -7.600 9.233 1.00 97.56 677 VAL A O 1
ATOM 4922 N N . GLN A 1 678 ? -10.924 -9.811 9.522 1.00 97.81 678 GLN A N 1
ATOM 4923 C CA . GLN A 1 678 ? -12.100 -9.818 10.395 1.00 97.81 678 GLN A CA 1
ATOM 4924 C C . GLN A 1 678 ? -11.684 -9.723 11.868 1.00 97.81 678 GLN A C 1
ATOM 4926 O O . GLN A 1 678 ? -10.978 -10.595 12.365 1.00 97.81 678 GLN A O 1
ATOM 4931 N N . THR A 1 679 ? -12.180 -8.722 12.598 1.00 95.94 679 THR A N 1
ATOM 4932 C CA . THR A 1 679 ? -11.675 -8.361 13.940 1.00 95.94 679 THR A CA 1
ATOM 4933 C C . THR A 1 679 ? -12.592 -8.725 15.109 1.00 95.94 679 THR A C 1
ATOM 4935 O O . THR A 1 679 ? -12.302 -8.403 16.259 1.00 95.94 679 THR A O 1
ATOM 4938 N N . SER A 1 680 ? -13.715 -9.411 14.868 1.00 95.50 680 SER A N 1
ATOM 4939 C CA . SER A 1 680 ? -14.720 -9.643 15.918 1.00 95.50 680 SER A CA 1
ATOM 4940 C C . SER A 1 680 ? -14.195 -10.423 17.126 1.00 95.50 680 SER A C 1
ATOM 4942 O O . SER A 1 680 ? -14.662 -10.193 18.236 1.00 95.50 680 SER A O 1
ATOM 4944 N N . GLY A 1 681 ? -13.256 -11.355 16.925 1.00 95.25 681 GLY A N 1
ATOM 4945 C CA . GLY A 1 681 ? -12.684 -12.125 18.032 1.00 95.25 681 GLY A CA 1
ATOM 4946 C C . GLY A 1 681 ? -11.737 -11.291 18.888 1.00 95.25 681 GLY A C 1
ATOM 4947 O O . GLY A 1 681 ? -11.900 -11.265 20.105 1.00 95.25 681 GLY A O 1
ATOM 4948 N N . ALA A 1 682 ? -10.834 -10.536 18.259 1.00 94.00 682 ALA A N 1
ATOM 4949 C CA . ALA A 1 682 ? -9.953 -9.605 18.958 1.00 94.00 682 ALA A CA 1
ATOM 4950 C C . ALA A 1 682 ? -10.739 -8.524 19.722 1.00 94.00 682 ALA A C 1
ATOM 4952 O O . ALA A 1 682 ? -10.408 -8.218 20.864 1.00 94.00 682 ALA A O 1
ATOM 4953 N N . LEU A 1 683 ? -11.837 -8.004 19.157 1.00 95.75 683 LEU A N 1
ATOM 4954 C CA . LEU A 1 683 ? -12.714 -7.063 19.866 1.00 95.75 683 LEU A CA 1
ATOM 4955 C C . LEU A 1 683 ? -13.320 -7.667 21.141 1.00 95.75 683 LEU A C 1
ATOM 4957 O O . LEU A 1 683 ? -13.390 -6.991 22.171 1.00 95.75 683 LEU A O 1
ATOM 4961 N N . ASP A 1 684 ? -13.747 -8.929 21.091 1.00 95.62 684 ASP A N 1
ATOM 4962 C CA . ASP A 1 684 ? -14.267 -9.624 22.268 1.00 95.62 684 ASP A CA 1
ATOM 4963 C C . ASP A 1 684 ? -13.166 -9.866 23.314 1.00 95.62 684 ASP A C 1
ATOM 4965 O O . ASP A 1 684 ? -13.387 -9.627 24.503 1.00 95.62 684 ASP A O 1
ATOM 4969 N N . ASP A 1 685 ? -11.983 -10.301 22.881 1.00 93.38 685 ASP A N 1
ATOM 4970 C CA . ASP A 1 685 ? -10.839 -10.573 23.756 1.00 93.38 685 ASP A CA 1
ATOM 4971 C C . ASP A 1 685 ? -10.359 -9.308 24.490 1.00 93.38 685 ASP A C 1
ATOM 4973 O O . ASP A 1 685 ? -10.164 -9.318 25.708 1.00 93.38 685 ASP A O 1
ATOM 4977 N N . VAL A 1 686 ? -10.271 -8.186 23.770 1.00 92.25 686 VAL A N 1
ATOM 4978 C CA . VAL A 1 686 ? -9.767 -6.913 24.299 1.00 92.25 686 VAL A CA 1
ATOM 4979 C C . VAL A 1 686 ? -10.805 -6.183 25.156 1.00 92.25 686 VAL A C 1
ATOM 4981 O O . VAL A 1 686 ? -10.457 -5.650 26.213 1.00 92.25 686 VAL A O 1
ATOM 4984 N N . TYR A 1 687 ? -12.074 -6.134 24.731 1.00 94.75 687 TYR A N 1
ATOM 4985 C CA . TYR A 1 687 ? -13.062 -5.223 25.326 1.00 94.75 687 TYR A CA 1
ATOM 4986 C C . TYR A 1 687 ? -14.200 -5.911 26.086 1.00 94.75 687 TYR A C 1
ATOM 4988 O O . TYR A 1 687 ? -14.750 -5.316 27.021 1.00 94.75 687 TYR A O 1
ATOM 4996 N N . ALA A 1 688 ? -14.605 -7.139 25.731 1.00 95.25 688 ALA A N 1
ATOM 4997 C CA . ALA A 1 688 ? -15.884 -7.685 26.209 1.00 95.25 688 ALA A CA 1
ATOM 4998 C C . ALA A 1 688 ? -15.933 -7.870 27.732 1.00 95.25 688 ALA A C 1
ATOM 5000 O O . ALA A 1 688 ? -16.985 -7.667 28.352 1.00 95.25 688 ALA A O 1
ATOM 5001 N N . ALA A 1 689 ? -14.806 -8.209 28.365 1.00 95.25 689 ALA A N 1
ATOM 5002 C CA . ALA A 1 689 ? -14.733 -8.382 29.815 1.00 95.25 689 ALA A CA 1
ATOM 5003 C C . ALA A 1 689 ? -15.178 -7.118 30.580 1.00 95.25 689 ALA A C 1
ATOM 5005 O O . ALA A 1 689 ? -15.937 -7.221 31.548 1.00 95.25 689 ALA A O 1
ATOM 5006 N N . ALA A 1 690 ? -14.766 -5.934 30.117 1.00 95.94 690 ALA A N 1
ATOM 5007 C CA . ALA A 1 690 ? -15.162 -4.653 30.696 1.00 95.94 690 ALA A CA 1
ATOM 5008 C C . ALA A 1 690 ? -16.508 -4.156 30.137 1.00 95.94 690 ALA A C 1
ATOM 5010 O O . ALA A 1 690 ? -17.379 -3.743 30.906 1.00 95.94 690 ALA A O 1
ATOM 5011 N N . ALA A 1 691 ? -16.728 -4.264 28.822 1.00 96.44 691 ALA A N 1
ATOM 5012 C CA . ALA A 1 691 ? -17.944 -3.791 28.154 1.00 96.44 691 ALA A CA 1
ATOM 5013 C C . ALA A 1 691 ? -19.220 -4.443 28.697 1.00 96.44 691 ALA A C 1
ATOM 5015 O O . ALA A 1 691 ? -20.238 -3.775 28.878 1.00 96.44 691 ALA A O 1
ATOM 5016 N N . THR A 1 692 ? -19.166 -5.732 29.040 1.00 96.88 692 THR A N 1
ATOM 5017 C CA . THR A 1 692 ? -20.315 -6.464 29.600 1.00 96.88 692 THR A CA 1
ATOM 5018 C C . THR A 1 692 ? -20.738 -5.989 30.993 1.00 96.88 692 THR A C 1
ATOM 5020 O O . THR A 1 692 ? -21.846 -6.307 31.430 1.00 96.88 692 THR A O 1
ATOM 5023 N N . GLN A 1 693 ? -19.903 -5.210 31.689 1.00 96.31 693 GLN A N 1
ATOM 5024 C CA . GLN A 1 693 ? -20.259 -4.581 32.965 1.00 96.31 693 GLN A CA 1
ATOM 5025 C C . GLN A 1 693 ? -21.006 -3.250 32.779 1.00 96.31 693 GLN A C 1
ATOM 5027 O O . GLN A 1 693 ? -21.637 -2.759 33.720 1.00 96.31 693 GLN A O 1
ATOM 5032 N N . ALA A 1 694 ? -20.966 -2.658 31.581 1.00 94.75 694 ALA A N 1
ATOM 5033 C CA . ALA A 1 694 ? -21.612 -1.387 31.289 1.00 94.75 694 ALA A CA 1
ATOM 5034 C C . ALA A 1 694 ? -23.116 -1.553 31.005 1.00 94.75 694 ALA A C 1
ATOM 5036 O O . ALA A 1 694 ? -23.563 -2.464 30.309 1.00 94.75 694 ALA A O 1
ATOM 5037 N N . SER A 1 695 ? -23.928 -0.615 31.504 1.00 95.31 695 SER A N 1
ATOM 5038 C CA . SER A 1 695 ? -25.341 -0.500 31.119 1.00 95.31 695 SER A CA 1
ATOM 5039 C C . SER A 1 695 ? -25.471 0.395 29.886 1.00 95.31 695 SER A C 1
ATOM 5041 O O . SER A 1 695 ? -25.433 1.622 29.998 1.00 95.31 695 SER A O 1
ATOM 5043 N N . LEU A 1 696 ? -25.602 -0.228 28.714 1.00 97.62 696 LEU A N 1
ATOM 5044 C CA . LEU A 1 696 ? -25.724 0.457 27.424 1.00 97.62 696 LEU A CA 1
ATOM 5045 C C . LEU A 1 696 ? -27.103 1.113 27.224 1.00 97.62 696 LEU A C 1
ATOM 5047 O O . LEU A 1 696 ? -28.068 0.825 27.938 1.00 97.62 696 LEU A O 1
ATOM 5051 N N . GLY A 1 697 ? -27.193 1.986 26.220 1.00 96.69 697 GLY A N 1
ATOM 5052 C CA . GLY A 1 697 ? -28.397 2.738 25.878 1.00 96.69 697 GLY A CA 1
ATOM 5053 C C . GLY A 1 697 ? -28.591 3.973 26.756 1.00 96.69 697 GLY A C 1
ATOM 5054 O O . GLY A 1 697 ? -27.635 4.532 27.292 1.00 96.69 697 GLY A O 1
ATOM 5055 N N . VAL A 1 698 ? -29.843 4.416 26.881 1.00 97.06 698 VAL A N 1
ATOM 5056 C CA . VAL A 1 698 ? -30.216 5.565 27.717 1.00 97.06 698 VAL A CA 1
ATOM 5057 C C . VAL A 1 698 ? -30.628 5.074 29.101 1.00 97.06 698 VAL A C 1
ATOM 5059 O O . VAL A 1 698 ? -31.645 4.395 29.246 1.00 97.06 698 VAL A O 1
ATOM 5062 N N . ASN A 1 699 ? -29.871 5.458 30.122 1.00 96.12 699 ASN A N 1
ATOM 5063 C CA . ASN A 1 699 ? -30.174 5.191 31.526 1.00 96.12 699 ASN A CA 1
ATOM 5064 C C . ASN A 1 699 ? -30.378 6.506 32.282 1.00 96.12 699 ASN A C 1
ATOM 5066 O O . ASN A 1 699 ? -30.033 7.565 31.776 1.00 96.12 699 ASN A O 1
ATOM 5070 N N . TYR A 1 700 ? -30.964 6.463 33.480 1.00 95.56 700 TYR A N 1
ATOM 5071 C CA . TYR A 1 700 ? -31.107 7.656 34.321 1.00 95.56 700 TYR A CA 1
ATOM 5072 C C . TYR A 1 700 ? -30.282 7.494 35.591 1.00 95.56 700 TYR A C 1
ATOM 5074 O O . TYR A 1 700 ? -30.550 6.606 36.402 1.00 95.56 700 TYR A O 1
ATOM 5082 N N . GLU A 1 701 ? -29.325 8.393 35.793 1.00 94.56 701 GLU A N 1
ATOM 5083 C CA . GLU A 1 701 ? -28.469 8.443 36.977 1.00 94.56 701 GLU A CA 1
ATOM 5084 C C . GLU A 1 701 ? -28.649 9.801 37.646 1.00 94.56 701 GLU A C 1
ATOM 5086 O O . GLU A 1 701 ? -28.675 10.834 36.986 1.00 94.56 701 GLU A O 1
ATOM 5091 N N . GLY A 1 702 ? -28.910 9.826 38.956 1.00 91.00 702 GLY A N 1
ATOM 5092 C CA . GLY A 1 702 ? -29.207 11.086 39.653 1.00 91.00 702 GLY A CA 1
ATOM 5093 C C . GLY A 1 702 ? -30.439 11.847 39.126 1.00 91.00 702 GLY A C 1
ATOM 5094 O O . GLY A 1 702 ? -30.640 13.000 39.496 1.00 91.00 702 GLY A O 1
ATOM 5095 N N . GLY A 1 703 ? -31.278 11.212 38.296 1.00 93.00 703 GLY A N 1
ATOM 5096 C CA . GLY A 1 703 ? -32.461 11.818 37.677 1.00 93.00 703 GLY A CA 1
ATOM 5097 C C . GLY A 1 703 ? -32.225 12.469 36.310 1.00 93.00 703 GLY A C 1
ATOM 5098 O O . GLY A 1 703 ? -33.172 13.048 35.781 1.00 93.00 703 GLY A O 1
ATOM 5099 N N . VAL A 1 704 ? -31.025 12.357 35.730 1.00 96.50 704 VAL A N 1
ATOM 5100 C CA . VAL A 1 704 ? -30.706 12.863 34.382 1.00 96.50 704 VAL A CA 1
ATOM 5101 C C . VAL A 1 704 ? -30.370 11.720 33.414 1.00 96.50 704 VAL A C 1
ATOM 5103 O O . VAL A 1 704 ? -29.884 10.683 33.875 1.00 96.50 704 VAL A O 1
ATOM 5106 N N . PRO A 1 705 ? -30.635 11.865 32.100 1.00 97.38 705 PRO A N 1
ATOM 5107 C CA . PRO A 1 705 ? -30.265 10.862 31.104 1.00 97.38 705 PRO A CA 1
ATOM 5108 C C . PRO A 1 705 ? -28.743 10.714 30.969 1.00 97.38 705 PRO A C 1
ATOM 5110 O O . PRO A 1 705 ? -28.029 11.701 30.832 1.00 97.38 705 PRO A O 1
ATOM 5113 N N . VAL A 1 706 ? -28.260 9.476 30.943 1.00 97.69 706 VAL A N 1
ATOM 5114 C CA . VAL A 1 706 ? -26.884 9.087 30.621 1.00 97.69 706 VAL A CA 1
ATOM 5115 C C . VAL A 1 706 ? -26.938 8.126 29.445 1.00 97.69 706 VAL A C 1
ATOM 5117 O O . VAL A 1 706 ? -27.581 7.076 29.524 1.00 97.69 706 VAL A O 1
ATOM 5120 N N . LEU A 1 707 ? -26.293 8.496 28.346 1.00 98.31 707 LEU A N 1
ATOM 5121 C CA . LEU A 1 707 ? -26.248 7.710 27.122 1.00 98.31 707 LEU A CA 1
ATOM 5122 C C . LEU A 1 707 ? -24.925 6.967 27.065 1.00 98.31 707 LEU A C 1
ATOM 5124 O O . LEU A 1 707 ? -23.877 7.571 27.278 1.00 98.31 707 LEU A O 1
ATOM 5128 N N . ARG A 1 708 ? -24.977 5.672 26.756 1.00 98.38 708 ARG A N 1
ATOM 5129 C CA . ARG A 1 708 ? -23.795 4.833 26.547 1.00 98.38 708 ARG A CA 1
ATOM 5130 C C . ARG A 1 708 ? -23.936 3.999 25.282 1.00 98.38 708 ARG A C 1
ATOM 5132 O O . ARG A 1 708 ? -24.971 3.360 25.088 1.00 98.38 708 ARG A O 1
ATOM 5139 N N . VAL A 1 709 ? -22.901 3.980 24.451 1.00 98.50 709 VAL A N 1
ATOM 5140 C CA . VAL A 1 709 ? -22.827 3.171 23.227 1.00 98.50 709 VAL A CA 1
ATOM 5141 C C . VAL A 1 709 ? -21.487 2.452 23.182 1.00 98.50 709 VAL A C 1
ATOM 5143 O O . VAL A 1 709 ? -20.462 3.037 23.513 1.00 98.50 709 VAL A O 1
ATOM 5146 N N . TRP A 1 710 ? -21.497 1.171 22.823 1.00 98.50 710 TRP A N 1
ATOM 5147 C CA . TRP A 1 710 ? -20.267 0.418 22.599 1.00 98.50 710 TRP A CA 1
ATOM 5148 C C . TRP A 1 710 ? -19.817 0.648 21.159 1.00 98.50 710 TRP A C 1
ATOM 5150 O O . TRP A 1 710 ? -20.543 0.289 20.232 1.00 98.50 710 TRP A O 1
ATOM 5160 N N . ALA A 1 711 ? -18.674 1.309 20.993 1.00 97.50 711 ALA A N 1
ATOM 5161 C CA . ALA A 1 711 ? -18.097 1.654 19.698 1.00 97.50 711 ALA A CA 1
ATOM 5162 C C . ALA A 1 711 ? -16.556 1.644 19.802 1.00 97.50 711 ALA A C 1
ATOM 5164 O O . ALA A 1 711 ? -15.927 2.698 19.702 1.00 97.50 711 ALA A O 1
ATOM 5165 N N . PRO A 1 712 ? -15.946 0.471 20.062 1.00 95.19 712 PRO A N 1
ATOM 5166 C CA . PRO A 1 712 ? -14.504 0.346 20.306 1.00 95.19 712 PRO A CA 1
ATOM 5167 C C . PRO A 1 712 ? -13.640 0.731 19.099 1.00 95.19 712 PRO A C 1
ATOM 5169 O O . PRO A 1 712 ? -12.533 1.214 19.287 1.00 95.19 712 PRO A O 1
ATOM 5172 N N . THR A 1 713 ? -14.160 0.555 17.880 1.00 93.31 713 THR A N 1
ATOM 5173 C CA . THR A 1 713 ? -13.462 0.862 16.620 1.00 93.31 713 THR A CA 1
ATOM 5174 C C . THR A 1 713 ? -13.762 2.271 16.099 1.00 93.31 713 THR A C 1
ATOM 5176 O O . THR A 1 713 ? -13.462 2.576 14.951 1.00 93.31 713 THR A O 1
ATOM 5179 N N . ALA A 1 714 ? -14.455 3.114 16.875 1.00 90.44 714 ALA A N 1
ATOM 5180 C CA . ALA A 1 714 ? -14.659 4.503 16.478 1.00 90.44 714 ALA A CA 1
ATOM 5181 C C . ALA A 1 714 ? -13.325 5.253 16.551 1.00 90.44 714 ALA A C 1
ATOM 5183 O O . ALA A 1 714 ? -12.601 5.119 17.539 1.00 90.44 714 ALA A O 1
ATOM 5184 N N . GLN A 1 715 ? -13.040 6.048 15.520 1.00 81.69 715 GLN A N 1
ATOM 5185 C CA . GLN A 1 715 ? -11.809 6.825 15.418 1.00 81.69 715 GLN A CA 1
ATOM 5186 C C . GLN A 1 715 ? -11.673 7.795 16.594 1.00 81.69 715 GLN A C 1
ATOM 5188 O O . GLN A 1 715 ? -12.625 8.506 16.936 1.00 81.69 715 GLN A O 1
ATOM 5193 N N . LEU A 1 716 ? -10.491 7.835 17.213 1.00 77.31 716 LEU A N 1
ATOM 5194 C CA . LEU A 1 716 ? -10.231 8.719 18.352 1.00 77.31 716 LEU A CA 1
ATOM 5195 C C . LEU A 1 716 ? -10.257 10.189 17.932 1.00 77.31 716 LEU A C 1
ATOM 5197 O O . LEU A 1 716 ? -10.809 11.016 18.657 1.00 77.31 716 LEU A O 1
ATOM 5201 N N . MET A 1 717 ? -9.718 10.496 16.748 1.00 67.19 717 MET A N 1
ATOM 5202 C CA . MET A 1 717 ? -9.621 11.865 16.242 1.00 67.19 717 MET A CA 1
ATOM 5203 C C . MET A 1 717 ? -10.981 12.526 16.032 1.00 67.19 717 MET A C 1
ATOM 5205 O O . MET A 1 717 ? -11.194 13.659 16.465 1.00 67.19 717 MET A O 1
ATOM 5209 N N . THR A 1 718 ? -11.927 11.828 15.400 1.00 73.06 718 THR A N 1
ATOM 5210 C CA . THR A 1 718 ? -13.291 12.354 15.237 1.00 73.06 718 THR A CA 1
ATOM 5211 C C . THR A 1 718 ? -14.126 12.178 16.504 1.00 73.06 718 THR A C 1
ATOM 5213 O O . THR A 1 718 ? -15.042 12.962 16.758 1.00 73.06 718 THR A O 1
ATOM 5216 N N . GLY A 1 719 ? -13.812 11.153 17.301 1.00 83.44 719 GLY A N 1
ATOM 5217 C CA . GLY A 1 719 ? -14.566 10.746 18.478 1.00 83.44 719 GLY A CA 1
ATOM 5218 C C . GLY A 1 719 ? -15.988 10.284 18.154 1.00 83.44 719 GLY A C 1
ATOM 5219 O O . GLY A 1 719 ? -16.395 10.186 16.997 1.00 83.44 719 GLY A O 1
ATOM 5220 N N . VAL A 1 720 ? -16.767 10.008 19.203 1.00 92.31 720 VAL A N 1
ATOM 5221 C CA . VAL A 1 720 ? -18.213 9.763 19.096 1.00 92.31 720 VAL A CA 1
ATOM 5222 C C . VAL A 1 720 ? -18.964 10.919 19.732 1.00 92.31 720 VAL A C 1
ATOM 5224 O O . VAL A 1 720 ? -18.632 11.370 20.829 1.00 92.31 720 VAL A O 1
ATOM 5227 N N . SER A 1 721 ? -20.028 11.370 19.080 1.00 94.94 721 SER A N 1
ATOM 5228 C CA . SER A 1 721 ? -20.900 12.427 19.581 1.00 94.94 721 SER A CA 1
ATOM 5229 C C . SER A 1 721 ? -22.362 11.982 19.675 1.00 94.94 721 SER A C 1
ATOM 5231 O O . SER A 1 721 ? -22.799 11.017 19.049 1.00 94.94 721 SER A O 1
ATOM 5233 N N . VAL A 1 722 ? -23.151 12.692 20.482 1.00 97.88 722 VAL A N 1
ATOM 5234 C CA . VAL A 1 722 ? -24.612 12.585 20.534 1.00 97.88 722 VAL A CA 1
ATOM 5235 C C . VAL A 1 722 ? -25.213 13.826 19.897 1.00 97.88 722 VAL A C 1
ATOM 5237 O O . VAL A 1 722 ? -25.150 14.919 20.456 1.00 97.88 722 VAL A O 1
ATOM 5240 N N . ASN A 1 723 ? -25.890 13.637 18.773 1.00 98.00 723 ASN A N 1
ATOM 5241 C CA . ASN A 1 723 ? -26.751 14.646 18.176 1.00 98.00 723 ASN A CA 1
ATOM 5242 C C . ASN A 1 723 ? -28.141 14.579 18.805 1.00 98.00 723 ASN A C 1
ATOM 5244 O O . ASN A 1 723 ? -28.791 13.533 18.753 1.00 98.00 723 ASN A O 1
ATOM 5248 N N . LEU A 1 724 ? -28.617 15.692 19.359 1.00 98.00 724 LEU A N 1
ATOM 5249 C CA . LEU A 1 724 ? -29.940 15.835 19.965 1.00 98.00 724 LEU A CA 1
ATOM 5250 C C . LEU A 1 724 ? -30.880 16.588 19.034 1.00 98.00 724 LEU A C 1
ATOM 5252 O O . LEU A 1 724 ? -30.502 17.584 18.421 1.00 98.00 724 LEU A O 1
ATOM 5256 N N . TYR A 1 725 ? -32.127 16.136 18.965 1.00 98.06 725 TYR A N 1
ATOM 5257 C CA . TYR A 1 725 ? -33.146 16.692 18.091 1.00 98.06 725 TYR A CA 1
ATOM 5258 C C . TYR A 1 725 ? -34.447 16.954 18.842 1.00 98.06 725 TYR A C 1
ATOM 5260 O O . TYR A 1 725 ? -34.893 16.154 19.673 1.00 98.06 725 TYR A O 1
ATOM 5268 N N . ASP A 1 726 ? -35.094 18.061 18.489 1.00 96.12 726 ASP A N 1
ATOM 5269 C CA . ASP A 1 726 ? -36.428 18.381 18.977 1.00 96.12 726 ASP A CA 1
ATOM 5270 C C . ASP A 1 726 ? -37.512 17.479 18.353 1.00 96.12 726 ASP A C 1
ATOM 5272 O O . ASP A 1 726 ? -37.265 16.625 17.498 1.00 96.12 726 ASP A O 1
ATOM 5276 N N . ALA A 1 727 ? -38.768 17.691 18.757 1.00 95.62 727 ALA A N 1
ATOM 5277 C CA . ALA A 1 727 ? -39.895 16.908 18.255 1.00 95.62 727 ALA A CA 1
ATOM 5278 C C . ALA A 1 727 ? -40.230 17.119 16.767 1.00 95.62 727 ALA A C 1
ATOM 5280 O O . ALA A 1 727 ? -40.994 16.331 16.207 1.00 95.62 727 ALA A O 1
ATOM 5281 N N . ALA A 1 728 ? -39.693 18.164 16.134 1.00 96.50 728 ALA A N 1
ATOM 5282 C CA . ALA A 1 728 ? -39.804 18.390 14.698 1.00 96.50 728 ALA A CA 1
ATOM 5283 C C . ALA A 1 728 ? -38.662 17.719 13.909 1.00 96.50 728 ALA A C 1
ATOM 5285 O O . ALA A 1 728 ? -38.702 17.726 12.679 1.00 96.50 728 ALA A O 1
ATOM 5286 N N . GLY A 1 729 ? -37.683 17.115 14.593 1.00 95.69 729 GLY A N 1
ATOM 5287 C CA . GLY A 1 729 ? -36.487 16.535 13.985 1.00 95.69 729 GLY A CA 1
ATOM 5288 C C . GLY A 1 729 ? -35.403 17.569 13.677 1.00 95.69 729 GLY A C 1
ATOM 5289 O O . GLY A 1 729 ? -34.513 17.289 12.878 1.00 95.69 729 GLY A O 1
ATOM 5290 N N . THR A 1 730 ? -35.473 18.760 14.277 1.00 97.25 730 THR A N 1
ATOM 5291 C CA . THR A 1 730 ? -34.447 19.800 14.133 1.00 97.25 730 THR A CA 1
ATOM 5292 C C . THR A 1 730 ? -33.288 19.487 15.066 1.00 97.25 730 THR A C 1
ATOM 5294 O O . THR A 1 730 ? -33.527 19.264 16.251 1.00 97.25 730 THR A O 1
ATOM 5297 N N . LEU A 1 731 ? -32.054 19.487 14.553 1.00 97.12 731 LEU A N 1
ATOM 5298 C CA . LEU A 1 731 ? -30.854 19.352 15.382 1.00 97.12 731 LEU A CA 1
ATOM 5299 C C . LEU A 1 731 ? -30.781 20.542 16.342 1.00 97.12 731 LEU A C 1
ATOM 5301 O O . LEU A 1 731 ? -30.794 21.694 15.905 1.00 97.12 731 LEU A O 1
ATOM 5305 N N . THR A 1 732 ? -30.736 20.260 17.636 1.00 96.69 732 THR A N 1
ATOM 5306 C CA . THR A 1 732 ? -30.662 21.274 18.690 1.00 96.69 732 THR A CA 1
ATOM 5307 C C . THR A 1 732 ? -29.291 21.353 19.330 1.00 96.69 732 THR A C 1
ATOM 5309 O O . THR A 1 732 ? -28.926 22.430 19.788 1.00 96.69 732 THR A O 1
ATOM 5312 N N . ASP A 1 733 ? -28.569 20.232 19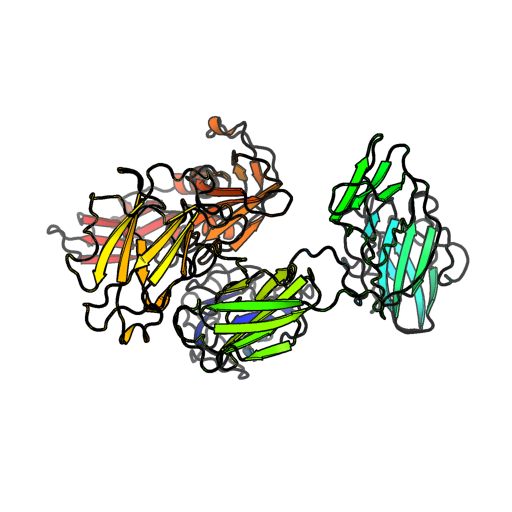.399 1.00 96.50 733 ASP A N 1
ATOM 5313 C CA . ASP A 1 733 ? -27.258 20.167 20.044 1.00 96.50 733 ASP A CA 1
ATOM 5314 C C . ASP A 1 733 ? -26.433 18.977 19.533 1.00 96.50 733 ASP A C 1
ATOM 5316 O O . ASP A 1 733 ? -27.007 17.988 19.067 1.00 96.50 733 ASP A O 1
ATOM 5320 N N . THR A 1 734 ? -25.112 19.067 19.674 1.00 96.31 734 THR A N 1
ATOM 5321 C CA . THR A 1 734 ? -24.140 18.005 19.380 1.00 96.31 734 THR A CA 1
ATOM 5322 C C . THR A 1 734 ? -23.161 17.927 20.540 1.00 96.31 734 THR A C 1
ATOM 5324 O O . THR A 1 734 ? -22.442 18.884 20.818 1.00 96.31 734 THR A O 1
ATOM 5327 N N . VAL A 1 735 ? -23.141 16.789 21.228 1.00 94.06 735 VAL A N 1
ATOM 5328 C CA . VAL A 1 735 ? -22.425 16.636 22.496 1.00 94.06 735 VAL A CA 1
ATOM 5329 C C . VAL A 1 735 ? -21.363 15.551 22.359 1.00 94.06 735 VAL A C 1
ATOM 5331 O O . VAL A 1 735 ? -21.735 14.399 22.129 1.00 94.06 735 VAL A O 1
ATOM 5334 N N . PRO A 1 736 ? -20.064 15.868 22.499 1.00 93.50 736 PRO A N 1
ATOM 5335 C CA . PRO A 1 736 ? -19.016 14.856 22.446 1.00 93.50 736 PRO A CA 1
ATOM 5336 C C . PRO A 1 736 ? -19.171 13.866 23.605 1.00 93.50 736 PRO A C 1
ATOM 5338 O O . PRO A 1 736 ? -19.530 14.240 24.725 1.00 93.50 736 PRO A O 1
ATOM 5341 N N . MET A 1 737 ? -18.926 12.590 23.325 1.00 97.00 737 MET A N 1
ATOM 5342 C CA . MET A 1 737 ? -18.928 11.520 24.314 1.00 97.00 737 MET A CA 1
ATOM 5343 C C . MET A 1 737 ? -17.508 11.279 24.833 1.00 97.00 737 MET A C 1
ATOM 5345 O O . MET A 1 737 ? -16.522 11.552 24.160 1.00 97.00 737 MET A O 1
ATOM 5349 N N . THR A 1 738 ? -17.404 10.732 26.038 1.00 95.38 738 THR A N 1
ATOM 5350 C CA . THR A 1 738 ? -16.141 10.311 26.649 1.00 95.38 738 THR A CA 1
ATOM 5351 C C . THR A 1 738 ? -15.978 8.806 26.496 1.00 95.38 738 THR A C 1
ATOM 5353 O O . THR A 1 738 ? -16.864 8.055 26.917 1.00 95.38 738 THR A O 1
ATOM 5356 N N . LEU A 1 739 ? -14.860 8.382 25.910 1.00 92.75 739 LEU A N 1
ATOM 5357 C CA . LEU A 1 739 ? -14.464 6.984 25.790 1.00 92.75 739 LEU A CA 1
ATOM 5358 C C . LEU A 1 739 ? -13.961 6.432 27.132 1.00 92.75 739 LEU A C 1
ATOM 5360 O O . LEU A 1 739 ? -13.188 7.076 27.837 1.00 92.75 739 LEU A O 1
ATOM 5364 N N . ASP A 1 740 ? -14.389 5.220 27.463 1.00 92.69 740 ASP A N 1
ATOM 5365 C CA . ASP A 1 740 ? -13.733 4.346 28.431 1.00 92.69 740 ASP A CA 1
ATOM 5366 C C . ASP A 1 740 ? -12.878 3.309 27.685 1.00 92.69 740 ASP A C 1
ATOM 5368 O O . ASP A 1 740 ? -13.408 2.333 27.148 1.00 92.69 740 ASP A O 1
ATOM 5372 N N . GLU A 1 741 ? -11.560 3.522 27.650 1.00 88.31 741 GLU A N 1
ATOM 5373 C CA . GLU A 1 741 ? -10.591 2.711 26.887 1.00 88.31 741 GLU A CA 1
ATOM 5374 C C . GLU A 1 741 ? -10.638 1.218 27.227 1.00 88.31 741 GLU A C 1
ATOM 5376 O O . GLU A 1 741 ? -10.464 0.363 26.360 1.00 88.31 741 GLU A O 1
ATOM 5381 N N . ALA A 1 742 ? -10.922 0.874 28.485 1.00 89.50 742 ALA A N 1
ATOM 5382 C CA . ALA A 1 742 ? -10.967 -0.522 28.905 1.00 89.50 742 ALA A CA 1
ATOM 5383 C C . ALA A 1 742 ? -12.137 -1.285 28.266 1.00 89.50 742 ALA A C 1
ATOM 5385 O O . ALA A 1 742 ? -12.035 -2.486 28.026 1.00 89.50 742 ALA A O 1
ATOM 5386 N N . SER A 1 743 ? -13.259 -0.606 28.014 1.00 94.69 743 SER A N 1
ATOM 5387 C CA . SER A 1 743 ? -14.487 -1.227 27.516 1.00 94.69 743 SER A CA 1
ATOM 5388 C C . SER A 1 743 ? -14.828 -0.871 26.074 1.00 94.69 743 SER A C 1
ATOM 5390 O O . SER A 1 743 ? -15.675 -1.539 25.483 1.00 94.69 743 SER A O 1
ATOM 5392 N N . GLY A 1 744 ? -14.230 0.177 25.504 1.00 95.00 744 GLY A N 1
ATOM 5393 C CA . GLY A 1 744 ? -14.645 0.717 24.208 1.00 95.00 744 GLY A CA 1
ATOM 5394 C C . GLY A 1 744 ? -16.027 1.385 24.248 1.00 95.00 744 GLY A C 1
ATOM 5395 O O . GLY A 1 744 ? -16.673 1.564 23.211 1.00 95.00 744 GLY A O 1
ATOM 5396 N N . VAL A 1 745 ? -16.546 1.688 25.445 1.00 98.25 745 VAL A N 1
ATOM 5397 C CA . VAL A 1 745 ? -17.853 2.329 25.624 1.00 98.25 745 VAL A CA 1
ATOM 5398 C C . VAL A 1 745 ? -17.682 3.839 25.662 1.00 98.25 745 VAL A C 1
ATOM 5400 O O . VAL A 1 745 ? -16.979 4.383 26.507 1.00 98.25 745 VAL A O 1
ATOM 5403 N N . TRP A 1 746 ? -18.420 4.524 24.799 1.00 98.06 746 TRP A N 1
ATOM 5404 C CA . TRP A 1 746 ? -18.542 5.973 24.802 1.00 98.06 746 TRP A CA 1
ATOM 5405 C C . TRP A 1 746 ? -19.740 6.383 25.647 1.00 98.06 746 TRP A C 1
ATOM 5407 O O . TRP A 1 746 ? -20.815 5.777 25.556 1.00 98.06 746 TRP A O 1
ATOM 5417 N N . SER A 1 747 ? -19.582 7.421 26.470 1.00 97.94 747 SER A N 1
ATOM 5418 C CA . SER A 1 747 ? -20.631 7.901 27.369 1.00 97.94 747 SER A CA 1
ATOM 5419 C C . SER A 1 747 ? -20.822 9.419 27.346 1.00 97.94 747 SER A C 1
ATOM 5421 O O . SER A 1 747 ? -19.869 10.178 27.233 1.00 97.94 747 SER A O 1
ATOM 5423 N N . ALA A 1 748 ? -22.068 9.872 27.477 1.00 97.50 748 ALA A N 1
ATOM 5424 C CA . ALA A 1 748 ? -22.401 11.279 27.686 1.00 97.50 748 ALA A CA 1
ATOM 5425 C C . ALA A 1 748 ? -23.492 11.406 28.752 1.00 97.50 748 ALA A C 1
ATOM 5427 O O . ALA A 1 748 ? -24.495 10.688 28.725 1.00 97.50 748 ALA A O 1
ATOM 5428 N N . THR A 1 749 ? -23.299 12.331 29.692 1.00 96.81 749 THR A N 1
ATOM 5429 C CA . THR A 1 749 ? -24.289 12.650 30.729 1.00 96.81 749 THR A CA 1
ATOM 5430 C C . THR A 1 749 ? -25.006 13.935 30.355 1.00 96.81 749 THR A C 1
ATOM 5432 O O . THR A 1 749 ? -24.383 14.988 30.253 1.00 96.81 749 THR A O 1
ATOM 5435 N N . GLY A 1 750 ? -26.316 13.835 30.150 1.00 94.44 750 GLY A N 1
ATOM 5436 C CA . GLY A 1 750 ? -27.171 14.970 29.855 1.00 94.44 750 GLY A CA 1
ATOM 5437 C C . GLY A 1 750 ? -27.663 15.694 31.101 1.00 94.44 750 GLY A C 1
ATOM 5438 O O . GLY A 1 750 ? -27.290 15.395 32.237 1.00 94.44 750 GLY A O 1
ATOM 5439 N N . ASP A 1 751 ? -28.583 16.625 30.878 1.00 93.81 751 ASP A N 1
ATOM 5440 C CA . ASP A 1 751 ? -29.366 17.255 31.934 1.00 93.81 751 ASP A CA 1
ATOM 5441 C C . ASP A 1 751 ? -30.857 16.883 31.824 1.00 93.81 751 ASP A C 1
ATOM 5443 O O . ASP A 1 751 ? -31.282 16.099 30.973 1.00 93.81 751 ASP A O 1
ATOM 5447 N N . GLY A 1 752 ? -31.692 17.441 32.703 1.00 93.06 752 GLY A N 1
ATOM 5448 C CA . GLY A 1 752 ? -33.130 17.158 32.695 1.00 93.06 752 GLY A CA 1
ATOM 5449 C C . GLY A 1 752 ? -33.866 17.596 31.420 1.00 93.06 752 GLY A C 1
ATOM 5450 O O . GLY A 1 752 ? -34.986 17.142 31.197 1.00 93.06 752 GLY A O 1
ATOM 5451 N N . SER A 1 753 ? -33.276 18.463 30.590 1.00 93.75 753 SER A N 1
ATOM 5452 C CA . SER A 1 753 ? -33.865 18.917 29.324 1.00 93.75 753 SER A CA 1
ATOM 5453 C C . SER A 1 753 ? -33.750 17.885 28.203 1.00 93.75 753 SER A C 1
ATOM 5455 O O . SER A 1 753 ? -34.517 17.948 27.245 1.00 93.75 753 SER A O 1
ATOM 5457 N N . TRP A 1 754 ? -32.866 16.894 28.347 1.00 96.38 754 TRP A N 1
ATOM 5458 C CA . TRP A 1 754 ? -32.720 15.807 27.379 1.00 96.38 754 TRP A CA 1
ATOM 5459 C C . TRP A 1 754 ? -33.878 14.796 27.450 1.00 96.38 754 TRP A C 1
ATOM 5461 O O . TRP A 1 754 ? -34.046 13.983 26.540 1.00 96.38 754 TRP A O 1
ATOM 5471 N N . ASP A 1 755 ? -34.703 14.828 28.508 1.00 94.31 755 ASP A N 1
ATOM 5472 C CA . ASP A 1 755 ? -35.856 13.933 28.652 1.00 94.31 755 ASP A CA 1
ATOM 5473 C C . ASP A 1 755 ? -36.797 14.043 27.440 1.00 94.31 755 ASP A C 1
ATOM 5475 O O . ASP A 1 755 ? -37.343 15.107 27.148 1.00 94.31 755 ASP A O 1
ATOM 5479 N N . ARG A 1 756 ? -37.029 12.909 26.765 1.00 92.75 756 ARG A N 1
ATOM 5480 C CA . ARG A 1 756 ? -37.864 12.779 25.552 1.00 92.75 756 ARG A CA 1
ATOM 5481 C C . ARG A 1 756 ? -37.356 13.511 24.303 1.00 92.75 756 ARG A C 1
ATOM 5483 O O . ARG A 1 756 ? -38.116 13.611 23.337 1.00 92.75 756 ARG A O 1
ATOM 5490 N N . MET A 1 757 ? -36.111 13.975 24.288 1.00 96.31 757 MET A N 1
ATOM 5491 C CA . MET A 1 757 ? -35.461 14.392 23.046 1.00 96.31 757 MET A CA 1
ATOM 5492 C C . MET A 1 757 ? -35.222 13.181 22.139 1.00 96.31 757 MET A C 1
ATOM 5494 O O . MET A 1 757 ? -35.065 12.048 22.604 1.00 96.31 757 MET A O 1
ATOM 5498 N N . TYR A 1 758 ? -35.204 13.417 20.831 1.00 97.75 758 TYR A N 1
ATOM 5499 C CA . TYR A 1 758 ? -34.718 12.429 19.873 1.00 97.75 758 TYR A CA 1
ATOM 5500 C C . TYR A 1 758 ? -33.198 12.543 19.787 1.00 97.75 758 TYR A C 1
ATOM 5502 O O . TYR A 1 758 ? -32.652 13.621 20.006 1.00 97.75 758 TYR A O 1
ATOM 5510 N N . TYR A 1 759 ? -32.504 11.453 19.472 1.00 97.75 759 TYR A N 1
ATOM 5511 C CA . TYR A 1 759 ? -31.049 11.481 19.372 1.00 97.75 759 TYR A CA 1
ATOM 5512 C C . TYR A 1 759 ? -30.517 10.520 18.311 1.00 97.75 759 TYR A C 1
ATOM 5514 O O . TYR A 1 759 ? -31.214 9.589 17.893 1.00 97.75 759 TYR A O 1
ATOM 5522 N N . ARG A 1 760 ? -29.274 10.753 17.889 1.00 97.81 760 ARG A N 1
ATOM 5523 C CA . ARG A 1 760 ? -28.438 9.816 17.128 1.00 97.81 760 ARG A CA 1
ATOM 5524 C C . ARG A 1 760 ? -27.000 9.912 17.627 1.00 97.81 760 ARG A C 1
ATOM 5526 O O . ARG A 1 760 ? -26.594 10.984 18.064 1.00 97.81 760 ARG A O 1
ATOM 5533 N N . TYR A 1 761 ? -26.262 8.812 17.547 1.00 97.75 761 TYR A N 1
ATOM 5534 C CA . TYR A 1 761 ? -24.804 8.862 17.630 1.00 97.75 761 TYR A CA 1
ATOM 5535 C C . TYR A 1 761 ? -24.264 9.309 16.271 1.00 97.75 761 TYR A C 1
ATOM 5537 O O . TYR A 1 761 ? -24.843 8.922 15.248 1.00 97.75 761 TYR A O 1
ATOM 5545 N N . ALA A 1 762 ? -23.246 10.158 16.271 1.00 90.12 762 ALA A N 1
ATOM 5546 C CA . ALA A 1 762 ? -22.600 10.674 15.072 1.00 90.12 762 ALA A CA 1
ATOM 5547 C C . ALA A 1 762 ? -21.090 10.601 15.208 1.00 90.12 762 ALA A C 1
ATOM 5549 O O . ALA A 1 762 ? -20.607 10.895 16.332 1.00 90.12 762 ALA A O 1
#

Foldseek 3Di:
DDAPPADCCQLFVAWKFKAAVQQPDGGRADDPPQTIWHDPDSFKTKDKGFGAFDKIWIWIAHRVQQWTWEFPVQEDEAQDKGWTATPGRPHHIHMYGDHGGAMKMWMWGSPPSRIIITHIYGDDPPDDDDDDDDDPDPDFFDFWDDQPPDDCCVLPVAWKFKAWVQQPDDDRADDPRATIWHDPDPQKTKTKHFGAFAKIWIWIAGRVQQFTWDQQDDEADAQDKTWTAGPGRPHGTHMYGGHGGAMKMWMWRSNPVRTIITHIHGDPSPDDDDDDDDDDWADPAKWKWWAFPVRHTPDIDRTPDDDDDDDADPDGHGDDIDIDRGDDPDDDDDPDDDDDDDPVRQPFWAKEKEAEAELLQDQPAKWKAKPNRIDRFDFDPFFFLHTMDIDTGRAQDKIKMWMDGPPHTQAQQIAIDGRHPNPWYWYGYRNHRDIDIPPVDGAGFQKAKEFEDEPVLDCPQKAKAKAWDPPHDDPRQDDPDRRDPDFPDQDPQRGGMHIGGFAQPDVVGDTLNDHACVRPVTKMKMWIDRPPRTFPDDIDIDRSNRLGRYWGGYGVAREIHSHAADPLFDAADEAQWEDQALFKIWGADDDAFPWKKKWQALAQQWGAYSHGTDDDTDIFTWAWDQQPCDPVPVVRNPTTMTTTDPLDLSRSLSSLLYWMKMWTAHPVRRTNHIYTYHYPNHLCNQAVVPQVVDDAAWDADPRWTKHKDQDSNHRPVVAKWKFWADPVRHTDDIGGWDADNRHSMTMDTDGNVSVPIDIDID